Protein 5LWX (pdb70)

GO terms:
  GO:0052716 hydroquinone:oxygen oxidoreductase activity (F, IMP)

Nearest PDB structures (foldseek):
  5lwx-assembly1_A  TM=1.002E+00  e=0.000E+00  Aspergillus niger
  5lm8-assembly1_A  TM=1.002E+00  e=0.000E+00  Aspergillus niger
  3sqr-assembly1_A  TM=9.484E-01  e=8.676E-69  Botrytis aclada
  3v9e-assembly1_A  TM=9.362E-01  e=1.974E-68  Botrytis aclada
  3pps-assembly1_A  TM=8.867E-01  e=1.409E-59  Canariomyces arenarius

B-factor: mean 33.78, std 10.02, range [20.0, 104.04]

Sequence (554 aa):
SSQSPNTPWQGYDINTNYYETIPQTNVVREYWFDIVNTTAALDGVERPVLLVNGQFPGPTIEANWGDTVKVHVTNRRMENNGTAIHFHGIRQLYNNQMDGVAALTQCPVPPNSSYTYVWRAEEYGSSWYHSHFSLQAWEGVFGGILIHGPSTAEYDHDLGMVFLNDWSHQTVDEMYQSVLESQNPPHFQTGLINGSNIWVTADNQTVGRRFQTEFVPGQRYRLRLVNAAMDTHFRFSIDNHDLTVIASDFVPIVPFTTNNVPIGMGQRYDIIVTANQAPDNYWIRAIPQSFCSDNANSDNIKGVLHYEGAADNSDPTSTKWDYGDDIQCLDFSLDELVPWLALDADIGGAQMAESDVDFTPFGDVPLYLWTMGGNALNISWKDPTLQQTFEDPDKMDWKASQGVIEAAIPNKWTVLVVQTDLPVPHPIHLHGHDFYLLAQGFGQFNNPQNVTLKTHNPPRRDTALMTAATPENGGGGYMVIGFPADNPGVVWLIHCHIGFHATTEGFAQQIVERQSEFNTFFSEDLLENTCDAWDEYAKVNPYGHQYRALAGPYEESGI

Secondary structure (DSSP, 8-state):
--SSTTSTTTT--TTS-TTT-------EEEEEEEEEEEEE-TTS--EEEEEETTBSSEEEEEEETT-EEEEEEEE--SS--B-EEEET---TT-GGGS--BTTTBPPBPTT-EEEEEEE--S-EEEEEEE-STTGGGGT-EEEEEEE---SS--SEEEEEEEEEEE-SS-HHHHHHHHHT-SSPP-BSEEEETTB-EEE-TTS-EEE---EEEE-TT-EEEEEEEE--SS--EEEEETT--EEEEEETTEEEEEEEES-EEE-TT-EEEEEEE--SPSSEEEEEEEE-TTT--BTTTT--EEEEEEBTBPSS------------S-S--PPPTTT--BSS------TT-EEEEEEEEEEEETTTTEEEEEETTB-----TTS-HHHHHHH-TT-----GGG-EEEE-STT-EEEEEEEESSS--EEEEETT-PEEEEEEEES---TTTPPP--SS--EESEEEE----GGGT--EEEEEEEE--S-EEEEEEES-HHHHHTT-EEEEEE-GGGGGGT--HHHHHHHHHHHHHHHHH-GGGS---SSSS------

Foldseek 3Di:
DPEPPPDLQPVDAQQDPLVVDFRANVAEAEEEWEFDWDWDCLQQAIAIFTATVPDFQHDEAEEATFYKYKYKYAYQYAQFFWWKAWAQAQCFLHQLLRTAQQANFFTFHHGGIAMRIGTNSFAAKFKMATNGFCRRQSNGMHIYHYDGYWQDDFDEEPEEKEKEFAARYGVVVCQVVCQLDPDHDATAGIAISSFFWDQDPVRDIGTAHAEDEDEAFGKYKYKYAYAYQWFWWKKAKFPWKKWWQAKARFGFNIDIDGIATGDHRIITIIMIHNHDDQEKIKIAIAGAALGHHYNCRPRHIHIYGYPVYDPPDHDPGDRDPPDHSHFRAHPDFVNGFGPNWDFQPQVQAAEEEWEWDWDWDDDSTTTAIAINHEQAAGDSLCHNLNVCVVPLPDDPDDVNQQEDEAADAFHKYKYKYKYQAQHKFKKFKHSAFWFWFDAWEDDDDPVPDGGGGGRTHTHGIGMNGWDHVVVRIMGITMIMDTLHHAGKMKIFGSNSSRSQRRGIHIYHGNSNVSVSHDDPCSHVVSSVSLVVSVVPHVSSDADCDGPDSHGSRD

CATH classification: 2.60.40.420 (+2 more: 2.60.40.420, 2.60.40.420)

Radius of gyration: 22.33 Å; Cα contacts (8 Å, |Δi|>4): 1613; chains: 1; bounding box: 59×57×59 Å

Structure (mmCIF, N/CA/C/O backbone):
data_5LWX
#
_entry.id   5LWX
#
_cell.length_a   200.273
_cell.length_b   60.498
_cell.length_c   53.744
_cell.angle_alpha   90.00
_cell.angle_beta   94.96
_cell.angle_gamma   90.00
#
_symmetry.space_group_name_H-M   'C 1 2 1'
#
loop_
_entity.id
_entity.type
_entity.pdbx_description
1 polymer 'Multicopper oxidase'
2 branched 2-acetamido-2-deoxy-beta-D-glucopyranose-(1-4)-2-acetamido-2-deoxy-beta-D-glucopyranose
3 non-polymer 'COPPER (II) ION'
4 non-polymer 2-acetamido-2-deoxy-beta-D-glucopyranose
5 non-polymer beta-D-mannopyranose
6 non-polymer alpha-D-mannopyranose
7 non-polymer 'PEROXIDE ION'
8 water water
#
loop_
_atom_site.group_PDB
_atom_site.id
_atom_site.type_symbol
_atom_site.label_atom_id
_atom_site.label_alt_id
_atom_site.label_comp_id
_atom_site.label_asym_id
_atom_site.label_entity_id
_atom_site.label_seq_id
_atom_site.pdbx_PDB_ins_code
_atom_site.Cartn_x
_atom_site.Cartn_y
_atom_site.Cartn_z
_atom_site.occupancy
_atom_site.B_iso_or_equiv
_atom_site.auth_seq_id
_atom_site.auth_comp_id
_atom_site.auth_asym_id
_atom_site.auth_atom_id
_atom_site.pdbx_PDB_model_num
ATOM 1 N N . SER A 1 24 ? -31.259 -16.306 -55.791 1.00 66.07 24 SER A N 1
ATOM 2 C CA . SER A 1 24 ? -32.606 -15.936 -55.264 1.00 69.94 24 SER A CA 1
ATOM 3 C C . SER A 1 24 ? -33.319 -17.120 -54.595 1.00 69.22 24 SER A C 1
ATOM 4 O O . SER A 1 24 ? -34.477 -17.007 -54.180 1.00 69.05 24 SER A O 1
ATOM 6 N N . SER A 1 25 ? -32.614 -18.246 -54.490 1.00 67.29 25 SER A N 1
ATOM 7 C CA . SER A 1 25 ? -33.128 -19.443 -53.820 1.00 67.32 25 SER A CA 1
ATOM 8 C C . SER A 1 25 ? -32.980 -19.348 -52.303 1.00 66.08 25 SER A C 1
ATOM 9 O O . SER A 1 25 ? -33.646 -20.067 -51.559 1.00 69.49 25 SER A O 1
ATOM 11 N N . GLN A 1 26 ? -32.098 -18.458 -51.857 1.00 61.36 26 GLN A N 1
ATOM 12 C CA . GLN A 1 26 ? -31.820 -18.279 -50.434 1.00 55.21 26 GLN A CA 1
ATOM 13 C C . GLN A 1 26 ? -32.744 -17.238 -49.828 1.00 49.36 26 GLN A C 1
ATOM 14 O O . GLN A 1 26 ? -32.981 -16.188 -50.426 1.00 47.82 26 GLN A O 1
ATOM 20 N N . SER A 1 27 ? -33.266 -17.551 -48.643 1.00 48.33 27 SER A N 1
ATOM 21 C CA . SER A 1 27 ? -34.226 -16.705 -47.924 1.00 46.89 27 SER A CA 1
ATOM 22 C C . SER A 1 27 ? -35.349 -16.175 -48.826 1.00 47.60 27 SER A C 1
ATOM 23 O O . SER A 1 27 ? -35.596 -14.964 -48.859 1.00 44.79 27 SER A O 1
ATOM 26 N N . PRO A 1 28 ? -36.039 -17.078 -49.562 1.00 50.67 28 PRO A N 1
ATOM 27 C CA . PRO A 1 28 ? -37.101 -16.614 -50.459 1.00 51.10 28 PRO A CA 1
ATOM 28 C C . PRO A 1 28 ? -38.216 -15.897 -49.700 1.00 50.06 28 PRO A C 1
ATOM 29 O O . PRO A 1 28 ? -38.500 -16.242 -48.550 1.00 49.01 28 PRO A O 1
ATOM 33 N N . ASN A 1 29 ? -38.814 -14.900 -50.350 1.00 52.02 29 ASN A N 1
ATOM 34 C CA . ASN A 1 29 ? -39.908 -14.103 -49.788 1.00 52.68 29 ASN A CA 1
ATOM 35 C C . ASN A 1 29 ? -39.507 -13.293 -48.546 1.00 52.91 29 ASN A C 1
ATOM 36 O O . ASN A 1 29 ? -40.340 -13.008 -47.677 1.00 52.60 29 ASN A O 1
ATOM 41 N N . THR A 1 30 ? -38.223 -12.940 -48.475 1.00 48.59 30 THR A N 1
ATOM 42 C CA . THR A 1 30 ? -37.721 -12.008 -47.473 1.00 44.54 30 THR A CA 1
ATOM 43 C C . THR A 1 30 ? -37.071 -10.838 -48.199 1.00 43.44 30 THR A C 1
ATOM 44 O O . THR A 1 30 ? -36.733 -10.948 -49.385 1.00 43.06 30 THR A O 1
ATOM 48 N N . PRO A 1 31 ? -36.865 -9.715 -47.489 1.00 40.28 31 PRO A N 1
ATOM 49 C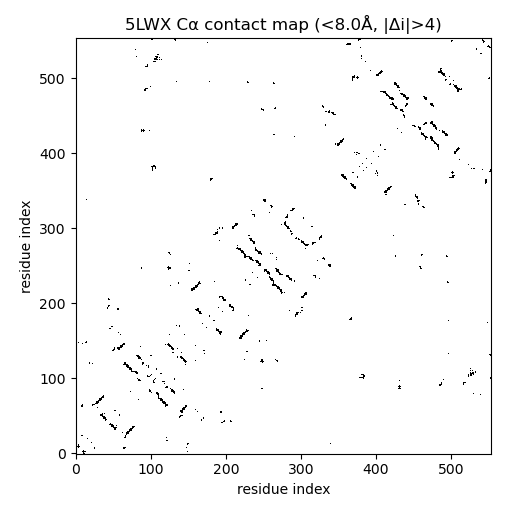 CA . PRO A 1 31 ? -36.113 -8.585 -48.031 1.00 39.10 31 PRO A CA 1
ATOM 50 C C . PRO A 1 31 ? -34.636 -8.884 -48.373 1.00 39.13 31 PRO A C 1
ATOM 51 O O . PRO A 1 31 ? -34.015 -8.122 -49.120 1.00 41.67 31 PRO A O 1
ATOM 55 N N . TRP A 1 32 ? -34.081 -9.977 -47.844 1.00 36.18 32 TRP A N 1
ATOM 56 C CA . TRP A 1 32 ? -32.686 -10.337 -48.128 1.00 34.68 32 TRP A CA 1
ATOM 57 C C . TRP A 1 32 ? -32.605 -11.590 -49.012 1.00 35.77 32 TRP A C 1
ATOM 58 O O . TRP A 1 32 ? -31.641 -12.363 -48.960 1.00 34.12 32 TRP A O 1
ATOM 69 N N . GLN A 1 33 ? -33.651 -11.801 -49.814 1.00 37.29 33 GLN A N 1
ATOM 70 C CA . GLN A 1 33 ? -33.660 -12.928 -50.743 1.00 39.70 33 GLN A CA 1
ATOM 71 C C . GLN A 1 33 ? -32.360 -12.892 -51.542 1.00 37.86 33 GLN A C 1
ATOM 72 O O . GLN A 1 33 ? -31.946 -11.832 -52.017 1.00 40.06 33 GLN A O 1
ATOM 78 N N . GLY A 1 34 ? -31.709 -14.045 -51.636 1.00 39.81 34 GLY A N 1
ATOM 79 C CA . GLY A 1 34 ? -30.405 -14.168 -52.284 1.00 39.96 34 GLY A CA 1
ATOM 80 C C . GLY A 1 34 ? -29.252 -14.250 -51.297 1.00 40.29 34 GLY A C 1
ATOM 81 O O . GLY A 1 34 ? -28.108 -14.450 -51.695 1.00 39.65 34 GLY A O 1
ATOM 82 N N . TYR A 1 35 ? -29.559 -14.057 -50.010 1.00 35.25 35 TYR A N 1
ATOM 83 C CA . TYR A 1 35 ? -28.568 -14.096 -48.938 1.00 33.62 35 TYR A CA 1
ATOM 84 C C . TYR A 1 35 ? -29.153 -14.864 -47.764 1.00 33.21 35 TYR A C 1
ATOM 85 O O . TYR A 1 35 ? -30.366 -15.030 -47.663 1.00 34.12 35 TYR A O 1
ATOM 94 N N . ASP A 1 36 ? -28.294 -15.333 -46.875 1.00 32.36 36 ASP A N 1
ATOM 95 C CA . ASP A 1 36 ? -28.770 -16.133 -45.758 1.00 33.83 36 ASP A CA 1
ATOM 96 C C . ASP A 1 36 ? -27.823 -16.050 -44.584 1.00 31.52 36 ASP A C 1
ATOM 97 O O . ASP A 1 36 ? -26.914 -15.212 -44.576 1.00 30.45 36 ASP A O 1
ATOM 102 N N . ILE A 1 37 ? -28.046 -16.920 -43.606 1.00 31.51 37 ILE A N 1
ATOM 103 C CA . ILE A 1 37 ? -27.250 -16.999 -42.372 1.00 30.45 37 ILE A CA 1
ATOM 104 C C . ILE A 1 37 ? -25.748 -17.273 -42.611 1.00 31.40 37 ILE A C 1
ATOM 105 O O . ILE A 1 37 ? -24.907 -16.928 -41.778 1.00 31.25 37 ILE A O 1
ATOM 110 N N . ASN A 1 38 ? -25.417 -17.874 -43.758 1.00 30.55 38 ASN A N 1
ATOM 111 C CA . ASN A 1 38 ? -24.015 -18.164 -44.103 1.00 31.86 38 ASN A CA 1
ATOM 112 C C . ASN A 1 38 ? -23.313 -17.055 -44.892 1.00 30.63 38 ASN A C 1
ATOM 113 O O . ASN A 1 38 ? -22.089 -17.098 -45.087 1.00 31.56 38 ASN A O 1
ATOM 118 N N . THR A 1 39 ? -24.072 -16.062 -45.339 1.00 31.77 39 THR A N 1
ATOM 119 C CA . THR A 1 39 ? -23.495 -14.922 -46.069 1.00 30.07 39 THR A CA 1
ATOM 120 C C . THR A 1 39 ? -22.479 -14.210 -45.183 1.00 30.80 39 THR A C 1
ATOM 121 O O . THR A 1 39 ? -22.731 -14.019 -43.999 1.00 29.66 39 THR A O 1
ATOM 125 N N . ASN A 1 40 ? -21.309 -13.885 -45.736 1.00 29.88 40 ASN A N 1
ATOM 126 C CA . ASN A 1 40 ? -20.349 -13.060 -45.008 1.00 29.07 40 ASN A CA 1
ATOM 127 C C . ASN A 1 40 ? -20.797 -11.596 -45.012 1.00 29.06 40 ASN A C 1
ATOM 128 O O . ASN A 1 40 ? -20.571 -10.858 -45.970 1.00 28.21 40 ASN A O 1
ATOM 133 N N . TYR A 1 41 ? -21.425 -11.169 -43.911 1.00 28.25 41 TYR A N 1
ATOM 134 C CA . TYR A 1 41 ? -21.961 -9.802 -43.812 1.00 27.78 41 TYR A CA 1
ATOM 135 C C . TYR A 1 41 ? -20.899 -8.717 -43.657 1.00 28.14 41 TYR A C 1
ATOM 136 O O . TYR A 1 41 ? -21.221 -7.528 -43.679 1.00 29.84 41 TYR A O 1
ATOM 145 N N . TYR A 1 42 ? -19.630 -9.104 -43.532 1.00 27.36 42 TYR A N 1
ATOM 146 C CA . TYR A 1 42 ? -18.553 -8.116 -43.550 1.00 28.41 42 TYR A CA 1
ATOM 147 C C . TYR A 1 42 ? -18.125 -7.762 -44.973 1.00 29.93 42 TYR A C 1
ATOM 148 O O . TYR A 1 42 ? -17.436 -6.755 -45.186 1.00 28.95 42 TYR A O 1
ATOM 157 N N . GLU A 1 43 ? -18.544 -8.591 -45.928 1.00 29.77 43 GLU A N 1
ATOM 158 C CA . GLU A 1 43 ? -18.119 -8.440 -47.325 1.00 33.31 43 GLU A CA 1
ATOM 159 C C . GLU A 1 43 ? -19.273 -8.228 -48.305 1.00 33.88 43 GLU A C 1
ATOM 160 O O . GLU A 1 43 ? -19.077 -7.733 -49.413 1.00 33.76 43 GLU A O 1
ATOM 166 N N . THR A 1 44 ? -20.480 -8.593 -47.887 1.00 31.59 44 THR A N 1
ATOM 167 C CA . THR A 1 44 ? -21.609 -8.653 -48.787 1.00 33.02 44 THR A CA 1
ATOM 168 C C . THR A 1 44 ? -22.805 -8.063 -48.064 1.00 34.97 44 THR A C 1
ATOM 169 O O . THR A 1 44 ? -23.023 -8.363 -46.897 1.00 34.63 44 THR A O 1
ATOM 173 N N . ILE A 1 45 ? -23.552 -7.203 -48.752 1.00 32.91 45 ILE A N 1
ATOM 174 C CA . ILE A 1 45 ? -24.739 -6.537 -48.179 1.00 34.45 45 ILE A CA 1
ATOM 175 C C . ILE A 1 45 ? -25.890 -6.648 -49.186 1.00 33.59 45 ILE A C 1
ATOM 176 O O . ILE A 1 45 ? -25.676 -6.430 -50.384 1.00 33.19 45 ILE A O 1
ATOM 181 N N . PRO A 1 46 ? -27.114 -6.988 -48.732 1.00 32.03 46 PRO A N 1
ATOM 182 C CA . PRO A 1 46 ? -28.233 -6.901 -49.684 1.00 30.15 46 PRO A CA 1
ATOM 183 C C . PRO A 1 46 ? -28.465 -5.458 -50.153 1.00 31.49 46 PRO A C 1
ATOM 184 O O . PRO A 1 46 ? -28.260 -4.517 -49.385 1.00 31.20 46 PRO A O 1
ATOM 188 N N . GLN A 1 47 ? -28.872 -5.289 -51.412 1.00 30.87 47 GLN A N 1
ATOM 189 C CA . GLN A 1 47 ? -29.285 -3.977 -51.911 1.00 33.36 47 GLN A CA 1
ATOM 190 C C . GLN A 1 47 ? -30.791 -3.910 -51.868 1.00 32.57 47 GLN A C 1
ATOM 191 O O . GLN A 1 47 ? -31.479 -4.607 -52.613 1.00 35.72 47 GLN A O 1
ATOM 197 N N . THR A 1 48 ? -31.329 -3.078 -50.999 1.00 30.61 48 THR A N 1
ATOM 198 C CA . THR A 1 48 ? -32.782 -3.009 -50.894 1.00 29.95 48 THR A CA 1
ATOM 199 C C . THR A 1 48 ? -33.334 -1.754 -51.571 1.00 28.54 48 THR A C 1
ATOM 200 O O . THR A 1 48 ? -34.523 -1.700 -51.857 1.00 29.98 48 THR A O 1
ATOM 204 N N . ASN A 1 49 ? -32.477 -0.750 -51.779 1.00 28.38 49 ASN A N 1
ATOM 205 C CA . ASN A 1 49 ? -32.860 0.593 -52.253 1.00 29.47 49 ASN A CA 1
ATOM 206 C C . ASN A 1 49 ? -33.678 1.419 -51.255 1.00 28.83 49 ASN A C 1
ATOM 207 O O . ASN A 1 49 ? -34.035 2.562 -51.538 1.00 29.06 49 ASN A O 1
ATOM 212 N N . VAL A 1 50 ? -33.948 0.852 -50.081 1.00 28.37 50 VAL A N 1
ATOM 213 C CA . VAL A 1 50 ? -34.863 1.473 -49.126 1.00 29.76 50 VAL A CA 1
ATOM 214 C C . VAL A 1 50 ? -34.090 2.347 -48.153 1.00 29.71 50 VAL A C 1
ATOM 215 O O . VAL A 1 50 ? -32.979 1.987 -47.732 1.00 28.18 50 VAL A O 1
ATOM 219 N N . VAL A 1 51 ? -34.657 3.519 -47.858 1.00 27.91 51 VAL A N 1
ATOM 220 C CA . VAL A 1 51 ? -34.128 4.412 -46.815 1.00 30.74 51 VAL A CA 1
ATOM 221 C C . VAL A 1 51 ? -35.163 4.489 -45.699 1.00 30.28 51 VAL A C 1
ATOM 222 O O . VAL A 1 51 ? -36.314 4.835 -45.943 1.00 32.25 51 VAL A O 1
ATOM 226 N N . ARG A 1 52 ? -34.764 4.147 -44.476 1.00 27.78 52 ARG A N 1
ATOM 227 C CA . ARG A 1 52 ? -35.658 4.310 -43.324 1.00 27.57 52 ARG A CA 1
ATOM 228 C C . ARG A 1 52 ? -35.317 5.649 -42.677 1.00 30.41 52 ARG A C 1
ATOM 229 O O . ARG A 1 52 ? -34.184 5.841 -42.197 1.00 29.84 52 ARG A O 1
ATOM 237 N N . GLU A 1 53 ? -36.275 6.576 -42.665 1.00 25.91 53 GLU A N 1
ATOM 238 C CA . GLU A 1 53 ? -36.001 7.925 -42.227 1.00 26.72 53 GLU A CA 1
ATOM 239 C C . GLU A 1 53 ? -36.629 8.173 -40.865 1.00 27.35 53 GLU A C 1
ATOM 240 O O . GLU A 1 53 ? -37.818 7.942 -40.670 1.00 28.65 53 GLU A O 1
ATOM 246 N N . TYR A 1 54 ? -35.802 8.596 -39.926 1.00 25.45 54 TYR A N 1
ATOM 247 C CA . TYR A 1 54 ? -36.270 8.918 -38.579 1.00 25.74 54 TYR A CA 1
ATOM 248 C C . TYR A 1 54 ? -36.023 10.372 -38.238 1.00 24.53 54 TYR A C 1
ATOM 249 O O . TYR A 1 54 ? -35.053 10.973 -38.699 1.00 24.84 54 TYR A O 1
ATOM 258 N N . TRP A 1 55 ? -36.883 10.905 -37.368 1.00 23.92 55 TRP A N 1
ATOM 259 C CA . TRP A 1 55 ? -36.748 12.257 -36.870 1.00 25.87 55 TRP A CA 1
ATOM 260 C C . TRP A 1 55 ? -36.729 12.201 -35.344 1.00 25.61 55 TRP A C 1
ATOM 261 O O . TRP A 1 55 ? -37.737 11.866 -34.731 1.00 25.45 55 TRP A O 1
ATOM 272 N N . PHE A 1 56 ? -35.587 12.551 -34.765 1.00 25.10 56 PHE A N 1
ATOM 273 C CA . PHE A 1 56 ? -35.370 12.487 -33.321 1.00 24.81 56 PHE A CA 1
ATOM 274 C C . PHE A 1 56 ? -35.220 13.905 -32.742 1.00 26.54 56 PHE A C 1
ATOM 275 O O . PHE A 1 56 ? -34.230 14.577 -33.009 1.00 29.68 56 PHE A O 1
ATOM 283 N N . ASP A 1 57 ? -36.177 14.328 -31.916 1.00 27.19 57 ASP A N 1
ATOM 284 C CA . ASP A 1 57 ? -36.014 15.517 -31.076 1.00 28.28 57 ASP A CA 1
ATOM 285 C C . ASP A 1 57 ? -35.437 15.050 -29.740 1.00 28.74 57 ASP A C 1
ATOM 286 O O . ASP A 1 57 ? -36.002 14.166 -29.099 1.00 29.70 57 ASP A O 1
ATOM 291 N N . ILE A 1 58 ? -34.320 15.638 -29.330 1.00 26.38 58 ILE A N 1
ATOM 292 C CA . ILE A 1 58 ? -33.782 15.367 -27.992 1.00 26.65 58 ILE A CA 1
ATOM 293 C C . ILE A 1 58 ? -34.333 16.418 -27.029 1.00 27.75 58 ILE A C 1
ATOM 294 O O . ILE A 1 58 ? -34.043 17.615 -27.163 1.00 28.31 58 ILE A O 1
ATOM 299 N N . VAL A 1 59 ? -35.127 15.959 -26.059 1.00 25.93 59 VAL A N 1
ATOM 300 C CA . VAL A 1 59 ? -35.941 16.856 -25.255 1.00 27.54 59 VAL A CA 1
ATOM 301 C C . VAL A 1 59 ? -35.635 16.764 -23.778 1.00 29.35 59 VAL A C 1
ATOM 302 O O . VAL A 1 59 ? -35.161 15.745 -23.276 1.00 29.68 59 VAL A O 1
ATOM 306 N N . ASN A 1 60 ? -35.923 17.858 -23.088 1.00 28.92 60 ASN A N 1
ATOM 307 C CA . ASN A 1 60 ? -35.721 17.931 -21.672 1.00 29.84 60 ASN A CA 1
ATOM 308 C C . ASN A 1 60 ? -37.093 17.902 -20.997 1.00 30.90 60 ASN A C 1
ATOM 309 O O . ASN A 1 60 ? -37.935 18.775 -21.237 1.00 30.63 60 ASN A O 1
ATOM 314 N N . THR A 1 61 ? -37.338 16.869 -20.192 1.00 28.53 61 THR A N 1
ATOM 315 C CA . THR A 1 61 ? -38.695 16.628 -19.692 1.00 29.29 61 THR A CA 1
ATOM 316 C C . THR A 1 61 ? -38.631 15.930 -18.335 1.00 27.60 61 THR A C 1
ATOM 317 O O . THR A 1 61 ? -37.588 15.945 -17.673 1.00 28.42 61 THR A O 1
ATOM 321 N N . THR A 1 62 ? -39.760 15.404 -17.887 1.00 30.17 62 THR A N 1
ATOM 322 C CA . THR A 1 62 ? -39.790 14.625 -16.660 1.00 30.19 62 THR A CA 1
ATOM 323 C C . THR A 1 62 ? -40.543 13.337 -16.950 1.00 31.21 62 THR A C 1
ATOM 324 O O . THR A 1 62 ? -41.314 13.254 -17.934 1.00 33.97 62 THR A O 1
ATOM 328 N N . ALA A 1 63 ? -40.312 12.324 -16.121 1.00 29.30 63 ALA A N 1
ATOM 329 C CA . ALA A 1 63 ? -41.030 11.066 -16.237 1.00 30.92 63 ALA A CA 1
ATOM 330 C C . ALA A 1 63 ? -41.089 10.394 -14.873 1.00 29.78 63 ALA A C 1
ATOM 331 O O . ALA A 1 63 ? -40.296 10.703 -13.986 1.00 29.03 63 ALA A O 1
ATOM 333 N N . ALA A 1 64 ? -42.038 9.485 -14.726 1.00 28.14 64 ALA A N 1
ATOM 334 C CA . ALA A 1 64 ? -42.203 8.717 -13.494 1.00 28.00 64 ALA A CA 1
ATOM 335 C C . ALA A 1 64 ? -42.212 7.236 -13.879 1.00 26.76 64 ALA A C 1
ATOM 336 O O . ALA A 1 64 ? -43.224 6.550 -13.785 1.00 27.79 64 ALA A O 1
ATOM 338 N N . LEU A 1 65 ? -41.058 6.763 -14.335 1.00 26.67 65 LEU A N 1
ATOM 339 C CA . LEU A 1 65 ? -40.955 5.424 -14.920 1.00 27.37 65 LEU A CA 1
ATOM 340 C C . LEU A 1 65 ? -41.229 4.302 -13.925 1.00 26.10 65 LEU A C 1
ATOM 341 O O . LEU A 1 65 ? -41.657 3.215 -14.304 1.00 26.31 65 LEU A O 1
ATOM 346 N N . ASP A 1 66 ? -40.959 4.574 -12.647 1.00 26.22 66 ASP A N 1
ATOM 347 C CA . ASP A 1 66 ? -41.320 3.641 -11.578 1.00 27.01 66 ASP A CA 1
ATOM 348 C C . ASP A 1 66 ? -42.295 4.294 -10.609 1.00 27.12 66 ASP A C 1
ATOM 349 O O . ASP A 1 66 ? -42.408 3.862 -9.444 1.00 27.66 66 ASP A O 1
ATOM 354 N N . GLY A 1 67 ? -42.979 5.334 -11.084 1.00 27.47 67 GLY A N 1
ATOM 355 C CA . GLY A 1 67 ? -43.956 6.056 -10.245 1.00 27.61 67 GLY A CA 1
ATOM 356 C C . GLY A 1 67 ? -43.414 7.257 -9.494 1.00 29.44 67 GLY A C 1
ATOM 357 O O . GLY A 1 67 ? -44.171 7.988 -8.841 1.00 30.91 67 GLY A O 1
ATOM 358 N N . VAL A 1 68 ? -42.108 7.470 -9.567 1.00 28.66 68 VAL A N 1
ATOM 359 C CA . VAL A 1 68 ? -41.483 8.612 -8.898 1.00 29.49 68 VAL A CA 1
ATOM 360 C C . VAL A 1 68 ? -41.029 9.608 -9.953 1.00 29.77 68 VAL A C 1
ATOM 361 O O . VAL A 1 68 ? -40.164 9.292 -10.776 1.00 28.85 68 VAL A O 1
ATOM 365 N N . GLU A 1 69 ? -41.601 10.808 -9.940 1.00 30.12 69 GLU A N 1
ATOM 366 C CA . GLU A 1 69 ? -41.254 11.808 -10.966 1.00 32.23 69 GLU A CA 1
ATOM 367 C C . GLU A 1 69 ? -39.825 12.328 -10.806 1.00 31.51 69 GLU A C 1
ATOM 368 O O . GLU A 1 69 ? -39.376 12.609 -9.696 1.00 31.02 69 GLU A O 1
ATOM 374 N N . ARG A 1 70 ? -39.113 12.441 -11.924 1.00 29.96 70 ARG A N 1
ATOM 375 C CA . ARG A 1 70 ? -37.779 13.046 -11.943 1.00 29.70 70 ARG A CA 1
ATOM 376 C C . ARG A 1 70 ? -37.440 13.560 -13.341 1.00 29.22 70 ARG A C 1
ATOM 377 O O . ARG A 1 70 ? -38.069 13.153 -14.322 1.00 28.23 70 ARG A O 1
ATOM 385 N N . PRO A 1 71 ? -36.429 14.432 -13.438 1.00 31.15 71 PRO A N 1
ATOM 386 C CA . PRO A 1 71 ? -35.974 14.897 -14.746 1.00 30.13 71 PRO A CA 1
ATOM 387 C C . PRO A 1 71 ? -35.357 13.783 -15.575 1.00 28.92 71 PRO A C 1
ATOM 388 O O . PRO A 1 71 ? -34.626 12.931 -15.052 1.00 28.84 71 PRO A O 1
ATOM 392 N N . VAL A 1 72 ? -35.639 13.836 -16.872 1.00 27.78 72 VAL A N 1
ATOM 393 C CA . VAL A 1 72 ? -35.044 12.924 -17.851 1.00 28.26 72 VAL A CA 1
ATOM 394 C C . VAL A 1 72 ? -34.755 13.704 -19.136 1.00 27.15 72 VAL A C 1
ATOM 395 O O . VAL A 1 72 ? -35.359 14.749 -19.382 1.00 27.61 72 VAL A O 1
ATOM 399 N N . LEU A 1 73 ? -33.823 13.199 -19.943 1.00 25.12 73 LEU A N 1
ATOM 400 C CA . LEU A 1 73 ? -33.601 13.713 -21.296 1.00 24.90 73 LEU A CA 1
ATOM 401 C C . LEU A 1 73 ? -33.963 12.563 -22.228 1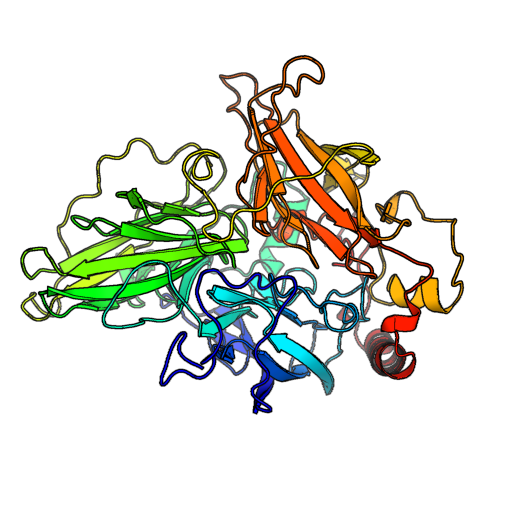.00 25.30 73 LEU A C 1
ATOM 402 O O . LEU A 1 73 ? -33.469 11.450 -22.033 1.00 25.19 73 LEU A O 1
ATOM 407 N N . LEU A 1 74 ? -34.872 12.796 -23.180 1.00 24.67 74 LEU A N 1
ATOM 408 C CA . LEU A 1 74 ? -35.448 11.691 -23.968 1.00 24.08 74 LEU A CA 1
ATOM 409 C C . LEU A 1 74 ? -35.424 11.963 -25.453 1.00 25.11 74 LEU A C 1
ATOM 410 O O . LEU A 1 74 ? -35.357 13.110 -25.889 1.00 27.71 74 LEU A O 1
ATOM 415 N N . VAL A 1 75 ? -35.473 10.891 -26.226 1.00 24.56 75 VAL A N 1
ATOM 416 C CA . VAL A 1 75 ? -35.778 11.011 -27.649 1.00 23.45 75 VAL A CA 1
ATOM 417 C C . VAL A 1 75 ? -37.300 11.003 -27.817 1.00 24.24 75 VAL A C 1
ATOM 418 O O . VAL A 1 75 ? -37.976 10.035 -27.480 1.00 23.19 75 VAL A O 1
ATOM 422 N N . ASN A 1 76 ? -37.837 12.098 -28.351 1.00 24.40 76 ASN A N 1
ATOM 423 C CA . ASN A 1 76 ? -39.268 12.160 -28.679 1.00 26.29 76 ASN A CA 1
ATOM 424 C C . ASN A 1 76 ? -40.176 11.799 -27.526 1.00 26.90 76 ASN A C 1
ATOM 425 O O . ASN A 1 76 ? -41.248 11.194 -27.725 1.00 26.84 76 ASN A O 1
ATOM 430 N N . GLY A 1 77 ? -39.747 12.166 -26.325 1.00 26.47 77 GLY A N 1
ATOM 431 C CA . GLY A 1 77 ? -40.589 12.027 -25.140 1.00 27.23 77 GLY A CA 1
ATOM 432 C C . GLY A 1 77 ? -40.835 10.603 -24.679 1.00 27.23 77 GLY A C 1
ATOM 433 O O . GLY A 1 77 ? -41.776 10.364 -23.930 1.00 27.74 77 GLY A O 1
ATOM 434 N N . GLN A 1 78 ? -39.986 9.662 -25.111 1.00 26.03 78 GLN A N 1
ATOM 435 C CA . GLN A 1 78 ? -40.219 8.240 -24.862 1.00 26.34 78 GLN A CA 1
ATOM 436 C C . GLN A 1 78 ? -39.042 7.605 -24.144 1.00 26.05 78 GLN A C 1
ATOM 437 O O . GLN A 1 78 ? -37.908 7.929 -24.435 1.00 26.56 78 GLN A O 1
ATOM 443 N N . PHE A 1 79 ? -39.319 6.694 -23.215 1.00 26.67 79 PHE A N 1
ATOM 444 C CA . PHE A 1 79 ? -38.255 5.883 -22.591 1.00 25.83 79 PHE A CA 1
ATOM 445 C C . PHE A 1 79 ? -38.708 4.417 -22.560 1.00 24.87 79 PHE A C 1
ATOM 446 O O . PHE A 1 79 ? -39.754 4.130 -21.991 1.00 26.56 79 PHE A O 1
ATOM 454 N N . PRO A 1 80 ? -37.973 3.487 -23.179 1.00 24.80 80 PRO A N 1
ATOM 455 C CA . PRO A 1 80 ? -36.846 3.763 -24.082 1.00 24.51 80 PRO A CA 1
ATOM 456 C C . PRO A 1 80 ? -37.280 4.646 -25.269 1.00 23.95 80 PRO A C 1
ATOM 457 O O . PRO A 1 80 ? -38.489 4.771 -25.580 1.00 23.35 80 PRO A O 1
ATOM 461 N N . GLY A 1 81 ? -36.309 5.243 -25.928 1.00 24.77 81 GLY A N 1
ATOM 462 C CA . GLY A 1 81 ? -36.587 5.964 -27.191 1.00 25.17 81 GLY A CA 1
ATOM 463 C C . GLY A 1 81 ? -37.156 5.034 -28.238 1.00 24.86 81 GLY A C 1
ATOM 464 O O . GLY A 1 81 ? -37.097 3.818 -28.112 1.00 25.06 81 GLY A O 1
ATOM 465 N N . PRO A 1 82 ? -37.737 5.611 -29.297 1.00 25.41 82 PRO A N 1
ATOM 466 C CA . PRO A 1 82 ? -38.329 4.810 -30.361 1.00 25.99 82 PRO A CA 1
ATOM 467 C C . PRO A 1 82 ? -37.288 3.899 -31.014 1.00 23.33 82 PRO A C 1
ATOM 468 O O . PRO A 1 82 ? -36.141 4.285 -31.166 1.00 24.42 82 PRO A O 1
ATOM 472 N N . THR A 1 83 ? -37.709 2.698 -31.396 1.00 23.71 83 THR A N 1
ATOM 473 C CA . THR A 1 83 ? -36.822 1.740 -32.067 1.00 23.65 83 THR A CA 1
ATOM 474 C C . THR A 1 83 ? -36.558 2.145 -33.513 1.00 23.73 83 THR A C 1
ATOM 475 O O . THR A 1 83 ? -37.485 2.452 -34.254 1.00 25.54 83 THR A O 1
ATOM 479 N N . ILE A 1 84 ? -35.285 2.142 -33.884 1.00 23.53 84 ILE A N 1
ATOM 480 C CA . ILE A 1 84 ? -34.924 2.254 -35.297 1.00 23.22 84 ILE A CA 1
ATOM 481 C C . ILE A 1 84 ? -35.055 0.835 -35.857 1.00 24.71 84 ILE A C 1
ATOM 482 O O . ILE A 1 84 ? -34.322 -0.066 -35.465 1.00 26.17 84 ILE A O 1
ATOM 487 N N . GLU A 1 85 ? -35.987 0.656 -36.788 1.00 24.79 85 GLU A N 1
ATOM 488 C CA . GLU A 1 85 ? -36.250 -0.661 -37.353 1.00 26.67 85 GLU A CA 1
ATOM 489 C C . GLU A 1 85 ? -35.967 -0.625 -38.845 1.00 28.11 85 GLU A C 1
ATOM 490 O O . GLU A 1 85 ? -36.380 0.308 -39.538 1.00 29.29 85 GLU A O 1
ATOM 496 N N . ALA A 1 86 ? -35.192 -1.602 -39.302 1.00 25.75 86 ALA A N 1
ATOM 497 C CA . ALA A 1 86 ? -34.800 -1.658 -40.706 1.00 26.06 86 ALA A CA 1
ATOM 498 C C . ALA A 1 86 ? -34.597 -3.107 -41.125 1.00 25.81 86 ALA A C 1
ATOM 499 O O . ALA A 1 86 ? -34.625 -4.006 -40.312 1.00 25.98 86 ALA A O 1
ATOM 501 N N . ASN A 1 87 ? -34.470 -3.325 -42.429 1.00 25.62 87 ASN A N 1
ATOM 502 C CA . ASN A 1 87 ? -34.042 -4.615 -42.943 1.00 24.67 87 ASN A CA 1
ATOM 503 C C . ASN A 1 87 ? -32.546 -4.578 -43.273 1.00 23.09 87 ASN A C 1
ATOM 504 O O . ASN A 1 87 ? -32.022 -3.550 -43.618 1.00 24.67 87 ASN A O 1
ATOM 509 N N . TRP A 1 88 ? -31.903 -5.729 -43.197 1.00 25.23 88 TRP A N 1
ATOM 510 C CA . TRP A 1 88 ? -30.511 -5.883 -43.598 1.00 24.19 88 TRP A CA 1
ATOM 511 C C . TRP A 1 88 ? -30.286 -5.293 -44.985 1.00 26.94 88 TRP A C 1
ATOM 512 O O . TRP A 1 88 ? -30.988 -5.671 -45.943 1.00 25.30 88 TRP A O 1
ATOM 523 N N . GLY A 1 89 ? -29.324 -4.368 -45.078 1.00 25.36 89 GLY A N 1
ATOM 524 C CA . GLY A 1 89 ? -29.009 -3.694 -46.354 1.00 27.58 89 GLY A CA 1
ATOM 525 C C . GLY A 1 89 ? -29.683 -2.347 -46.604 1.00 27.80 89 GLY A C 1
ATOM 526 O O . GLY A 1 89 ? -29.326 -1.628 -47.556 1.00 28.08 89 GLY A O 1
ATOM 527 N N . ASP A 1 90 ? -30.709 -2.016 -45.813 1.00 26.08 90 ASP A N 1
ATOM 528 C CA . ASP A 1 90 ? -31.331 -0.691 -45.909 1.00 26.94 90 ASP A CA 1
ATOM 529 C C . ASP A 1 90 ? -30.323 0.397 -45.578 1.00 26.22 90 ASP A C 1
ATOM 530 O O . ASP A 1 90 ? -29.287 0.139 -44.938 1.00 29.53 90 ASP A O 1
ATOM 535 N N . THR A 1 91 ? -30.641 1.618 -45.991 1.00 25.82 91 THR A N 1
ATOM 536 C CA . THR A 1 91 ? -29.982 2.814 -45.493 1.00 26.66 91 THR A CA 1
ATOM 537 C C . THR A 1 91 ? -30.878 3.411 -44.404 1.00 26.49 91 THR A C 1
ATOM 538 O O . THR A 1 91 ? -32.110 3.416 -44.527 1.00 28.03 91 THR A O 1
ATOM 542 N N . VAL A 1 92 ? -30.252 3.914 -43.350 1.00 25.01 92 VAL A N 1
ATOM 543 C CA . VAL A 1 92 ? -30.997 4.577 -42.278 1.00 24.94 92 VAL A CA 1
ATOM 544 C C . VAL A 1 92 ? -30.553 6.033 -42.217 1.00 24.45 92 VAL A C 1
ATOM 545 O O . VAL A 1 92 ? -29.357 6.318 -42.255 1.00 25.38 92 VAL A O 1
ATOM 549 N N . LYS A 1 93 ? -31.514 6.944 -42.152 1.00 25.13 93 LYS A N 1
ATOM 550 C CA . LYS A 1 93 ? -31.243 8.375 -42.056 1.00 25.88 93 LYS A CA 1
ATOM 551 C C . LYS A 1 93 ? -31.952 8.885 -40.813 1.00 26.81 93 LYS A C 1
ATOM 552 O O . LYS A 1 93 ? -33.166 8.719 -40.667 1.00 27.97 93 LYS A O 1
ATOM 558 N N . VAL A 1 94 ? -31.189 9.471 -39.903 1.00 25.39 94 VAL A N 1
ATOM 559 C CA . VAL A 1 94 ? -31.741 9.947 -38.640 1.00 24.94 94 VAL A CA 1
ATOM 560 C C . VAL A 1 94 ? -31.451 11.440 -38.493 1.00 25.11 94 VAL A C 1
ATOM 561 O O . VAL A 1 94 ? -30.300 11.845 -38.318 1.00 25.99 94 VAL A O 1
ATOM 565 N N . HIS A 1 95 ? -32.518 12.241 -38.529 1.00 25.50 95 HIS A N 1
ATOM 566 C CA . HIS A 1 95 ? -32.420 13.686 -38.324 1.00 26.67 95 HIS A CA 1
ATOM 567 C C . HIS A 1 95 ? -32.499 13.939 -36.825 1.00 27.37 95 HIS A C 1
ATOM 568 O O . HIS A 1 95 ? -33.540 13.727 -36.221 1.00 30.84 95 HIS A O 1
ATOM 575 N N . VAL A 1 96 ? -31.414 14.384 -36.232 1.00 25.96 96 VAL A N 1
ATOM 576 C CA . VAL A 1 96 ? -31.386 14.648 -34.792 1.00 25.80 96 VAL A CA 1
ATOM 577 C C . VAL A 1 96 ? -31.455 16.150 -34.555 1.00 27.25 96 VAL A C 1
ATOM 578 O O . VAL A 1 96 ? -30.598 16.887 -35.034 1.00 29.08 96 VAL A O 1
ATOM 582 N N . THR A 1 97 ? -32.459 16.592 -33.804 1.00 26.05 97 THR A N 1
ATOM 583 C CA . THR A 1 97 ? -32.578 18.003 -33.463 1.00 27.71 97 THR A CA 1
ATOM 584 C C . THR A 1 97 ? -32.507 18.168 -31.936 1.00 27.97 97 THR A C 1
ATOM 585 O O . THR A 1 97 ? -33.230 17.498 -31.202 1.00 27.64 97 THR A O 1
ATOM 589 N N . ASN A 1 98 ? -31.640 19.071 -31.479 1.00 27.94 98 ASN A N 1
ATOM 590 C CA . ASN A 1 98 ? -31.437 19.302 -30.054 1.00 27.84 98 ASN A CA 1
ATOM 591 C C . ASN A 1 98 ? -32.454 20.316 -29.535 1.00 28.94 98 ASN A C 1
ATOM 592 O O . ASN A 1 98 ? -32.385 21.499 -29.876 1.00 29.26 98 ASN A O 1
ATOM 597 N N . ARG A 1 99 ? -33.402 19.845 -28.726 1.00 29.07 99 ARG A N 1
ATOM 598 C CA A ARG A 1 99 ? -34.475 20.700 -28.198 0.50 30.09 99 ARG A CA 1
ATOM 599 C CA B ARG A 1 99 ? -34.436 20.743 -28.207 0.50 30.12 99 ARG A CA 1
ATOM 600 C C . ARG A 1 99 ? -34.256 21.022 -26.723 1.00 31.16 99 ARG A C 1
ATOM 601 O O . ARG A 1 99 ? -35.159 21.519 -26.062 1.00 32.95 99 ARG A O 1
ATOM 616 N N . MET A 1 100 ? -33.054 20.735 -26.221 1.00 27.73 100 MET A N 1
ATOM 617 C CA . MET A 1 100 ? -32.720 20.999 -24.820 1.00 30.36 100 MET A CA 1
ATOM 618 C C . MET A 1 100 ? -32.219 22.453 -24.697 1.00 30.94 100 MET A C 1
ATOM 619 O O . MET A 1 100 ? -32.081 23.132 -25.692 1.00 34.30 100 MET A O 1
ATOM 624 N N . GLU A 1 101 ? -31.914 22.905 -23.492 1.00 31.99 101 GLU A N 1
ATOM 625 C CA . GLU A 1 101 ? -31.327 24.242 -23.303 1.00 35.42 101 GLU A CA 1
ATOM 626 C C . GLU A 1 101 ? -29.848 24.185 -22.928 1.00 32.51 101 GLU A C 1
ATOM 627 O O . GLU A 1 101 ? -29.055 25.020 -23.378 1.00 33.51 101 GLU A O 1
ATOM 633 N N . ASN A 1 102 ? -29.489 23.198 -22.110 1.00 30.33 102 ASN A N 1
ATOM 634 C CA . ASN A 1 102 ? -28.229 23.198 -21.377 1.00 32.49 102 ASN A CA 1
ATOM 635 C C . ASN A 1 102 ? -27.316 21.988 -21.602 1.00 32.41 102 ASN A C 1
ATOM 636 O O . ASN A 1 102 ? -26.410 21.726 -20.806 1.00 30.91 102 ASN A O 1
ATOM 641 N N . ASN A 1 103 ? -27.563 21.269 -22.697 1.00 29.45 103 ASN A N 1
ATOM 642 C CA . ASN A 1 103 ? -26.642 20.227 -23.164 1.00 30.18 103 ASN A CA 1
ATOM 643 C C . ASN A 1 103 ? -26.492 20.298 -24.661 1.00 27.81 103 ASN A C 1
ATOM 644 O O . ASN A 1 103 ? -27.470 20.547 -25.361 1.00 29.33 103 ASN A O 1
ATOM 649 N N . GLY A 1 104 ? -25.297 20.002 -25.156 1.00 27.83 104 GLY A N 1
ATOM 650 C CA . GLY A 1 104 ? -25.157 19.589 -26.549 1.00 28.63 104 GLY A CA 1
ATOM 651 C C . GLY A 1 104 ? -25.621 18.141 -26.699 1.00 27.44 104 GLY A C 1
ATOM 652 O O . GLY A 1 104 ? -26.094 17.529 -25.734 1.00 27.74 104 GLY A O 1
ATOM 653 N N . THR A 1 105 ? -25.513 17.603 -27.908 1.00 27.42 105 THR A N 1
ATOM 654 C CA . THR A 1 105 ? -25.856 16.197 -28.110 1.00 27.18 105 THR A CA 1
ATOM 655 C C . THR A 1 105 ? -25.058 15.615 -29.266 1.00 29.42 105 THR A C 1
ATOM 656 O O . THR A 1 105 ? -24.531 16.350 -30.108 1.00 27.78 105 THR A O 1
ATOM 660 N N . ALA A 1 106 ? -24.950 14.288 -29.280 1.00 27.53 106 ALA A N 1
ATOM 661 C CA . ALA A 1 106 ? -24.402 13.553 -30.418 1.00 26.76 106 ALA A CA 1
ATOM 662 C C . ALA A 1 106 ? -24.933 12.145 -30.257 1.00 27.53 106 ALA A C 1
ATOM 663 O O . ALA A 1 106 ? -25.003 11.639 -29.139 1.00 27.39 106 ALA A O 1
ATOM 665 N N . ILE A 1 107 ? -25.367 11.544 -31.352 1.00 25.20 107 ILE A N 1
ATOM 666 C CA . ILE A 1 107 ? -26.001 10.247 -31.266 1.00 25.11 107 ILE A CA 1
ATOM 667 C C . ILE A 1 107 ? -25.137 9.205 -31.944 1.00 25.92 107 ILE A C 1
ATOM 668 O O . ILE A 1 107 ? -24.799 9.342 -33.121 1.00 25.90 107 ILE A O 1
ATOM 673 N N . HIS A 1 108 ? -24.803 8.176 -31.171 1.00 24.48 108 HIS A N 1
ATOM 674 C CA . HIS A 1 108 ? -24.016 7.038 -31.642 1.00 24.05 108 HIS A CA 1
ATOM 675 C C . HIS A 1 108 ? -24.880 5.800 -31.851 1.00 23.77 108 HIS A C 1
ATOM 676 O O . HIS A 1 108 ? -25.819 5.548 -31.094 1.00 24.61 108 HIS A O 1
ATOM 683 N N . PHE A 1 109 ? -24.561 5.027 -32.890 1.00 22.76 109 PHE A N 1
ATOM 684 C CA . PHE A 1 109 ? -25.335 3.831 -33.239 1.00 24.76 109 PHE A CA 1
ATOM 685 C C . PHE A 1 109 ? -24.445 2.647 -32.909 1.00 25.07 109 PHE A C 1
ATOM 686 O O . PHE A 1 109 ? -23.467 2.330 -33.592 1.00 24.18 109 PHE A O 1
ATOM 694 N N . HIS A 1 110 ? -24.744 2.064 -31.764 1.00 24.57 110 HIS A N 1
ATOM 695 C CA . HIS A 1 110 ? -23.797 1.165 -31.130 1.00 23.77 110 HIS A CA 1
ATOM 696 C C . HIS A 1 110 ? -23.664 -0.115 -31.928 1.00 22.91 110 HIS A C 1
ATOM 697 O O . HIS A 1 110 ? -24.664 -0.760 -32.256 1.00 25.42 110 HIS A O 1
ATOM 704 N N . GLY A 1 111 ? -22.426 -0.447 -32.323 1.00 23.80 111 GLY A N 1
ATOM 705 C CA . GLY A 1 111 ? -22.199 -1.704 -33.041 1.00 24.51 111 GLY A CA 1
ATOM 706 C C . GLY A 1 111 ? -22.364 -1.578 -34.559 1.00 25.15 111 GLY A C 1
ATOM 707 O O . GLY A 1 111 ? -22.075 -2.526 -35.288 1.00 25.64 111 GLY A O 1
ATOM 708 N N . ILE A 1 112 ? -22.844 -0.422 -35.025 1.00 22.76 112 ILE A N 1
ATOM 709 C CA . ILE A 1 112 ? -22.988 -0.190 -36.467 1.00 22.51 112 ILE A CA 1
ATOM 710 C C . ILE A 1 112 ? -21.567 0.023 -36.992 1.00 23.53 112 ILE A C 1
ATOM 711 O O . ILE A 1 112 ? -20.830 0.840 -36.470 1.00 24.01 112 ILE A O 1
ATOM 716 N N . ARG A 1 113 ? -21.195 -0.720 -38.034 1.00 23.82 113 ARG A N 1
ATOM 717 C CA . ARG A 1 113 ? -19.788 -0.740 -38.487 1.00 24.92 113 ARG A CA 1
ATOM 718 C C . ARG A 1 113 ? -19.307 0.615 -39.024 1.00 24.73 113 ARG A C 1
ATOM 719 O O . ARG A 1 113 ? -18.144 0.980 -38.836 1.00 25.59 113 ARG A O 1
ATOM 727 N N . GLN A 1 114 ? -20.207 1.338 -39.702 1.00 24.82 114 GLN A N 1
ATOM 728 C CA . GLN A 1 114 ? -19.874 2.650 -40.260 1.00 24.41 114 GLN A CA 1
ATOM 729 C C . GLN A 1 114 ? -18.675 2.526 -41.207 1.00 24.59 114 GLN A C 1
ATOM 730 O O . GLN A 1 114 ? -17.750 3.339 -41.163 1.00 24.42 114 GLN A O 1
ATOM 736 N N . LEU A 1 115 ? -18.708 1.499 -42.064 1.00 24.58 115 LEU A N 1
ATOM 737 C CA . LEU A 1 115 ? -17.591 1.250 -42.990 1.00 26.80 115 LEU A CA 1
ATOM 738 C C . LEU A 1 115 ? -17.457 2.419 -43.960 1.00 28.22 115 LEU A C 1
ATOM 739 O O . LEU A 1 115 ? -18.413 2.754 -44.661 1.00 27.47 115 LEU A O 1
ATOM 744 N N . TYR A 1 116 ? -16.266 3.022 -43.996 1.00 27.78 116 TYR A N 1
ATOM 745 C CA . TYR A 1 116 ? -16.009 4.255 -44.764 1.00 28.26 116 TYR A CA 1
ATOM 746 C C . TYR A 1 116 ? -17.065 5.314 -44.482 1.00 28.74 116 TYR A C 1
ATOM 747 O O . TYR A 1 116 ? -17.484 6.045 -45.387 1.00 27.70 116 TYR A O 1
ATOM 756 N N . ASN A 1 117 ? -17.498 5.384 -43.224 1.00 26.33 117 ASN A N 1
ATOM 757 C CA . ASN A 1 117 ? -18.553 6.316 -42.832 1.00 26.40 117 ASN A CA 1
ATOM 758 C C . ASN A 1 117 ? -18.298 6.854 -41.413 1.00 26.13 117 ASN A C 1
ATOM 759 O O . ASN A 1 117 ? -19.229 7.124 -40.662 1.00 25.77 117 ASN A O 1
ATOM 764 N N . ASN A 1 118 ? -17.019 6.999 -41.045 1.00 24.21 118 ASN A N 1
ATOM 765 C CA . ASN A 1 118 ? -16.637 7.334 -39.669 1.00 26.01 118 ASN A CA 1
ATOM 766 C C . ASN A 1 118 ? -17.288 8.618 -39.170 1.00 25.30 118 ASN A C 1
ATOM 767 O O . ASN A 1 118 ? -17.534 8.791 -37.977 1.00 26.72 118 ASN A O 1
ATOM 772 N N . GLN A 1 119 ? -17.545 9.558 -40.076 1.00 25.72 119 GLN A N 1
ATOM 773 C CA . GLN A 1 119 ? -18.052 10.847 -39.620 1.00 26.87 119 GLN A CA 1
ATOM 774 C C . GLN A 1 119 ? -19.516 10.782 -39.180 1.00 26.05 119 GLN A C 1
ATOM 775 O O . GLN A 1 119 ? -20.066 11.765 -38.675 1.00 29.94 119 GLN A O 1
ATOM 781 N N . MET A 1 120 ? -20.136 9.618 -39.350 1.00 25.12 120 MET A N 1
ATOM 782 C CA . MET A 1 120 ? -21.516 9.407 -38.898 1.00 26.63 120 MET A CA 1
ATOM 783 C C . MET A 1 120 ? -21.570 8.619 -37.585 1.00 25.88 120 MET A C 1
ATOM 784 O O . MET A 1 120 ? -22.642 8.231 -37.120 1.00 26.24 120 MET A O 1
ATOM 789 N N . ASP A 1 121 ? -20.404 8.398 -36.973 1.00 26.51 121 ASP A N 1
ATOM 790 C CA . ASP A 1 121 ? -20.341 7.529 -35.781 1.00 27.43 121 ASP A CA 1
ATOM 791 C C . ASP A 1 121 ? -20.906 8.208 -34.536 1.00 26.78 121 ASP A C 1
ATOM 792 O O . ASP A 1 121 ? -21.217 7.533 -33.561 1.00 26.78 121 ASP A O 1
ATOM 797 N N . GLY A 1 122 ? -21.018 9.537 -34.553 1.00 24.92 122 GLY A N 1
ATOM 798 C CA . GLY A 1 122 ? -21.683 10.240 -33.443 1.00 25.36 122 GLY A CA 1
ATOM 799 C C . GLY A 1 122 ? -20.910 10.425 -32.151 1.00 26.89 122 GLY A C 1
ATOM 800 O O . GLY A 1 122 ? -21.508 10.462 -31.088 1.00 28.21 122 GLY A O 1
ATOM 801 N N . VAL A 1 123 ? -19.590 10.552 -32.238 1.00 25.83 123 VAL A N 1
ATOM 802 C CA . VAL A 1 123 ? -18.786 10.720 -31.036 1.00 27.22 123 VAL A CA 1
ATOM 803 C C . VAL A 1 123 ? -18.264 12.157 -30.921 1.00 27.79 123 VAL A C 1
ATOM 804 O O . VAL A 1 123 ? -17.327 12.559 -31.633 1.00 27.68 123 VAL A O 1
ATOM 808 N N . ALA A 1 124 ? -18.824 12.886 -29.961 1.00 27.22 124 ALA A N 1
ATOM 809 C CA . ALA A 1 124 ? -18.351 14.228 -29.641 1.00 29.97 124 ALA A CA 1
ATOM 810 C C . ALA A 1 124 ? -16.861 14.138 -29.350 1.00 29.83 124 ALA A C 1
ATOM 811 O O . ALA A 1 124 ? -16.414 13.203 -28.674 1.00 30.31 124 ALA A O 1
ATOM 813 N N . ALA A 1 125 ? -16.106 15.103 -29.880 1.00 28.34 125 ALA A N 1
ATOM 814 C CA . ALA A 1 125 ? -14.633 15.203 -29.690 1.00 27.87 125 ALA A CA 1
ATOM 815 C C . ALA A 1 125 ? -13.790 14.286 -30.587 1.00 28.97 125 ALA A C 1
ATOM 816 O O . ALA A 1 125 ? -12.556 14.452 -30.661 1.00 29.19 125 ALA A O 1
ATOM 818 N N . LEU A 1 126 ? -14.431 13.327 -31.264 1.00 29.12 126 LEU A N 1
ATOM 819 C CA . LEU A 1 126 ? -13.735 12.485 -32.245 1.00 27.57 126 LEU A CA 1
ATOM 820 C C . LEU A 1 126 ? -14.202 12.797 -33.663 1.00 29.48 126 LEU A C 1
ATOM 821 O O . LEU A 1 126 ? -13.416 13.258 -34.504 1.00 30.20 126 LEU A O 1
ATOM 826 N N . THR A 1 127 ? -15.484 12.558 -33.915 1.00 27.47 127 THR A N 1
ATOM 827 C CA . THR A 1 127 ? -16.010 12.565 -35.278 1.00 28.33 127 THR A CA 1
ATOM 828 C C . THR A 1 127 ? -16.839 13.816 -35.579 1.00 27.76 127 THR A C 1
ATOM 829 O O . THR A 1 127 ? -17.150 14.099 -36.740 1.00 27.93 127 THR A O 1
ATOM 833 N N . GLN A 1 128 ? -17.160 14.567 -34.525 1.00 27.25 128 GLN A N 1
ATOM 834 C CA . GLN A 1 128 ? -17.947 15.790 -34.643 1.00 27.68 128 GLN A CA 1
ATOM 835 C C . GLN A 1 128 ? -17.799 16.661 -33.402 1.00 28.59 128 GLN A C 1
ATOM 836 O O . GLN A 1 128 ? -17.362 16.194 -32.348 1.00 29.31 128 GLN A O 1
ATOM 842 N N . CYS A 1 129 ? -18.181 17.933 -33.529 1.00 30.13 129 CYS A N 1
ATOM 843 C CA . CYS A 1 129 ? -18.504 18.749 -32.355 1.00 30.67 129 CYS A CA 1
ATOM 844 C C . CYS A 1 129 ? -19.912 18.374 -31.860 1.00 29.17 129 CYS A C 1
ATOM 845 O O . CYS A 1 129 ? -20.711 17.839 -32.623 1.00 28.39 129 CYS A O 1
ATOM 848 N N . PRO A 1 130 ? -20.232 18.673 -30.592 1.00 28.06 130 PRO A N 1
ATOM 849 C CA . PRO A 1 130 ? -21.607 18.443 -30.141 1.00 28.10 130 PRO A CA 1
ATOM 850 C C . PRO A 1 130 ? -22.581 19.330 -30.888 1.00 29.54 130 PRO A C 1
ATOM 851 O O . PRO A 1 130 ? -22.218 20.445 -31.299 1.00 29.87 130 PRO A O 1
ATOM 855 N N . VAL A 1 131 ? -23.803 18.838 -31.053 1.00 27.53 131 VAL A N 1
ATOM 856 C CA . VAL A 1 131 ? -24.872 19.605 -31.688 1.00 29.23 131 VAL A CA 1
ATOM 857 C C . VAL A 1 131 ? -25.526 20.477 -30.618 1.00 30.44 131 VAL A C 1
ATOM 858 O O . VAL A 1 131 ? -26.064 19.961 -29.630 1.00 28.56 131 VAL A O 1
ATOM 862 N N . PRO A 1 132 ? -25.486 21.810 -30.801 1.00 30.73 132 PRO A N 1
ATOM 863 C CA . PRO A 1 132 ? -26.055 22.672 -29.778 1.00 29.74 132 PRO A CA 1
ATOM 864 C C . PRO A 1 132 ? -27.577 22.770 -29.878 1.00 28.90 132 PRO A C 1
ATOM 865 O O . PRO A 1 132 ? -28.151 22.462 -30.928 1.00 30.36 132 PRO A O 1
ATOM 869 N N . PRO A 1 133 ? -28.234 23.194 -28.780 1.00 31.22 133 PRO A N 1
ATOM 870 C CA . PRO A 1 133 ? -29.656 23.497 -28.805 1.00 32.60 133 PRO A CA 1
ATOM 871 C C . PRO A 1 133 ? -30.051 24.307 -30.038 1.00 32.96 133 PRO A C 1
ATOM 872 O O . PRO A 1 133 ? -29.308 25.204 -30.450 1.00 32.55 133 PRO A O 1
ATOM 876 N N . ASN A 1 134 ? -31.197 23.953 -30.621 1.00 31.31 134 ASN A N 1
ATOM 877 C CA . ASN A 1 134 ? -31.753 24.561 -31.847 1.00 35.15 134 ASN A CA 1
ATOM 878 C C . ASN A 1 134 ? -31.002 24.257 -33.147 1.00 35.20 134 ASN A C 1
ATOM 879 O O . ASN A 1 134 ? -31.275 24.871 -34.191 1.00 36.67 134 ASN A O 1
ATOM 884 N N . SER A 1 135 ? -30.042 23.336 -33.079 1.00 32.36 135 SER A N 1
ATOM 885 C CA . SER A 1 135 ? -29.346 22.868 -34.270 1.00 31.12 135 SER A CA 1
ATOM 886 C C . SER A 1 135 ? -29.634 21.383 -34.477 1.00 32.27 135 SER A C 1
ATOM 887 O O . SER A 1 135 ? -30.114 20.707 -33.563 1.00 28.49 135 SER A O 1
ATOM 890 N N . SER A 1 136 ? -29.336 20.901 -35.680 1.00 31.22 136 SER A N 1
ATOM 891 C CA . SER A 1 136 ? -29.579 19.515 -36.058 1.00 31.43 136 SER A CA 1
ATOM 892 C C . SER A 1 136 ? -28.343 18.881 -36.718 1.00 31.24 136 SER A C 1
ATOM 893 O O . SER A 1 136 ? -27.423 19.581 -37.174 1.00 32.31 136 SER A O 1
ATOM 896 N N . TYR A 1 137 ? -28.336 17.547 -36.765 1.00 28.39 137 TYR A N 1
ATOM 897 C CA . TYR A 1 137 ? -27.330 16.774 -37.492 1.00 28.89 137 TYR A CA 1
ATOM 898 C C . TYR A 1 137 ? -28.057 15.594 -38.120 1.00 28.91 137 TYR A C 1
ATOM 899 O O . TYR A 1 137 ? -28.919 14.962 -37.482 1.00 29.59 137 TYR A O 1
ATOM 908 N N . THR A 1 138 ? -27.752 15.308 -39.380 1.00 27.58 138 THR A N 1
ATOM 909 C CA . THR A 1 138 ? -28.385 14.200 -40.052 1.00 29.09 138 THR A CA 1
ATOM 910 C C . THR A 1 138 ? -27.395 13.046 -40.201 1.00 28.87 138 THR A C 1
ATOM 911 O O . THR A 1 138 ? -26.413 13.144 -40.946 1.00 29.86 138 THR A O 1
ATOM 915 N N . TYR A 1 139 ? -27.656 11.975 -39.457 1.00 26.76 139 TYR A N 1
ATOM 916 C CA . TYR A 1 139 ? -26.849 10.764 -39.539 1.00 25.64 139 TYR A CA 1
ATOM 917 C C . TYR A 1 139 ? -27.361 9.889 -40.666 1.00 26.59 139 TYR A C 1
ATOM 918 O O . TYR A 1 139 ? -28.568 9.647 -40.766 1.00 28.28 139 TYR A O 1
ATOM 927 N N . VAL A 1 140 ? -26.459 9.421 -41.522 1.00 25.21 140 VAL A N 1
ATOM 928 C CA . VAL A 1 140 ? -26.844 8.497 -42.587 1.00 26.84 140 VAL A CA 1
ATOM 929 C C . VAL A 1 140 ? -25.910 7.306 -42.541 1.00 28.18 140 VAL A C 1
ATOM 930 O O . VAL A 1 140 ? -24.687 7.486 -42.594 1.00 28.77 140 VAL A O 1
ATOM 934 N N . TRP A 1 141 ? -26.476 6.103 -42.455 1.00 25.89 141 TRP A N 1
ATOM 935 C CA . TRP A 1 141 ? -25.660 4.896 -42.368 1.00 26.08 141 TRP A CA 1
ATOM 936 C C . TRP A 1 141 ? -26.317 3.667 -42.974 1.00 26.33 141 TRP A C 1
ATOM 937 O O . TRP A 1 141 ? -27.540 3.612 -43.175 1.00 26.59 141 TRP A O 1
ATOM 948 N N . ARG A 1 142 ? -25.483 2.698 -43.312 1.00 26.10 142 ARG A N 1
ATOM 949 C CA . ARG A 1 142 ? -25.946 1.471 -43.944 1.00 25.84 142 ARG A CA 1
ATOM 950 C C . ARG A 1 142 ? -26.134 0.377 -42.911 1.00 25.94 142 ARG A C 1
ATOM 951 O O . ARG A 1 142 ? -25.254 0.161 -42.070 1.00 26.59 142 ARG A O 1
ATOM 959 N N . ALA A 1 143 ? -27.255 -0.345 -43.005 1.00 25.45 143 ALA A N 1
ATOM 960 C CA . ALA A 1 143 ? -27.487 -1.522 -42.162 1.00 25.93 143 ALA A CA 1
ATOM 961 C C . ALA A 1 143 ? -26.696 -2.710 -42.732 1.00 27.82 143 ALA A C 1
ATOM 962 O O . ALA A 1 143 ? -27.240 -3.562 -43.441 1.00 28.86 143 ALA A O 1
ATOM 964 N N . GLU A 1 144 ? -25.398 -2.742 -42.445 1.00 27.19 144 GLU A N 1
ATOM 965 C CA . GLU A 1 144 ? -24.497 -3.765 -42.987 1.00 27.58 144 GLU A CA 1
ATOM 966 C C . GLU A 1 144 ? -24.217 -4.883 -41.985 1.00 29.88 144 GLU A C 1
ATOM 967 O O . GLU A 1 144 ? -23.147 -5.482 -41.967 1.00 32.50 144 GLU A O 1
ATOM 973 N N . GLU A 1 145 ? -25.187 -5.107 -41.115 1.00 28.33 145 GLU A N 1
ATOM 974 C CA . GLU A 1 145 ? -25.167 -6.150 -40.106 1.00 27.45 145 GLU A CA 1
ATOM 975 C C . GLU A 1 145 ? -26.653 -6.345 -39.886 1.00 27.60 145 GLU A C 1
ATOM 976 O O . GLU A 1 145 ? -27.450 -5.507 -40.320 1.00 29.75 145 GLU A O 1
ATOM 982 N N . TYR A 1 146 ? -27.041 -7.458 -39.280 1.00 24.82 146 TYR A N 1
ATOM 983 C CA . TYR A 1 146 ? -28.431 -7.630 -38.885 1.00 25.85 146 TYR A CA 1
ATOM 984 C C . TYR A 1 146 ? -28.493 -8.178 -37.461 1.00 26.47 146 TYR A C 1
ATOM 985 O O . TYR A 1 146 ? -27.571 -8.861 -37.005 1.00 25.31 146 TYR A O 1
ATOM 994 N N . GLY A 1 147 ? -29.605 -7.916 -36.788 1.00 25.37 147 GLY A N 1
ATOM 995 C CA . GLY A 1 147 ? -29.739 -8.295 -35.380 1.00 26.13 147 GLY A CA 1
ATOM 996 C C . GLY A 1 147 ? -30.111 -7.110 -34.511 1.00 26.38 147 GLY A C 1
ATOM 997 O O . GLY A 1 147 ? -30.851 -6.235 -34.935 1.00 26.53 147 GLY A O 1
ATOM 998 N N . SER A 1 148 ? -29.599 -7.108 -33.288 1.00 24.46 148 SER A N 1
ATOM 999 C CA . SER A 1 148 ? -30.088 -6.222 -32.227 1.00 25.66 148 SER A CA 1
ATOM 1000 C C . SER A 1 148 ? -29.017 -5.331 -31.650 1.00 24.53 148 SER A C 1
ATOM 1001 O O . SER A 1 148 ? -27.922 -5.785 -31.281 1.00 24.53 148 SER A O 1
ATOM 1004 N N . SER A 1 149 ? -29.328 -4.049 -31.550 1.00 23.11 149 SER A N 1
ATOM 1005 C CA . SER A 1 149 ? -28.459 -3.176 -30.775 1.00 22.45 149 SER A CA 1
ATOM 1006 C C . SER A 1 149 ? -29.253 -1.983 -30.315 1.00 22.82 149 SER A C 1
ATOM 1007 O O . SER A 1 149 ? -30.460 -2.092 -30.060 1.00 22.35 149 SER A O 1
ATOM 1010 N N . TRP A 1 150 ? -28.590 -0.839 -30.236 1.00 22.98 150 TRP A N 1
ATOM 1011 C CA . TRP A 1 150 ? -29.202 0.370 -29.710 1.00 21.64 150 TRP A CA 1
ATOM 1012 C C . TRP A 1 150 ? -28.418 1.611 -30.121 1.00 22.66 150 TRP A C 1
ATOM 1013 O O . TRP A 1 150 ? -27.235 1.522 -30.461 1.00 23.31 150 TRP A O 1
ATOM 1024 N N . TYR A 1 151 ? -29.100 2.749 -30.133 1.00 22.31 151 TYR A N 1
ATOM 1025 C CA . TYR A 1 151 ? -28.431 4.039 -30.290 1.00 23.52 151 TYR A CA 1
ATOM 1026 C C . TYR A 1 151 ? -28.481 4.725 -28.945 1.00 23.60 151 TYR A C 1
ATOM 1027 O O . TYR A 1 151 ? -29.330 4.414 -28.088 1.00 22.46 151 TYR A O 1
ATOM 1036 N N . HIS A 1 152 ? -27.541 5.633 -28.724 1.00 23.25 152 HIS A N 1
ATOM 1037 C CA . HIS A 1 152 ? -27.585 6.411 -27.499 1.00 24.31 152 HIS A CA 1
ATOM 1038 C C . HIS A 1 152 ? -26.733 7.626 -27.669 1.00 23.86 152 HIS A C 1
ATOM 1039 O O . HIS A 1 152 ? -25.847 7.656 -28.522 1.00 24.19 152 HIS A O 1
ATOM 1046 N N . SER A 1 153 ? -27.002 8.634 -26.851 1.00 24.70 153 SER A N 1
ATOM 1047 C CA . SER A 1 153 ? -26.152 9.799 -26.873 1.00 26.35 153 SER A CA 1
ATOM 1048 C C . SER A 1 153 ? -24.717 9.398 -26.551 1.00 26.33 153 SER A C 1
ATOM 1049 O O . SER A 1 153 ? -24.476 8.487 -25.731 1.00 27.90 153 SER A O 1
ATOM 1052 N N . HIS A 1 154 ? -23.772 10.051 -27.219 1.00 27.05 154 HIS A N 1
ATOM 1053 C CA . HIS A 1 154 ? -22.362 9.902 -26.889 1.00 28.96 154 HIS A CA 1
ATOM 1054 C C . HIS A 1 154 ? -21.842 11.308 -26.556 1.00 30.83 154 HIS A C 1
ATOM 1055 O O . HIS A 1 154 ? -20.919 11.842 -27.194 1.00 34.69 154 HIS A O 1
ATOM 1062 N N . PHE A 1 155 ? -22.534 11.940 -25.614 1.00 30.54 155 PHE A N 1
ATOM 1063 C CA . PHE A 1 155 ? -22.171 13.257 -25.112 1.00 29.17 155 PHE A CA 1
ATOM 1064 C C . PHE A 1 155 ? -22.246 13.184 -23.601 1.00 28.92 155 PHE A C 1
ATOM 1065 O O . PHE A 1 155 ? -23.336 13.118 -23.035 1.00 27.62 155 PHE A O 1
ATOM 1073 N N . SER A 1 156 ? -21.086 13.180 -22.954 1.00 28.14 156 SER A N 1
ATOM 1074 C CA . SER A 1 156 ? -21.028 13.134 -21.490 1.00 29.98 156 SER A CA 1
ATOM 1075 C C . SER A 1 156 ? -21.948 12.037 -20.908 1.00 27.99 156 SER A C 1
ATOM 1076 O O . SER A 1 156 ? -21.905 10.902 -21.384 1.00 28.35 156 SER A O 1
ATOM 1079 N N . LEU A 1 157 ? -22.780 12.351 -19.911 1.00 26.91 157 LEU A N 1
ATOM 1080 C CA . LEU A 1 157 ? -23.597 11.329 -19.223 1.00 25.32 157 LEU A CA 1
ATOM 1081 C C . LEU A 1 157 ? -25.029 11.210 -19.771 1.00 26.65 157 LEU A C 1
ATOM 1082 O O . LEU A 1 157 ? -25.906 10.583 -19.166 1.00 26.90 157 LEU A O 1
ATOM 1087 N N . GLN A 1 158 ? -25.249 11.817 -20.928 1.00 25.98 158 GLN A N 1
ATOM 1088 C CA . GLN A 1 158 ? -26.592 12.029 -21.434 1.00 26.44 158 GLN A CA 1
ATOM 1089 C C . GLN A 1 158 ? -27.337 10.738 -21.796 1.00 25.86 158 GLN A C 1
ATOM 1090 O O . GLN A 1 158 ? -28.551 10.672 -21.620 1.00 24.58 158 GLN A O 1
ATOM 1096 N N . ALA A 1 159 ? -26.625 9.724 -22.283 1.00 26.04 159 ALA A N 1
ATOM 1097 C CA . ALA A 1 159 ? -27.273 8.425 -22.541 1.00 26.60 159 ALA A CA 1
ATOM 1098 C C . ALA A 1 159 ? -28.032 7.905 -21.311 1.00 26.34 159 ALA A C 1
ATOM 1099 O O . ALA A 1 159 ? -29.125 7.330 -21.414 1.00 27.08 159 ALA A O 1
ATOM 1101 N N . TRP A 1 160 ? -27.458 8.148 -20.134 1.00 25.72 160 TRP A N 1
ATOM 1102 C CA . TRP A 1 160 ? -27.999 7.586 -18.911 1.00 26.04 160 TRP A CA 1
ATOM 1103 C C . TRP A 1 160 ? -29.022 8.523 -18.260 1.00 27.76 160 TRP A C 1
ATOM 1104 O O . TRP A 1 160 ? -29.571 8.214 -17.218 1.00 27.94 160 TRP A O 1
ATOM 1115 N N . GLU A 1 161 ? -29.272 9.670 -18.905 1.00 26.10 161 GLU A N 1
ATOM 1116 C CA . GLU A 1 161 ? -30.428 10.491 -18.546 1.00 27.15 161 GLU A CA 1
ATOM 1117 C C . GLU A 1 161 ? -31.675 10.045 -19.319 1.00 27.58 161 GLU A C 1
ATOM 1118 O O . GLU A 1 161 ? -32.778 10.515 -19.038 1.00 26.64 161 GLU A O 1
ATOM 1124 N N . GLY A 1 162 ? -31.492 9.123 -20.277 1.00 26.15 162 GLY A N 1
ATOM 1125 C CA . GLY A 1 162 ? -32.613 8.549 -21.022 1.00 25.29 162 GLY A CA 1
ATOM 1126 C C . GLY A 1 162 ? -32.502 8.671 -22.536 1.00 25.96 162 GLY A C 1
ATOM 1127 O O . GLY A 1 162 ? -33.419 8.266 -23.228 1.00 26.11 162 GLY A O 1
ATOM 1128 N N . VAL A 1 163 ? -31.399 9.221 -23.049 1.00 24.45 163 VAL A N 1
ATOM 1129 C CA . VAL A 1 163 ? -31.280 9.410 -24.522 1.00 24.65 163 VAL A CA 1
ATOM 1130 C C . VAL A 1 163 ? -30.705 8.143 -25.161 1.00 24.34 163 VAL A C 1
ATOM 1131 O O . VAL A 1 163 ? -29.498 8.038 -25.429 1.00 23.84 163 VAL A O 1
ATOM 1135 N N . PHE A 1 164 ? -31.589 7.183 -25.395 1.00 23.58 164 PHE A N 1
ATOM 1136 C CA . PHE A 1 164 ? -31.196 5.920 -25.996 1.00 24.32 164 PHE A CA 1
ATOM 1137 C C . PHE A 1 164 ? -32.437 5.208 -26.488 1.00 23.36 164 PHE A C 1
ATOM 1138 O O . PHE A 1 164 ? -33.561 5.475 -26.010 1.00 24.28 164 PHE A O 1
ATOM 1146 N N . GLY A 1 165 ? -32.246 4.255 -27.399 1.00 23.56 165 GLY A N 1
ATOM 1147 C CA . GLY A 1 165 ? -33.387 3.419 -27.834 1.00 23.54 165 GLY A CA 1
ATOM 1148 C C . GLY A 1 165 ? -32.849 2.297 -28.714 1.00 22.67 165 GLY A C 1
ATOM 1149 O O . GLY A 1 165 ? -31.654 2.217 -28.938 1.00 21.51 165 GLY A O 1
ATOM 1150 N N . GLY A 1 166 ? -33.731 1.437 -29.203 1.00 22.25 166 GLY A N 1
ATOM 1151 C CA . GLY A 1 166 ? -33.297 0.238 -29.887 1.00 22.00 166 GLY A CA 1
ATOM 1152 C C . GLY A 1 166 ? -32.904 0.415 -31.338 1.00 23.63 166 GLY A C 1
ATOM 1153 O O . GLY A 1 166 ? -33.300 1.388 -32.004 1.00 23.63 166 GLY A O 1
ATOM 1154 N N . ILE A 1 167 ? -32.093 -0.525 -31.802 1.00 21.96 167 ILE A N 1
ATOM 1155 C CA . ILE A 1 167 ? -31.840 -0.716 -33.237 1.00 21.49 167 ILE A CA 1
ATOM 1156 C C . ILE A 1 167 ? -32.184 -2.181 -33.528 1.00 22.52 167 ILE A C 1
ATOM 1157 O O . ILE A 1 167 ? -31.619 -3.106 -32.924 1.00 24.30 167 ILE A O 1
ATOM 1162 N N . LEU A 1 168 ? -33.136 -2.377 -34.431 1.00 22.38 168 LEU A N 1
ATOM 1163 C CA . LEU A 1 168 ? -33.600 -3.725 -34.736 1.00 23.50 168 LEU A CA 1
ATOM 1164 C C . LEU A 1 168 ? -33.508 -3.849 -36.252 1.00 23.31 168 LEU A C 1
ATOM 1165 O O . LEU A 1 168 ? -34.291 -3.222 -36.959 1.00 23.74 168 LEU A O 1
ATOM 1170 N N . ILE A 1 169 ? -32.546 -4.650 -36.708 1.00 23.48 169 ILE A N 1
ATOM 1171 C CA . ILE A 1 169 ? -32.321 -4.856 -38.152 1.00 23.13 169 ILE A CA 1
ATOM 1172 C C . ILE A 1 169 ? -32.700 -6.291 -38.485 1.00 24.31 169 ILE A C 1
ATOM 1173 O O . ILE A 1 169 ? -32.033 -7.253 -38.072 1.00 24.43 169 ILE A O 1
ATOM 1178 N N . HIS A 1 170 ? -33.825 -6.447 -39.186 1.00 24.85 170 HIS A N 1
ATOM 1179 C CA . HIS A 1 170 ? -34.279 -7.792 -39.549 1.00 25.89 170 HIS A CA 1
ATOM 1180 C C . HIS A 1 170 ? -33.274 -8.481 -40.465 1.00 25.83 170 HIS A C 1
ATOM 1181 O O . HIS A 1 170 ? -32.631 -7.848 -41.295 1.00 25.94 170 HIS A O 1
ATOM 1188 N N . GLY A 1 171 ? -33.169 -9.789 -40.306 1.00 26.67 171 GLY A N 1
ATOM 1189 C CA . GLY A 1 171 ? -32.273 -10.578 -41.124 1.00 26.95 171 GLY A CA 1
ATOM 1190 C C . GLY A 1 171 ? -32.418 -12.028 -40.731 1.00 27.01 171 GLY A C 1
ATOM 1191 O O . GLY A 1 171 ? -33.327 -12.385 -39.983 1.00 26.63 171 GLY A O 1
ATOM 1192 N N . PRO A 1 172 ? -31.517 -12.878 -41.237 1.00 27.47 172 PRO A N 1
ATOM 1193 C CA . PRO A 1 172 ? -31.458 -14.286 -40.893 1.00 27.46 172 PRO A CA 1
ATOM 1194 C C . PRO A 1 172 ? -31.306 -14.521 -39.390 1.00 29.77 172 PRO A C 1
ATOM 1195 O O . PRO A 1 172 ? -30.820 -13.644 -38.646 1.00 27.27 172 PRO A O 1
ATOM 1199 N N . SER A 1 173 ? -31.694 -15.711 -38.955 1.00 27.43 173 SER A N 1
ATOM 1200 C CA . SER A 1 173 ? -31.470 -16.102 -37.572 1.00 28.47 173 SER A CA 1
ATOM 1201 C C . SER A 1 173 ? -31.073 -17.577 -37.518 1.00 30.33 173 SER A C 1
ATOM 1202 O O . SER A 1 173 ? -31.337 -18.341 -38.454 1.00 30.37 173 SER A O 1
ATOM 1205 N N . THR A 1 174 ? -30.425 -17.950 -36.429 1.00 28.17 174 THR A N 1
ATOM 1206 C CA . THR A 1 174 ? -29.901 -19.307 -36.244 1.00 29.37 174 THR A CA 1
ATOM 1207 C C . THR A 1 174 ? -30.892 -20.263 -35.594 1.00 30.28 174 THR A C 1
ATOM 1208 O O . THR A 1 174 ? -30.597 -21.443 -35.437 1.00 32.93 174 THR A O 1
ATOM 1212 N N . ALA A 1 175 ? -32.078 -19.770 -35.245 1.00 32.01 175 ALA A N 1
ATOM 1213 C CA . ALA A 1 175 ? -33.157 -20.645 -34.788 1.00 33.04 175 ALA A CA 1
ATOM 1214 C C . ALA A 1 175 ? -34.496 -20.003 -35.092 1.00 34.50 175 ALA A C 1
ATOM 1215 O O . ALA A 1 175 ? -34.587 -18.773 -35.249 1.00 32.78 175 ALA A O 1
ATOM 1217 N N . GLU A 1 176 ? -35.528 -20.842 -35.191 1.00 33.42 176 GLU A N 1
ATOM 1218 C CA . GLU A 1 176 ? -36.852 -20.393 -35.570 1.00 35.92 176 GLU A CA 1
ATOM 1219 C C . GLU A 1 176 ? -37.679 -19.988 -34.364 1.00 31.00 176 GLU A C 1
ATOM 1220 O O . GLU A 1 176 ? -37.461 -20.464 -33.242 1.00 33.18 176 GLU A O 1
ATOM 1226 N N . TYR A 1 177 ? -38.634 -19.109 -34.609 1.00 30.12 177 TYR A N 1
ATOM 1227 C CA . TYR A 1 177 ? -39.553 -18.653 -33.554 1.00 29.82 177 TYR A CA 1
ATOM 1228 C C . TYR A 1 177 ? -40.809 -18.098 -34.216 1.00 29.57 177 TYR A C 1
ATOM 1229 O O . TYR A 1 177 ? -40.907 -18.028 -35.447 1.00 30.68 177 TYR A O 1
ATOM 1238 N N . ASP A 1 178 ? -41.783 -17.702 -33.411 1.00 29.39 178 ASP A N 1
ATOM 1239 C CA . ASP A 1 178 ? -43.076 -17.309 -33.935 1.00 30.02 178 ASP A CA 1
ATOM 1240 C C . ASP A 1 178 ? -43.363 -15.824 -33.820 1.00 30.84 178 ASP A C 1
ATOM 1241 O O . ASP A 1 178 ? -44.074 -15.263 -34.639 1.00 31.99 178 ASP A O 1
ATOM 1246 N N . HIS A 1 179 ? -42.824 -15.191 -32.781 1.00 28.54 179 HIS A N 1
ATOM 1247 C CA . HIS A 1 179 ? -43.146 -13.810 -32.520 1.00 28.91 179 HIS A CA 1
ATOM 1248 C C . HIS A 1 179 ? -41.888 -13.096 -32.066 1.00 29.57 179 HIS A C 1
ATOM 1249 O O . HIS A 1 179 ? -41.137 -13.626 -31.248 1.00 30.09 179 HIS A O 1
ATOM 1256 N N . ASP A 1 180 ? -41.702 -11.895 -32.586 1.00 28.45 180 ASP A N 1
ATOM 1257 C CA . ASP A 1 180 ? -40.558 -11.044 -32.241 1.00 29.32 180 ASP A CA 1
ATOM 1258 C C . ASP A 1 180 ? -41.078 -9.984 -31.278 1.00 30.09 180 ASP A C 1
ATOM 1259 O O . ASP A 1 180 ? -41.847 -9.108 -31.667 1.00 31.90 180 ASP A O 1
ATOM 1264 N N . LEU A 1 181 ? -40.669 -10.063 -30.015 1.00 29.11 181 LEU A N 1
ATOM 1265 C CA . LEU A 1 181 ? -41.120 -9.083 -29.026 1.00 30.03 181 LEU A CA 1
ATOM 1266 C C . LEU A 1 181 ? -40.313 -7.784 -29.056 1.00 28.95 181 LEU A C 1
ATOM 1267 O O . LEU A 1 181 ? -40.656 -6.798 -28.408 1.00 28.04 181 LEU A O 1
ATOM 1272 N N . GLY A 1 182 ? -39.244 -7.752 -29.843 1.00 28.98 182 GLY A N 1
ATOM 1273 C CA . GLY A 1 182 ? -38.490 -6.518 -29.961 1.00 26.19 182 GLY A CA 1
ATOM 1274 C C . GLY A 1 182 ? -37.526 -6.397 -28.790 1.00 27.16 182 GLY A C 1
ATOM 1275 O O . GLY A 1 182 ? -37.184 -7.394 -28.133 1.00 25.73 182 GLY A O 1
ATOM 1276 N N . MET A 1 183 ? -37.141 -5.156 -28.531 1.00 24.98 183 MET A N 1
ATOM 1277 C CA . MET A 1 183 ? -36.126 -4.800 -27.523 1.00 24.66 183 MET A CA 1
ATOM 1278 C C . MET A 1 183 ? -36.620 -5.099 -26.125 1.00 23.37 183 MET A C 1
ATOM 1279 O O . MET A 1 183 ? -37.787 -4.867 -25.820 1.00 25.95 183 MET A O 1
ATOM 1284 N N . VAL A 1 184 ? -35.722 -5.577 -25.267 1.00 22.87 184 VAL A N 1
ATOM 1285 C CA . VAL A 1 184 ? -35.965 -5.604 -23.809 1.00 22.74 184 VAL A CA 1
ATOM 1286 C C . VAL A 1 184 ? -34.766 -4.931 -23.152 1.00 22.65 184 VAL A C 1
ATOM 1287 O O . VAL A 1 184 ? -33.694 -5.525 -23.032 1.00 23.59 184 VAL A O 1
ATOM 1291 N N . PHE A 1 185 ? -34.932 -3.672 -22.780 1.00 23.26 185 PHE A N 1
ATOM 1292 C CA . PHE A 1 185 ? -33.844 -2.929 -22.144 1.00 22.41 185 PHE A CA 1
ATOM 1293 C C . PHE A 1 185 ? -33.747 -3.245 -20.665 1.00 22.47 185 PHE A C 1
ATOM 1294 O O . PHE A 1 185 ? -34.761 -3.373 -19.975 1.00 23.11 185 PHE A O 1
ATOM 1302 N N . LEU A 1 186 ? -32.512 -3.348 -20.204 1.00 22.71 186 LEU A N 1
ATOM 1303 C CA . LEU A 1 186 ? -32.245 -3.491 -18.778 1.00 23.65 186 LEU A CA 1
ATOM 1304 C C . LEU A 1 186 ? -31.511 -2.239 -18.314 1.00 24.57 186 LEU A C 1
ATOM 1305 O O . LEU A 1 186 ? -30.484 -1.871 -18.881 1.00 24.32 186 LEU A O 1
ATOM 1310 N N . ASN A 1 187 ? -32.029 -1.596 -17.268 1.00 24.28 187 ASN A N 1
ATOM 1311 C CA . ASN A 1 187 ? -31.414 -0.373 -16.778 1.00 24.82 187 ASN A CA 1
ATOM 1312 C C . ASN A 1 187 ? -31.326 -0.408 -15.255 1.00 24.19 187 ASN A C 1
ATOM 1313 O O . ASN A 1 187 ? -32.210 -0.948 -14.594 1.00 23.89 187 ASN A O 1
ATOM 1318 N N . ASP A 1 188 ? -30.259 0.185 -14.713 1.00 23.91 188 ASP A N 1
ATOM 1319 C CA . ASP A 1 188 ? -30.318 0.607 -13.313 1.00 24.48 188 ASP A CA 1
ATOM 1320 C C . ASP A 1 188 ? -30.998 1.991 -13.251 1.00 24.84 188 ASP A C 1
ATOM 1321 O O . ASP A 1 188 ? -31.257 2.620 -14.286 1.00 25.06 188 ASP A O 1
ATOM 1326 N N . TRP A 1 189 ? -31.326 2.464 -12.051 1.00 23.95 189 TRP A N 1
ATOM 1327 C CA . TRP A 1 189 ? -32.065 3.721 -11.959 1.00 24.94 189 TRP A CA 1
ATOM 1328 C C . TRP A 1 189 ? -31.995 4.255 -10.529 1.00 24.91 189 TRP A C 1
ATOM 1329 O O . TRP A 1 189 ? -31.867 3.499 -9.575 1.00 25.13 189 TRP A O 1
ATOM 1340 N N . SER A 1 190 ? -32.072 5.565 -10.414 1.00 27.20 190 SER A N 1
ATOM 1341 C CA . SER A 1 190 ? -32.208 6.235 -9.122 1.00 29.20 190 SER A CA 1
ATOM 1342 C C . SER A 1 190 ? -33.113 7.438 -9.331 1.00 28.40 190 SER A C 1
ATOM 1343 O O . SER A 1 190 ? -33.430 7.821 -10.473 1.00 27.72 190 SER A O 1
ATOM 1346 N N . HIS A 1 191 ? -33.544 8.035 -8.230 1.00 28.24 191 HIS A N 1
ATOM 1347 C CA . HIS A 1 191 ? -34.440 9.160 -8.342 1.00 29.50 191 HIS A CA 1
ATOM 1348 C C . HIS A 1 191 ? -33.735 10.490 -8.385 1.00 29.92 191 HIS A C 1
ATOM 1349 O O . HIS A 1 191 ? -34.361 11.491 -8.689 1.00 33.95 191 HIS A O 1
ATOM 1356 N N . GLN A 1 192 ? -32.438 10.498 -8.087 1.00 30.17 192 GLN A N 1
ATOM 1357 C CA . GLN A 1 192 ? -31.589 11.612 -8.496 1.00 31.10 192 GLN A CA 1
ATOM 1358 C C . GLN A 1 192 ? -30.945 11.217 -9.822 1.00 29.37 192 GLN A C 1
ATOM 1359 O O . GLN A 1 192 ? -30.761 10.026 -10.092 1.00 30.63 192 GLN A O 1
ATOM 1362 N N . THR A 1 193 ? -30.628 12.206 -10.636 1.00 27.76 193 THR A N 1
ATOM 1363 C CA . THR A 1 193 ? -30.086 11.943 -11.982 1.00 27.36 193 THR A CA 1
ATOM 1364 C C . THR A 1 193 ? -28.613 11.564 -11.918 1.00 28.61 193 THR A C 1
ATOM 1365 O O . THR A 1 193 ? -27.916 11.867 -10.944 1.00 27.28 193 THR A O 1
ATOM 1369 N N . VAL A 1 194 ? -28.104 10.948 -12.981 1.00 27.79 194 VAL A N 1
ATOM 1370 C CA . VAL A 1 194 ? -26.673 10.632 -13.012 1.00 27.55 194 VAL A CA 1
ATOM 1371 C C . VAL A 1 194 ? -25.814 11.894 -13.009 1.00 29.12 194 VAL A C 1
ATOM 1372 O O . VAL A 1 194 ? -24.704 11.870 -12.483 1.00 29.38 194 VAL A O 1
ATOM 1376 N N . ASP A 1 195 ? -26.328 12.980 -13.586 1.00 28.58 195 ASP A N 1
ATOM 1377 C CA . ASP A 1 195 ? -25.607 14.257 -13.573 1.00 28.90 195 ASP A CA 1
ATOM 1378 C C . ASP A 1 195 ? -25.558 14.850 -12.176 1.00 29.86 195 ASP A C 1
ATOM 1379 O O . ASP A 1 195 ? -24.562 15.452 -11.805 1.00 31.30 195 ASP A O 1
ATOM 1384 N N . GLU A 1 196 ? -26.622 14.662 -11.407 1.00 30.62 196 GLU A N 1
ATOM 1385 C CA . GLU A 1 196 ? -26.626 15.088 -9.994 1.00 32.88 196 GLU A CA 1
ATOM 1386 C C . GLU A 1 196 ? -25.617 14.289 -9.156 1.00 33.07 196 GLU A C 1
ATOM 1387 O O . GLU A 1 196 ? -24.989 14.830 -8.235 1.00 34.41 196 GLU A O 1
ATOM 1393 N N . MET A 1 197 ? -25.478 13.004 -9.471 1.00 32.58 197 MET A N 1
ATOM 1394 C CA . MET A 1 197 ? -24.582 12.092 -8.761 1.00 32.18 197 MET A CA 1
ATOM 1395 C C . MET A 1 197 ? -23.103 12.317 -9.083 1.00 30.59 197 MET A C 1
ATOM 1396 O O . MET A 1 197 ? -22.245 11.905 -8.315 1.00 30.42 197 MET A O 1
ATOM 1401 N N . TYR A 1 198 ? -22.818 12.897 -10.249 1.00 28.82 198 TYR A N 1
ATOM 1402 C CA . TYR A 1 198 ? -21.473 12.838 -10.810 1.00 29.36 198 TYR A CA 1
ATOM 1403 C C . TYR A 1 198 ? -20.381 13.403 -9.902 1.00 29.16 198 TYR A C 1
ATOM 1404 O O . TYR A 1 198 ? -19.359 12.769 -9.718 1.00 29.12 198 TYR A O 1
ATOM 1413 N N . GLN A 1 199 ? -20.608 14.586 -9.340 1.00 32.38 199 GLN A N 1
ATOM 1414 C CA . GLN A 1 199 ? -19.578 15.160 -8.468 1.00 33.11 199 GLN A CA 1
ATOM 1415 C C . GLN A 1 199 ? -19.223 14.231 -7.318 1.00 34.51 199 GLN A C 1
ATOM 1416 O O . GLN A 1 199 ? -18.045 14.062 -6.995 1.00 33.80 199 GLN A O 1
ATOM 1422 N N . SER A 1 200 ? -20.234 13.622 -6.699 1.00 33.36 200 SER A N 1
ATOM 1423 C CA . SER A 1 200 ? -19.977 12.690 -5.600 1.00 33.51 200 SER A CA 1
ATOM 1424 C C . SER A 1 200 ? -19.214 11.451 -6.074 1.00 34.41 200 SER A C 1
ATOM 1425 O O . SER A 1 200 ? -18.369 10.908 -5.352 1.00 31.73 200 SER A O 1
ATOM 1428 N N . VAL A 1 201 ? -19.505 11.000 -7.297 1.00 29.95 201 VAL A N 1
ATOM 1429 C CA . VAL A 1 201 ? -18.785 9.870 -7.873 1.00 29.34 201 VAL A CA 1
ATOM 1430 C C . VAL A 1 201 ? -17.304 10.213 -8.089 1.00 29.69 201 VAL A C 1
ATOM 1431 O O . VAL A 1 201 ? -16.412 9.451 -7.719 1.00 30.83 201 VAL A O 1
ATOM 1435 N N . LEU A 1 202 ? -17.051 11.382 -8.665 1.00 30.07 202 LEU A N 1
ATOM 1436 C CA . LEU A 1 202 ? -15.695 11.838 -8.935 1.00 30.95 202 LEU A CA 1
ATOM 1437 C C . LEU A 1 202 ? -14.850 11.880 -7.661 1.00 32.62 202 LEU A C 1
ATOM 1438 O O . LEU A 1 202 ? -13.668 11.557 -7.687 1.00 34.65 202 LEU A O 1
ATOM 1443 N N . GLU A 1 203 ? -15.488 12.245 -6.554 1.00 31.32 203 GLU A N 1
ATOM 1444 C CA . GLU A 1 203 ? -14.748 12.539 -5.311 1.00 34.39 203 GLU A CA 1
ATOM 1445 C C . GLU A 1 203 ? -14.670 11.343 -4.371 1.00 35.54 203 GLU A C 1
ATOM 1446 O O . GLU A 1 203 ? -14.148 11.446 -3.255 1.00 37.19 203 GLU A O 1
ATOM 1452 N N . SER A 1 204 ? -15.161 10.196 -4.841 1.00 34.40 204 SER A N 1
ATOM 1453 C CA . SER A 1 204 ? -15.213 8.981 -4.041 1.00 35.61 204 SER A CA 1
ATOM 1454 C C . SER A 1 204 ? -14.441 7.840 -4.669 1.00 36.20 204 SER A C 1
ATOM 1455 O O . SER A 1 204 ? -14.381 7.719 -5.901 1.00 34.14 204 SER A O 1
ATOM 1458 N N . GLN A 1 205 ? -13.869 6.993 -3.812 1.00 34.74 205 GLN A N 1
ATOM 1459 C CA . GLN A 1 205 ? -13.264 5.729 -4.239 1.00 37.44 205 GLN A CA 1
ATOM 1460 C C . GLN A 1 205 ? -14.283 4.587 -4.307 1.00 36.25 205 GLN A C 1
ATOM 1461 O O . GLN A 1 205 ? -13.973 3.489 -4.784 1.00 37.14 205 GLN A O 1
ATOM 1467 N N . ASN A 1 206 ? -15.482 4.837 -3.799 1.00 35.98 206 ASN A N 1
ATOM 1468 C CA . ASN A 1 206 ? -16.556 3.848 -3.835 1.00 38.56 206 ASN A CA 1
ATOM 1469 C C . ASN A 1 206 ? -17.299 3.894 -5.165 1.00 37.38 206 ASN A C 1
ATOM 1470 O O . ASN A 1 206 ? -17.485 4.960 -5.727 1.00 36.46 206 ASN A O 1
ATOM 1475 N N . PRO A 1 207 ? -17.721 2.733 -5.671 1.00 37.44 207 PRO A N 1
ATOM 1476 C CA . PRO A 1 207 ? -18.523 2.722 -6.909 1.00 36.31 207 PRO A CA 1
ATOM 1477 C C . PRO A 1 207 ? -19.875 3.436 -6.727 1.00 35.36 207 PRO A C 1
ATOM 1478 O O . PRO A 1 207 ? -20.350 3.557 -5.607 1.00 35.14 207 PRO A O 1
ATOM 1482 N N . PRO A 1 208 ? -20.483 3.934 -7.820 1.00 34.82 208 PRO A N 1
ATOM 1483 C CA . PRO A 1 208 ? -21.799 4.541 -7.663 1.00 35.51 208 PRO A CA 1
ATOM 1484 C C . PRO A 1 208 ? -22.865 3.547 -7.195 1.00 34.31 208 PRO A C 1
ATOM 1485 O O . PRO A 1 208 ? -22.821 2.360 -7.543 1.00 34.67 208 PRO A O 1
ATOM 1489 N N . HIS A 1 209 ? -23.788 4.053 -6.387 1.00 33.59 209 HIS A N 1
ATOM 1490 C CA . HIS A 1 209 ? -24.840 3.264 -5.785 1.00 32.18 209 HIS A CA 1
ATOM 1491 C C . HIS A 1 209 ? -26.128 3.655 -6.481 1.00 31.67 209 HIS A C 1
ATOM 1492 O O . HIS A 1 209 ? -26.397 4.841 -6.639 1.00 32.61 209 HIS A O 1
ATOM 1499 N N . PHE A 1 210 ? -26.902 2.662 -6.903 1.00 27.98 210 PHE A N 1
ATOM 1500 C CA . PHE A 1 210 ? -28.217 2.934 -7.456 1.00 27.45 210 PHE A CA 1
ATOM 1501 C C . PHE A 1 210 ? -29.322 2.364 -6.604 1.00 27.01 210 PHE A C 1
ATOM 1502 O O . PHE A 1 210 ? -29.144 1.350 -5.960 1.00 29.00 210 PHE A O 1
ATOM 1510 N N . GLN A 1 211 ? -30.485 3.002 -6.651 1.00 26.07 211 GLN A N 1
ATOM 1511 C CA . GLN A 1 211 ? -31.600 2.615 -5.785 1.00 26.97 211 GLN A CA 1
ATOM 1512 C C . GLN A 1 211 ? -32.410 1.481 -6.346 1.00 27.12 211 GLN A C 1
ATOM 1513 O O . GLN A 1 211 ? -32.969 0.701 -5.589 1.00 25.46 211 GLN A O 1
ATOM 1519 N N . THR A 1 212 ? -32.490 1.397 -7.678 1.00 24.49 212 THR A N 1
ATOM 1520 C CA . THR A 1 212 ? -33.403 0.435 -8.286 1.00 25.25 212 THR A CA 1
ATOM 1521 C C . THR A 1 212 ? -33.023 0.167 -9.747 1.00 23.22 212 THR A C 1
ATOM 1522 O O . THR A 1 212 ? -31.877 0.344 -10.136 1.00 24.44 212 THR A O 1
ATOM 1526 N N . GLY A 1 213 ? -33.993 -0.298 -10.525 1.00 24.53 213 GLY A N 1
ATOM 1527 C CA . GLY A 1 213 ? -33.745 -0.606 -11.930 1.00 24.39 213 GLY A CA 1
ATOM 1528 C C . GLY A 1 213 ? -35.064 -0.652 -12.653 1.00 24.37 213 GLY A C 1
ATOM 1529 O O . GLY A 1 213 ? -36.119 -0.585 -12.038 1.00 24.06 213 GLY A O 1
ATOM 1530 N N . LEU A 1 214 ? -34.985 -0.760 -13.974 1.00 23.65 214 LEU A N 1
ATOM 1531 C CA . LEU A 1 214 ? -36.169 -0.769 -14.836 1.00 23.38 214 LEU A CA 1
ATOM 1532 C C . LEU A 1 214 ? -35.984 -1.838 -15.900 1.00 24.06 214 LEU A C 1
ATOM 1533 O O . LEU A 1 214 ? -34.866 -2.050 -16.399 1.00 23.15 214 LEU A O 1
ATOM 1538 N N . ILE A 1 215 ? -37.084 -2.489 -16.262 1.00 23.15 215 ILE A N 1
ATOM 1539 C CA . ILE A 1 215 ? -37.083 -3.399 -17.395 1.00 22.25 215 ILE A CA 1
ATOM 1540 C C . ILE A 1 215 ? -37.956 -2.754 -18.454 1.00 22.35 215 ILE A C 1
ATOM 1541 O O . ILE A 1 215 ? -39.139 -2.496 -18.245 1.00 22.30 215 ILE A O 1
ATOM 1546 N N . ASN A 1 216 ? -37.312 -2.488 -19.581 1.00 23.84 216 ASN A N 1
ATOM 1547 C CA . ASN A 1 216 ? -37.905 -1.768 -20.693 1.00 25.01 216 ASN A CA 1
ATOM 1548 C C . ASN A 1 216 ? -38.632 -0.500 -20.228 1.00 23.80 216 ASN A C 1
ATOM 1549 O O . ASN A 1 216 ? -39.761 -0.205 -20.639 1.00 26.47 216 ASN A O 1
ATOM 1554 N N . GLY A 1 217 ? -37.977 0.208 -19.303 1.00 25.05 217 GLY A N 1
ATOM 1555 C CA . GLY A 1 217 ? -38.466 1.486 -18.787 1.00 26.37 217 GLY A CA 1
ATOM 1556 C C . GLY A 1 217 ? -39.541 1.430 -17.706 1.00 24.77 217 GLY A C 1
ATOM 1557 O O . GLY A 1 217 ? -40.152 2.448 -17.416 1.00 26.80 217 GLY A O 1
ATOM 1558 N N . SER A 1 218 ? -39.761 0.262 -17.108 1.00 23.54 218 SER A N 1
ATOM 1559 C CA . SER A 1 218 ? -40.791 0.105 -16.091 1.00 24.45 218 SER A CA 1
ATOM 1560 C C . SER A 1 218 ? -40.294 -0.617 -14.850 1.00 23.73 218 SER A C 1
ATOM 1561 O O . SER A 1 218 ? -39.506 -1.574 -14.924 1.00 24.50 218 SER A O 1
ATOM 1564 N N . ASN A 1 219 ? -40.822 -0.191 -13.710 1.00 23.32 219 ASN A N 1
ATOM 1565 C CA . ASN A 1 219 ? -40.795 -0.988 -12.489 1.00 22.10 219 ASN A CA 1
ATOM 1566 C C . ASN A 1 219 ? -41.843 -0.400 -11.551 1.00 23.78 219 ASN A C 1
ATOM 1567 O O . ASN A 1 219 ? -42.341 0.721 -11.782 1.00 24.08 219 ASN A O 1
ATOM 1572 N N . ILE A 1 220 ? -42.142 -1.135 -10.490 1.00 24.84 220 ILE A N 1
ATOM 1573 C CA . ILE A 1 220 ? -42.779 -0.537 -9.333 1.00 24.92 220 ILE A CA 1
ATOM 1574 C C . ILE A 1 220 ? -41.696 0.098 -8.461 1.00 25.99 220 ILE A C 1
ATOM 1575 O O . ILE A 1 220 ? -40.499 -0.106 -8.694 1.00 25.91 220 ILE A O 1
ATOM 1580 N N . TRP A 1 221 ? -42.141 0.854 -7.460 1.00 25.48 221 TRP A N 1
ATOM 1581 C CA . TRP A 1 221 ? -41.269 1.348 -6.405 1.00 25.74 221 TRP A CA 1
ATOM 1582 C C . TRP A 1 221 ? -42.052 1.293 -5.108 1.00 26.49 221 TRP A C 1
ATOM 1583 O O . TRP A 1 221 ? -43.222 1.658 -5.069 1.00 25.95 221 TRP A O 1
ATOM 1594 N N . VAL A 1 222 ? -41.406 0.810 -4.049 1.00 25.54 222 VAL A N 1
ATOM 1595 C CA . VAL A 1 222 ? -42.026 0.797 -2.715 1.00 26.93 222 VAL A CA 1
ATOM 1596 C C . VAL A 1 222 ? -41.594 2.086 -2.009 1.00 26.97 222 VAL A C 1
ATOM 1597 O O . VAL A 1 222 ? -40.393 2.354 -1.880 1.00 27.27 222 VAL A O 1
ATOM 1601 N N . THR A 1 223 ? -42.569 2.891 -1.572 1.00 28.34 223 THR A N 1
ATOM 1602 C CA . THR A 1 223 ? -42.254 4.193 -1.001 1.00 29.31 223 THR A CA 1
ATOM 1603 C C . THR A 1 223 ? -41.914 4.014 0.477 1.00 28.18 223 THR A C 1
ATOM 1604 O O . THR A 1 223 ? -42.101 2.946 1.029 1.00 30.11 223 THR A O 1
ATOM 1608 N N . ALA A 1 224 ? -41.416 5.083 1.075 1.00 31.15 224 ALA A N 1
ATOM 1609 C CA . ALA A 1 224 ? -41.010 5.070 2.496 1.00 33.01 224 ALA A CA 1
ATOM 1610 C C . ALA A 1 224 ? -42.146 4.644 3.446 1.00 36.63 224 ALA A C 1
ATOM 1611 O O . ALA A 1 224 ? -41.889 4.130 4.548 1.00 33.92 224 ALA A O 1
ATOM 1613 N N . ASP A 1 225 ? -43.398 4.836 3.011 1.00 39.26 225 ASP A N 1
ATOM 1614 C CA . ASP A 1 225 ? -44.578 4.403 3.768 1.00 41.62 225 ASP A CA 1
ATOM 1615 C C . ASP A 1 225 ? -45.160 3.061 3.315 1.00 42.02 225 ASP A C 1
ATOM 1616 O O . ASP A 1 225 ? -46.313 2.738 3.637 1.00 40.93 225 ASP A O 1
ATOM 1621 N N . ASN A 1 226 ? -44.364 2.286 2.575 1.00 37.92 226 ASN A N 1
ATOM 1622 C CA . ASN A 1 226 ? -44.728 0.954 2.105 1.00 38.28 226 ASN A CA 1
ATOM 1623 C C . ASN A 1 226 ? -45.945 0.950 1.173 1.00 35.32 226 ASN A C 1
ATOM 1624 O O . ASN A 1 226 ? -46.734 0.000 1.184 1.00 38.81 226 ASN A O 1
ATOM 1629 N N . GLN A 1 227 ? -46.092 2.012 0.389 1.00 35.46 227 GLN A N 1
ATOM 1630 C CA . GLN A 1 227 ? -47.064 1.989 -0.692 1.00 32.95 227 GLN A CA 1
ATOM 1631 C C . GLN A 1 227 ? -46.324 1.527 -1.934 1.00 32.34 227 GLN A C 1
ATOM 1632 O O . GLN A 1 227 ? -45.113 1.720 -2.050 1.00 32.01 227 GLN A O 1
ATOM 1634 N N . THR A 1 228 ? -47.038 0.889 -2.848 1.00 31.80 228 THR A N 1
ATOM 1635 C CA . THR A 1 228 ? -46.431 0.514 -4.121 1.00 32.96 228 THR A CA 1
ATOM 1636 C C . THR A 1 228 ? -46.911 1.521 -5.164 1.00 31.44 228 THR A C 1
ATOM 1637 O O . THR A 1 228 ? -48.129 1.690 -5.351 1.00 32.23 228 THR A O 1
ATOM 1641 N N . VAL A 1 229 ? -45.966 2.216 -5.805 1.00 29.14 229 VAL A N 1
ATOM 1642 C CA . VAL A 1 229 ? -46.267 3.067 -6.964 1.00 27.66 229 VAL A CA 1
ATOM 1643 C C . VAL A 1 229 ? -45.626 2.492 -8.227 1.00 28.45 229 VAL A C 1
ATOM 1644 O O . VAL A 1 229 ? -44.867 1.519 -8.163 1.00 26.46 229 VAL A O 1
ATOM 1648 N N . GLY A 1 230 ? -45.962 3.071 -9.381 1.00 26.96 230 GLY A N 1
ATOM 1649 C CA . GLY A 1 230 ? -45.388 2.560 -10.641 1.00 27.92 230 GLY A CA 1
ATOM 1650 C C . GLY A 1 230 ? -46.063 1.278 -11.112 1.00 28.48 230 GLY A C 1
ATOM 1651 O O . GLY A 1 230 ? -47.140 0.927 -10.637 1.00 28.52 230 GLY A O 1
ATOM 1652 N N . ARG A 1 231 ? -45.434 0.574 -12.050 1.00 27.60 231 ARG A N 1
ATOM 1653 C CA . ARG A 1 231 ? -46.030 -0.643 -12.636 1.00 29.33 231 ARG A CA 1
ATOM 1654 C C . ARG A 1 231 ? -44.918 -1.469 -13.246 1.00 25.96 231 ARG A C 1
ATOM 1655 O O . ARG A 1 231 ? -44.034 -0.925 -13.888 1.00 26.99 231 ARG A O 1
ATOM 1663 N N . ARG A 1 232 ? -44.953 -2.773 -13.036 1.00 24.23 232 ARG A N 1
ATOM 1664 C CA . ARG A 1 232 ? -43.902 -3.620 -13.577 1.00 24.32 232 ARG A CA 1
ATOM 1665 C C . ARG A 1 232 ? -44.074 -3.852 -15.068 1.00 25.05 232 ARG A C 1
ATOM 1666 O O . ARG A 1 232 ? -45.202 -3.875 -15.584 1.00 26.30 232 ARG A O 1
ATOM 1674 N N . PHE A 1 233 ? -42.939 -4.053 -15.720 1.00 24.05 233 PHE A N 1
ATOM 1675 C CA . PHE A 1 233 ? -42.916 -4.569 -17.091 1.00 24.11 233 PHE A CA 1
ATOM 1676 C C . PHE A 1 233 ? -43.707 -5.881 -17.155 1.00 25.39 233 PHE A C 1
ATOM 1677 O O . PHE A 1 233 ? -43.619 -6.719 -16.250 1.00 26.18 233 PHE A O 1
ATOM 1685 N N . GLN A 1 234 ? -44.494 -6.057 -18.221 1.00 24.82 234 GLN A N 1
ATOM 1686 C CA . GLN A 1 234 ? -45.247 -7.289 -18.378 1.00 26.50 234 GLN A CA 1
ATOM 1687 C C . GLN A 1 234 ? -45.262 -7.668 -19.840 1.00 26.81 234 GLN A C 1
ATOM 1688 O O . GLN A 1 234 ? -45.319 -6.800 -20.708 1.00 28.38 234 GLN A O 1
ATOM 1694 N N . THR A 1 235 ? -45.156 -8.962 -20.103 1.00 26.20 235 THR A N 1
ATOM 1695 C CA . THR A 1 235 ? -45.342 -9.453 -21.475 1.00 28.64 235 THR A CA 1
ATOM 1696 C C . THR A 1 235 ? -46.245 -10.685 -21.414 1.00 29.79 235 THR A C 1
ATOM 1697 O O . THR A 1 235 ? -46.361 -11.318 -20.368 1.00 26.81 235 THR A O 1
ATOM 1701 N N . GLU A 1 236 ? -46.917 -10.976 -22.521 1.00 28.19 236 GLU A N 1
ATOM 1702 C CA . GLU A 1 236 ? -47.907 -12.057 -22.529 1.00 30.70 236 GLU A CA 1
ATOM 1703 C C . GLU A 1 236 ? -47.525 -13.162 -23.505 1.00 29.61 236 GLU A C 1
ATOM 1704 O O . GLU A 1 236 ? -47.150 -12.870 -24.653 1.00 29.94 236 GLU A O 1
ATOM 1710 N N . PHE A 1 237 ? -47.613 -14.418 -23.054 1.00 27.70 237 PHE A N 1
ATOM 1711 C CA . PHE A 1 237 ? -47.296 -15.591 -23.888 1.00 28.26 237 PHE A CA 1
ATOM 1712 C C . PHE A 1 237 ? -48.553 -16.416 -24.148 1.00 29.00 237 PHE A C 1
ATOM 1713 O O . PHE A 1 237 ? -49.401 -16.558 -23.264 1.00 28.16 237 PHE A O 1
ATOM 1721 N N . VAL A 1 238 ? -48.681 -16.901 -25.379 1.00 28.22 238 VAL A N 1
ATOM 1722 C CA . VAL A 1 238 ? -49.642 -17.967 -25.709 1.00 29.48 238 VAL A CA 1
ATOM 1723 C C . VAL A 1 238 ? -48.933 -19.312 -25.577 1.00 29.42 238 VAL A C 1
ATOM 1724 O O . VAL A 1 238 ? -47.879 -19.527 -26.187 1.00 28.07 238 VAL A O 1
ATOM 1728 N N . PRO A 1 239 ? -49.500 -20.228 -24.779 1.00 29.18 239 PRO A N 1
ATOM 1729 C CA . PRO A 1 239 ? -48.912 -21.549 -24.619 1.00 31.62 239 PRO A CA 1
ATOM 1730 C C . PRO A 1 239 ? -48.506 -22.149 -25.952 1.00 31.19 239 PRO A C 1
ATOM 1731 O O . PRO A 1 239 ? -49.285 -22.130 -26.916 1.00 31.22 239 PRO A O 1
ATOM 1735 N N . GLY A 1 240 ? -47.273 -22.645 -26.001 1.00 30.87 240 GLY A N 1
ATOM 1736 C CA . GLY A 1 240 ? -46.749 -23.329 -27.180 1.00 31.74 240 GLY A CA 1
ATOM 1737 C C . GLY A 1 240 ? -45.985 -22.446 -28.164 1.00 32.17 240 GLY A C 1
ATOM 1738 O O . GLY A 1 240 ? -45.241 -22.956 -28.994 1.00 35.40 240 GLY A O 1
ATOM 1739 N N . GLN A 1 241 ? -46.180 -21.134 -28.079 1.00 28.32 241 GLN A N 1
ATOM 1740 C CA . GLN A 1 241 ? -45.543 -20.209 -29.022 1.00 28.53 241 GLN A CA 1
ATOM 1741 C C . GLN A 1 241 ? -44.105 -19.895 -28.585 1.00 28.23 241 GLN A C 1
ATOM 1742 O O . GLN A 1 241 ? -43.765 -20.034 -27.410 1.00 27.40 241 GLN A O 1
ATOM 1748 N N . ARG A 1 242 ? -43.283 -19.487 -29.553 1.00 27.23 242 ARG A N 1
ATOM 1749 C CA . ARG A 1 242 ? -41.858 -19.207 -29.347 1.00 27.54 242 ARG A CA 1
ATOM 1750 C C . ARG A 1 242 ? -41.597 -17.713 -29.598 1.00 27.24 242 ARG A C 1
ATOM 1751 O O . ARG A 1 242 ? -42.008 -17.162 -30.629 1.00 27.52 242 ARG A O 1
ATOM 1759 N N . TYR A 1 243 ? -40.903 -17.066 -28.663 1.00 26.70 243 TYR A N 1
ATOM 1760 C CA . TYR A 1 243 ? -40.785 -15.606 -28.672 1.00 25.00 243 TYR A CA 1
ATOM 1761 C C . TYR A 1 243 ? -39.323 -15.188 -28.692 1.00 25.95 243 TYR A C 1
ATOM 1762 O O . TYR A 1 243 ? -38.522 -15.695 -27.909 1.00 26.98 243 TYR A O 1
ATOM 1771 N N . ARG A 1 244 ? -39.000 -14.234 -29.567 1.00 23.93 244 ARG A N 1
ATOM 1772 C CA . ARG A 1 244 ? -37.667 -13.640 -29.566 1.00 25.19 244 ARG A CA 1
ATOM 1773 C C . ARG A 1 244 ? -37.666 -12.381 -28.699 1.00 24.60 244 ARG A C 1
ATOM 1774 O O . ARG A 1 244 ? -38.524 -11.508 -28.853 1.00 26.13 244 ARG A O 1
ATOM 1782 N N . LEU A 1 245 ? -36.705 -12.305 -27.773 1.00 24.64 245 LEU A N 1
ATOM 1783 C CA . LEU A 1 245 ? -36.489 -11.107 -26.956 1.00 25.54 245 LEU A CA 1
ATOM 1784 C C . LEU A 1 245 ? -35.084 -10.631 -27.237 1.00 24.56 245 LEU A C 1
ATOM 1785 O O . LEU A 1 245 ? -34.148 -11.448 -27.267 1.00 25.36 245 LEU A O 1
ATOM 1790 N N . ARG A 1 246 ? -34.935 -9.324 -27.421 1.00 23.26 246 ARG A N 1
ATOM 1791 C CA . ARG A 1 246 ? -33.646 -8.763 -27.844 1.00 22.96 246 ARG A CA 1
ATOM 1792 C C . ARG A 1 246 ? -33.125 -7.960 -26.650 1.00 24.06 246 ARG A C 1
ATOM 1793 O O . ARG A 1 246 ? -33.469 -6.785 -26.473 1.00 23.49 246 ARG A O 1
ATOM 1801 N N . LEU A 1 247 ? -32.318 -8.621 -25.818 1.00 23.36 247 LEU A N 1
ATOM 1802 C CA . LEU A 1 247 ? -31.886 -8.051 -24.544 1.00 24.88 247 LEU A CA 1
ATOM 1803 C C . LEU A 1 247 ? -30.766 -7.042 -24.752 1.00 23.43 247 LEU A C 1
ATOM 1804 O O . LEU A 1 247 ? -29.838 -7.298 -25.526 1.00 23.66 247 LEU A O 1
ATOM 1809 N N . VAL A 1 248 ? -30.856 -5.899 -24.073 1.00 22.93 248 VAL A N 1
ATOM 1810 C CA . VAL A 1 248 ? -29.827 -4.865 -24.172 1.00 22.92 248 VAL A CA 1
ATOM 1811 C C . VAL A 1 248 ? -29.560 -4.368 -22.771 1.00 22.87 248 VAL A C 1
ATOM 1812 O O . VAL A 1 248 ? -30.506 -4.019 -22.074 1.00 22.72 248 VAL A O 1
ATOM 1816 N N . ASN A 1 249 ? -28.295 -4.322 -22.366 1.00 23.33 249 ASN A N 1
ATOM 1817 C CA . ASN A 1 249 ? -27.968 -3.737 -21.073 1.00 24.37 249 ASN A CA 1
ATOM 1818 C C . ASN A 1 249 ? -27.554 -2.277 -21.237 1.00 23.02 249 ASN A C 1
ATOM 1819 O O . ASN A 1 249 ? -26.449 -1.985 -21.688 1.00 24.20 249 ASN A O 1
ATOM 1824 N N . ALA A 1 250 ? -28.472 -1.378 -20.912 1.00 23.22 250 ALA A N 1
ATOM 1825 C CA . ALA A 1 250 ? -28.268 0.073 -21.036 1.00 22.61 250 ALA A CA 1
ATOM 1826 C C . ALA A 1 250 ? -27.976 0.775 -19.703 1.00 23.31 250 ALA A C 1
ATOM 1827 O O . ALA A 1 250 ? -28.021 2.019 -19.605 1.00 23.51 250 ALA A O 1
ATOM 1829 N N . ALA A 1 251 ? -27.650 -0.012 -18.685 1.00 23.04 251 ALA A N 1
ATOM 1830 C CA . ALA A 1 251 ? -27.416 0.530 -17.357 1.00 22.67 251 ALA A CA 1
ATOM 1831 C C . ALA A 1 251 ? -26.171 1.441 -17.338 1.00 24.68 251 ALA A C 1
ATOM 1832 O O . ALA A 1 251 ? -25.259 1.298 -18.166 1.00 25.64 251 ALA A O 1
ATOM 1834 N N . MET A 1 252 ? -26.150 2.341 -16.361 1.00 25.57 252 MET A N 1
ATOM 1835 C CA . MET A 1 252 ? -24.977 3.170 -16.090 1.00 25.63 252 MET A CA 1
ATOM 1836 C C . MET A 1 252 ? -23.838 2.380 -15.436 1.00 26.39 252 MET A C 1
ATOM 1837 O O . MET A 1 252 ? -22.682 2.570 -15.793 1.00 25.50 252 MET A O 1
ATOM 1842 N N . ASP A 1 253 ? -24.148 1.549 -14.438 1.00 25.99 253 ASP A N 1
ATOM 1843 C CA . ASP A 1 253 ? -23.089 0.814 -13.722 1.00 27.82 253 ASP A CA 1
ATOM 1844 C C . ASP A 1 253 ? -23.603 -0.466 -13.073 1.00 27.20 253 ASP A C 1
ATOM 1845 O O . ASP A 1 253 ? -23.456 -0.690 -11.863 1.00 27.25 253 ASP A O 1
ATOM 1850 N N . THR A 1 254 ? -24.168 -1.337 -13.896 1.00 25.76 254 THR A N 1
ATOM 1851 C CA . THR A 1 254 ? -24.699 -2.591 -13.412 1.00 25.06 254 THR A CA 1
ATOM 1852 C C . THR A 1 254 ? -24.481 -3.655 -14.461 1.00 26.83 254 THR A C 1
ATOM 1853 O O . THR A 1 254 ? -24.770 -3.449 -15.646 1.00 24.91 254 THR A O 1
ATOM 1857 N N . HIS A 1 255 ? -23.947 -4.789 -14.010 1.00 25.23 255 HIS A N 1
ATOM 1858 C CA . HIS A 1 255 ? -23.842 -5.989 -14.798 1.00 25.06 255 HIS A CA 1
ATOM 1859 C C . HIS A 1 255 ? -25.006 -6.867 -14.342 1.00 24.91 255 HIS A C 1
ATOM 1860 O O . HIS A 1 255 ? -25.172 -7.111 -13.146 1.00 25.89 255 HIS A O 1
ATOM 1867 N N . PHE A 1 256 ? -25.800 -7.345 -15.281 1.00 24.49 256 PHE A N 1
ATOM 1868 C CA . PHE A 1 256 ? -27.002 -8.116 -14.934 1.00 24.04 256 PHE A CA 1
ATOM 1869 C C . PHE A 1 256 ? -26.910 -9.603 -15.241 1.00 26.00 256 PHE A C 1
ATOM 1870 O O . PHE A 1 256 ? -26.251 -9.997 -16.196 1.00 25.83 256 PHE A O 1
ATOM 1878 N N . ARG A 1 257 ? -27.636 -10.417 -14.464 1.00 24.50 257 ARG A N 1
ATOM 1879 C CA . ARG A 1 257 ? -28.078 -11.722 -14.973 1.00 24.40 257 ARG A CA 1
ATOM 1880 C C . ARG A 1 257 ? -29.561 -11.661 -15.179 1.00 24.23 257 ARG A C 1
ATOM 1881 O O . ARG A 1 257 ? -30.304 -11.327 -14.259 1.00 25.38 257 ARG A O 1
ATOM 1889 N N . PHE A 1 258 ? -29.958 -11.956 -16.414 1.00 23.63 258 PHE A N 1
ATOM 1890 C CA . PHE A 1 258 ? -31.367 -11.978 -16.797 1.00 22.95 258 PHE A CA 1
ATOM 1891 C C . PHE A 1 258 ? -31.875 -13.425 -16.757 1.00 23.71 258 PHE A C 1
ATOM 1892 O O . PHE A 1 258 ? -31.242 -14.317 -17.312 1.00 25.03 258 PHE A O 1
ATOM 1900 N N . SER A 1 259 ? -33.050 -13.638 -16.157 1.00 24.81 259 SER A N 1
ATOM 1901 C CA . SER A 1 259 ? -33.667 -14.962 -16.177 1.00 24.71 259 SER A CA 1
ATOM 1902 C C . SER A 1 259 ? -35.179 -14.814 -16.136 1.00 24.89 259 SER A C 1
ATOM 1903 O O . SER A 1 259 ? -35.702 -13.762 -15.783 1.00 26.02 259 SER A O 1
ATOM 1906 N N . ILE A 1 260 ? -35.856 -15.887 -16.515 1.00 24.75 260 ILE A N 1
ATOM 1907 C CA . ILE A 1 260 ? -37.307 -15.986 -16.421 1.00 24.25 260 ILE A CA 1
ATOM 1908 C C . ILE A 1 260 ? -37.587 -17.278 -15.676 1.00 25.69 260 ILE A C 1
ATOM 1909 O O . ILE A 1 260 ? -37.241 -18.368 -16.173 1.00 26.43 260 ILE A O 1
ATOM 1914 N N . ASP A 1 261 ? -38.201 -17.178 -14.485 1.00 25.84 261 ASP A N 1
ATOM 1915 C CA . ASP A 1 261 ? -38.444 -18.377 -13.684 1.00 27.78 261 ASP A CA 1
ATOM 1916 C C . ASP A 1 261 ? -39.119 -19.489 -14.494 1.00 26.90 261 ASP A C 1
ATOM 1917 O O . ASP A 1 261 ? -40.074 -19.241 -15.240 1.00 27.24 261 ASP A O 1
ATOM 1922 N N . ASN A 1 262 ? -38.627 -20.715 -14.301 1.00 29.32 262 ASN A N 1
ATOM 1923 C CA . ASN A 1 262 ? -39.146 -21.940 -14.937 1.00 28.31 262 ASN A CA 1
ATOM 1924 C C . ASN A 1 262 ? -38.949 -22.056 -16.446 1.00 28.76 262 ASN A C 1
ATOM 1925 O O . ASN A 1 262 ? -39.335 -23.052 -17.030 1.00 29.63 262 ASN A O 1
ATOM 1930 N N . HIS A 1 263 ? -38.354 -21.036 -17.078 1.00 27.18 263 HIS A N 1
ATOM 1931 C CA . HIS A 1 263 ? -38.167 -21.064 -18.535 1.00 26.60 263 HIS A CA 1
ATOM 1932 C C . HIS A 1 263 ? -36.701 -21.137 -18.915 1.00 27.59 263 HIS A C 1
ATOM 1933 O O . HIS A 1 263 ? -35.866 -20.508 -18.262 1.00 29.33 263 HIS A O 1
ATOM 1940 N N . ASP A 1 264 ? -36.425 -21.913 -19.966 1.00 28.60 264 ASP A N 1
ATOM 1941 C CA . ASP A 1 264 ? -35.106 -21.992 -20.607 1.00 32.56 264 ASP A CA 1
ATOM 1942 C C . ASP A 1 264 ? -34.994 -20.860 -21.612 1.00 29.85 264 ASP A C 1
ATOM 1943 O O . ASP A 1 264 ? -36.001 -20.416 -22.165 1.00 29.75 264 ASP A O 1
ATOM 1948 N N . LEU A 1 265 ? -33.763 -20.420 -21.861 1.00 27.84 265 LEU A N 1
ATOM 1949 C CA . LEU A 1 265 ? -33.506 -19.364 -22.832 1.00 28.97 265 LEU A CA 1
ATOM 1950 C C . LEU A 1 265 ? -32.526 -19.886 -23.861 1.00 28.85 265 LEU A C 1
ATOM 1951 O O . LEU A 1 265 ? -31.467 -20.398 -23.495 1.00 31.70 265 LEU A O 1
ATOM 1956 N N . THR A 1 266 ? -32.871 -19.757 -25.132 1.00 28.52 266 THR A N 1
ATOM 1957 C CA . THR A 1 266 ? -31.980 -20.206 -26.209 1.00 28.76 266 THR A CA 1
ATOM 1958 C C . THR A 1 266 ? -31.335 -18.962 -26.790 1.00 27.19 266 THR A C 1
ATOM 1959 O O . THR A 1 266 ? -32.009 -18.109 -27.361 1.00 26.83 266 THR A O 1
ATOM 1963 N N . VAL A 1 267 ? -30.018 -18.880 -26.634 1.00 26.13 267 VAL A N 1
ATOM 1964 C CA . VAL A 1 267 ? -29.262 -17.704 -27.083 1.00 25.97 267 VAL A CA 1
ATOM 1965 C C . VAL A 1 267 ? -28.874 -17.914 -28.552 1.00 27.02 267 VAL A C 1
ATOM 1966 O O . VAL A 1 267 ? -28.283 -18.941 -28.892 1.00 28.43 267 VAL A O 1
ATOM 1970 N N . ILE A 1 268 ? -29.221 -16.962 -29.416 1.00 26.30 268 ILE A N 1
ATOM 1971 C CA . ILE A 1 268 ? -29.008 -17.113 -30.856 1.00 25.48 268 ILE A CA 1
ATOM 1972 C C . ILE A 1 268 ? -28.105 -16.036 -31.477 1.00 25.50 268 ILE A C 1
ATOM 1973 O O . ILE A 1 268 ? -27.729 -16.129 -32.662 1.00 24.77 268 ILE A O 1
ATOM 1978 N N . ALA A 1 269 ? -27.765 -15.021 -30.693 1.00 25.53 269 ALA A N 1
ATOM 1979 C CA . ALA A 1 269 ? -26.816 -14.015 -31.166 1.00 25.31 269 ALA A CA 1
ATOM 1980 C C . ALA A 1 269 ? -26.214 -13.280 -30.006 1.00 26.04 269 ALA A C 1
ATOM 1981 O O . ALA A 1 269 ? -26.823 -13.188 -28.944 1.00 25.68 269 ALA A O 1
ATOM 1983 N N . SER A 1 270 ? -25.006 -12.777 -30.231 1.00 26.46 270 SER A N 1
ATOM 1984 C CA . SER A 1 270 ? -24.264 -11.986 -29.238 1.00 26.97 270 SER A CA 1
ATOM 1985 C C . SER A 1 270 ? -23.905 -10.695 -29.946 1.00 25.81 270 SER A C 1
ATOM 1986 O O . SER A 1 270 ? -23.269 -10.738 -31.003 1.00 25.34 270 SER A O 1
ATOM 1989 N N . ASP A 1 271 ? -24.324 -9.556 -29.398 1.00 23.65 271 ASP A N 1
ATOM 1990 C CA . ASP A 1 271 ? -24.178 -8.276 -30.099 1.00 25.41 271 ASP A CA 1
ATOM 1991 C C . ASP A 1 271 ? -24.760 -8.427 -31.527 1.00 24.29 271 ASP A C 1
ATOM 1992 O O . ASP A 1 271 ? -25.886 -8.926 -31.631 1.00 26.03 271 ASP A O 1
ATOM 1997 N N . PHE A 1 272 ? -24.061 -8.009 -32.587 1.00 25.28 272 PHE A N 1
ATOM 1998 C CA . PHE A 1 272 ? -24.574 -8.179 -33.967 1.00 25.74 272 PHE A CA 1
ATOM 1999 C C . PHE A 1 272 ? -24.160 -9.493 -34.668 1.00 27.94 272 PHE A C 1
ATOM 2000 O O . PHE A 1 272 ? -24.269 -9.608 -35.886 1.00 29.56 272 PHE A O 1
ATOM 2008 N N . VAL A 1 273 ? -23.665 -10.461 -33.914 1.00 25.48 273 VAL A N 1
ATOM 2009 C CA . VAL A 1 273 ? -23.141 -11.698 -34.504 1.00 25.52 273 VAL A CA 1
ATOM 2010 C C . VAL A 1 273 ? -24.003 -12.919 -34.127 1.00 25.36 273 VAL A C 1
ATOM 2011 O O . VAL A 1 273 ? -24.015 -13.328 -32.974 1.00 25.01 273 VAL A O 1
ATOM 2015 N N . PRO A 1 274 ? -24.734 -13.498 -35.103 1.00 26.00 274 PRO A N 1
ATOM 2016 C CA . PRO A 1 274 ? -25.484 -14.728 -34.876 1.00 26.14 274 PRO A CA 1
ATOM 2017 C C . PRO A 1 274 ? -24.536 -15.837 -34.460 1.00 25.12 274 PRO A C 1
ATOM 2018 O O . PRO A 1 274 ? -23.427 -15.954 -35.012 1.00 26.69 274 PRO A O 1
ATOM 2022 N N . ILE A 1 275 ? -24.939 -16.614 -33.464 1.00 24.30 275 ILE A N 1
ATOM 2023 C CA . ILE A 1 275 ? -24.068 -17.677 -32.958 1.00 26.12 275 ILE A CA 1
ATOM 2024 C C . ILE A 1 275 ? -24.770 -19.016 -33.081 1.00 27.06 275 ILE A C 1
ATOM 2025 O O . ILE A 1 275 ? -25.984 -19.064 -33.282 1.00 28.31 275 ILE A O 1
ATOM 2030 N N . VAL A 1 276 ? -24.003 -20.102 -32.968 1.00 28.75 276 VAL A N 1
ATOM 2031 C CA . VAL A 1 276 ? -24.613 -21.434 -32.879 1.00 29.30 276 VAL A CA 1
ATOM 2032 C C . VAL A 1 276 ? -25.492 -21.441 -31.620 1.00 28.81 276 VAL A C 1
ATOM 2033 O O . VAL A 1 276 ? -25.009 -21.129 -30.537 1.00 30.63 276 VAL A O 1
ATOM 2037 N N . PRO A 1 277 ? -26.794 -21.758 -31.753 1.00 28.53 277 PRO A N 1
ATOM 2038 C 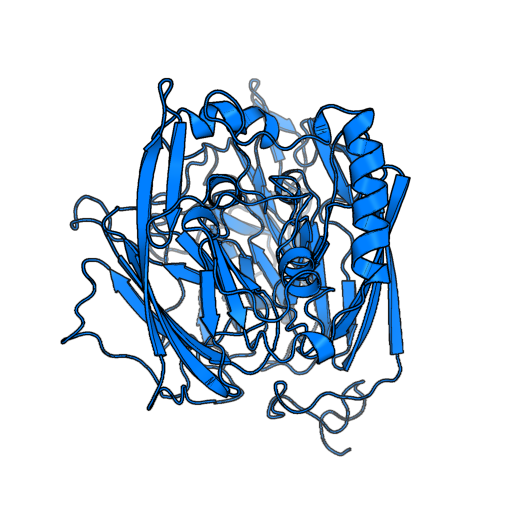CA . PRO A 1 277 ? -27.666 -21.607 -30.572 1.00 30.09 277 PRO A CA 1
ATOM 2039 C C . PRO A 1 277 ? -27.293 -22.518 -29.412 1.00 31.19 277 PRO A C 1
ATOM 2040 O O . PRO A 1 277 ? -26.861 -23.648 -29.642 1.00 30.54 277 PRO A O 1
ATOM 2044 N N . PHE A 1 278 ? -27.457 -22.040 -28.178 1.00 28.30 278 PHE A N 1
ATOM 2045 C CA . PHE A 1 278 ? -27.325 -22.918 -27.017 1.00 28.55 278 PHE A CA 1
ATOM 2046 C C . PHE A 1 278 ? -28.357 -22.505 -25.987 1.00 30.94 278 PHE A C 1
ATOM 2047 O O . PHE A 1 278 ? -28.850 -21.373 -26.026 1.00 28.81 278 PHE A O 1
ATOM 2055 N N . THR A 1 279 ? -28.696 -23.420 -25.082 1.00 28.54 279 THR A N 1
ATOM 2056 C CA . THR A 1 279 ? -29.769 -23.158 -24.136 1.00 31.48 279 THR A CA 1
ATOM 2057 C C . THR A 1 279 ? -29.212 -22.977 -22.719 1.00 31.82 279 THR A C 1
ATOM 2058 O O . THR A 1 279 ? -28.279 -23.680 -22.308 1.00 33.72 279 THR A O 1
ATOM 2062 N N . THR A 1 280 ? -29.761 -22.009 -21.986 1.00 29.33 280 THR A N 1
ATOM 2063 C CA . THR A 1 280 ? -29.269 -21.678 -20.649 1.00 30.29 280 THR A CA 1
ATOM 2064 C C . THR A 1 280 ? -30.447 -21.226 -19.772 1.00 29.36 280 THR A C 1
ATOM 2065 O O . THR A 1 280 ? -31.528 -20.951 -20.285 1.00 30.99 280 THR A O 1
ATOM 2069 N N . ASN A 1 281 ? -30.245 -21.166 -18.464 1.00 28.59 281 ASN A N 1
ATOM 2070 C CA . ASN A 1 281 ? -31.302 -20.679 -17.574 1.00 30.07 281 ASN A CA 1
ATOM 2071 C C . ASN A 1 281 ? -31.119 -19.212 -17.154 1.00 29.63 281 ASN A C 1
ATOM 2072 O O . ASN A 1 281 ? -31.960 -18.643 -16.479 1.00 29.29 281 ASN A O 1
ATOM 2077 N N . ASN A 1 282 ? -30.021 -18.593 -17.573 1.00 27.35 282 ASN A N 1
ATOM 2078 C CA . ASN A 1 282 ? -29.836 -17.162 -17.323 1.00 25.70 282 ASN A CA 1
ATOM 2079 C C . ASN A 1 282 ? -28.812 -16.579 -18.286 1.00 28.16 282 ASN A C 1
ATOM 2080 O O . ASN A 1 282 ? -27.921 -17.284 -18.737 1.00 27.70 282 ASN A O 1
ATOM 2085 N N . VAL A 1 283 ? -28.918 -15.282 -18.544 1.00 26.03 283 VAL A N 1
ATOM 2086 C CA . VAL A 1 283 ? -27.976 -14.617 -19.423 1.00 26.59 283 VAL A CA 1
ATOM 2087 C C . VAL A 1 283 ? -27.222 -13.533 -18.657 1.00 25.98 283 VAL A C 1
ATOM 2088 O O . VAL A 1 283 ? -27.817 -12.556 -18.237 1.00 25.27 283 VAL A O 1
ATOM 2092 N N . PRO A 1 284 ? -25.896 -13.694 -18.488 1.00 27.46 284 PRO A N 1
ATOM 2093 C CA . PRO A 1 284 ? -25.100 -12.635 -17.879 1.00 26.69 284 PRO A CA 1
ATOM 2094 C C . PRO A 1 284 ? -24.828 -11.612 -18.984 1.00 26.91 284 PRO A C 1
ATOM 2095 O O . PRO A 1 284 ? -24.357 -11.985 -20.046 1.00 26.92 284 PRO A O 1
ATOM 2099 N N . ILE A 1 285 ? -25.140 -10.346 -18.741 1.00 25.69 285 ILE A N 1
ATOM 2100 C CA . ILE A 1 285 ? -25.091 -9.353 -19.821 1.00 24.93 285 ILE A CA 1
ATOM 2101 C C . ILE A 1 285 ? -24.486 -8.043 -19.304 1.00 24.51 285 ILE A C 1
ATOM 2102 O O . ILE A 1 285 ? -24.957 -7.459 -18.322 1.00 23.95 285 ILE A O 1
ATOM 2107 N N . GLY A 1 286 ? -23.392 -7.630 -19.954 1.00 23.46 286 GLY A N 1
ATOM 2108 C CA . GLY A 1 286 ? -22.666 -6.434 -19.533 1.00 23.98 286 GLY A CA 1
ATOM 2109 C C . GLY A 1 286 ? -23.152 -5.209 -20.266 1.00 24.27 286 GLY A C 1
ATOM 2110 O O . GLY A 1 286 ? -23.851 -5.317 -21.284 1.00 24.67 286 GLY A O 1
ATOM 2111 N N . MET A 1 287 ? -22.759 -4.047 -19.757 1.00 23.89 287 MET A N 1
ATOM 2112 C CA . MET A 1 287 ? -23.177 -2.783 -20.332 1.00 23.88 287 MET A CA 1
ATOM 2113 C C . MET A 1 287 ? -22.704 -2.604 -21.750 1.00 24.09 287 MET A C 1
ATOM 2114 O O . MET A 1 287 ? -21.508 -2.741 -22.043 1.00 24.70 287 MET A O 1
ATOM 2119 N N . GLY A 1 288 ? -23.667 -2.332 -22.622 1.00 23.87 288 GLY A N 1
ATOM 2120 C CA . GLY A 1 288 ? -23.396 -2.247 -24.050 1.00 24.21 288 GLY A CA 1
ATOM 2121 C C . GLY A 1 288 ? -23.671 -3.503 -24.861 1.00 25.07 288 GLY A C 1
ATOM 2122 O O . GLY A 1 288 ? -23.854 -3.426 -26.079 1.00 25.90 288 GLY A O 1
ATOM 2123 N N . GLN A 1 289 ? -23.690 -4.658 -24.199 1.00 25.19 289 GLN A N 1
ATOM 2124 C CA . GLN A 1 289 ? -23.889 -5.953 -24.852 1.00 23.88 289 GLN A CA 1
ATOM 2125 C C . GLN A 1 289 ? -25.356 -6.167 -25.155 1.00 23.14 289 GLN A C 1
ATOM 2126 O O . GLN A 1 289 ? -26.244 -5.563 -24.521 1.00 24.20 289 GLN A O 1
ATOM 2132 N N . ARG A 1 290 ? -25.593 -7.019 -26.146 1.00 22.90 290 ARG A N 1
ATOM 2133 C CA . ARG A 1 290 ? -26.929 -7.488 -26.457 1.00 21.70 290 ARG A CA 1
ATOM 2134 C C . ARG A 1 290 ? -26.836 -9.002 -26.563 1.00 23.55 290 ARG A C 1
ATOM 2135 O O . ARG A 1 290 ? -25.801 -9.551 -26.936 1.00 23.43 290 ARG A O 1
ATOM 2143 N N . TYR A 1 291 ? -27.945 -9.659 -26.265 1.00 22.88 291 TYR A N 1
ATOM 2144 C CA . TYR A 1 291 ? -28.105 -11.080 -26.597 1.00 23.85 291 TYR A CA 1
ATOM 2145 C C . TYR A 1 291 ? -29.502 -11.236 -27.092 1.00 24.59 291 TYR A C 1
ATOM 2146 O O . TYR A 1 291 ? -30.432 -10.712 -26.488 1.00 25.80 291 TYR A O 1
ATOM 2155 N N . ASP A 1 292 ? -29.638 -11.981 -28.186 1.00 23.35 292 ASP A N 1
ATOM 2156 C CA . ASP A 1 292 ? -30.947 -12.374 -28.681 1.00 24.89 292 ASP A CA 1
ATOM 2157 C C . ASP A 1 292 ? -31.301 -13.732 -28.121 1.00 25.24 292 ASP A C 1
ATOM 2158 O O . ASP A 1 292 ? -30.506 -14.650 -28.215 1.00 25.34 292 ASP A O 1
ATOM 2163 N N . ILE A 1 293 ? -32.495 -13.839 -27.528 1.00 24.01 293 ILE A N 1
ATOM 2164 C CA . ILE A 1 293 ? -32.933 -15.114 -26.950 1.00 24.97 293 ILE A CA 1
ATOM 2165 C C . ILE A 1 293 ? -34.283 -15.529 -27.494 1.00 25.01 293 ILE A C 1
ATOM 2166 O O . ILE A 1 293 ? -35.107 -14.681 -27.832 1.00 27.51 293 ILE A O 1
ATOM 2171 N N . ILE A 1 294 ? -34.467 -16.842 -27.606 1.00 25.09 294 ILE A N 1
ATOM 2172 C CA . ILE A 1 294 ? -35.773 -17.399 -27.900 1.00 25.68 294 ILE A CA 1
ATOM 2173 C C . ILE A 1 294 ? -36.283 -18.126 -26.652 1.00 25.89 294 ILE A C 1
ATOM 2174 O O . ILE A 1 294 ? -35.565 -18.937 -26.061 1.00 26.32 294 ILE A O 1
ATOM 2179 N N . VAL A 1 295 ? -37.509 -17.802 -26.270 1.00 26.63 295 VAL A N 1
ATOM 2180 C CA . VAL A 1 295 ? -38.178 -18.415 -25.123 1.00 28.37 295 VAL A CA 1
ATOM 2181 C C . VAL A 1 295 ? -39.449 -19.091 -25.644 1.00 27.51 295 VAL A C 1
ATOM 2182 O O . VAL A 1 295 ? -40.268 -18.459 -26.318 1.00 27.89 295 VAL A O 1
ATOM 2186 N N . THR A 1 296 ? -39.594 -20.379 -25.327 1.00 28.18 296 THR A N 1
ATOM 2187 C CA . THR A 1 296 ? -40.788 -21.150 -25.688 1.00 29.20 296 THR A CA 1
ATOM 2188 C C . THR A 1 296 ? -41.727 -21.183 -24.498 1.00 28.69 296 THR A C 1
ATOM 2189 O O . THR A 1 296 ? -41.292 -21.416 -23.358 1.00 29.07 296 THR A O 1
ATOM 2193 N N . ALA A 1 297 ? -43.004 -20.921 -24.775 1.00 27.78 297 ALA A N 1
ATOM 2194 C CA . ALA A 1 297 ? -44.038 -20.858 -23.757 1.00 29.07 297 ALA A CA 1
ATOM 2195 C C . ALA A 1 297 ? -44.493 -22.289 -23.425 1.00 29.72 297 ALA A C 1
ATOM 2196 O O . ALA A 1 297 ? -45.612 -22.687 -23.707 1.00 31.56 297 ALA A O 1
ATOM 2198 N N . ASN A 1 298 ? -43.600 -23.040 -22.804 1.00 28.01 298 ASN A N 1
ATOM 2199 C CA . ASN A 1 298 ? -43.847 -24.466 -22.588 1.00 32.37 298 ASN A CA 1
ATOM 2200 C C . ASN A 1 298 ? -44.101 -24.833 -21.132 1.00 31.68 298 ASN A C 1
ATOM 2201 O O . ASN A 1 298 ? -44.028 -26.003 -20.767 1.00 33.67 298 ASN A O 1
ATOM 2206 N N . GLN A 1 299 ? -44.385 -23.833 -20.305 1.00 29.95 299 GLN A N 1
ATOM 2207 C CA . GLN A 1 299 ? -44.695 -24.069 -18.901 1.00 29.58 299 GLN A CA 1
ATOM 2208 C C . GLN A 1 299 ? -46.199 -24.030 -18.638 1.00 27.32 299 GLN A C 1
ATOM 2209 O O . GLN A 1 299 ? -46.981 -23.578 -19.469 1.00 28.86 299 GLN A O 1
ATOM 2215 N N . ALA A 1 300 ? -46.600 -24.506 -17.472 1.00 28.74 300 ALA A N 1
ATOM 2216 C CA . ALA A 1 300 ? -48.012 -24.421 -17.083 1.00 28.58 300 ALA A CA 1
ATOM 2217 C C . ALA A 1 300 ? -48.451 -22.963 -17.134 1.00 30.65 300 ALA A C 1
ATOM 2218 O O . ALA A 1 300 ? -47.699 -22.081 -16.696 1.00 30.09 300 ALA A O 1
ATOM 2220 N N . PRO A 1 301 ? -49.640 -22.690 -17.704 1.00 31.43 301 PRO A N 1
ATOM 2221 C CA . PRO A 1 301 ? -50.080 -21.292 -17.784 1.00 30.22 301 PRO A CA 1
ATOM 2222 C C . PRO A 1 301 ? -50.129 -20.667 -16.396 1.00 30.23 301 PRO A C 1
ATOM 2223 O O . PRO A 1 301 ? -50.850 -21.136 -15.501 1.00 30.28 301 PRO A O 1
ATOM 2227 N N . ASP A 1 302 ? -49.329 -19.620 -16.210 1.00 28.70 302 ASP A N 1
ATOM 2228 C CA . ASP A 1 302 ? -49.186 -19.023 -14.888 1.00 27.42 302 ASP A CA 1
ATOM 2229 C C . ASP A 1 302 ? -48.453 -17.694 -15.050 1.00 27.67 302 ASP A C 1
ATOM 2230 O O . ASP A 1 302 ? -48.111 -17.290 -16.179 1.00 27.91 302 ASP A O 1
ATOM 2235 N N . ASN A 1 303 ? -48.268 -16.996 -13.936 1.00 26.70 303 ASN A N 1
ATOM 2236 C CA . ASN A 1 303 ? -47.442 -15.799 -13.930 1.00 28.26 303 ASN A CA 1
ATOM 2237 C C . ASN A 1 303 ? -46.069 -16.141 -13.391 1.00 26.48 303 ASN A C 1
ATOM 2238 O O . ASN A 1 303 ? -45.949 -16.800 -12.358 1.00 26.60 303 ASN A O 1
ATOM 2243 N N . TYR A 1 304 ? -45.036 -15.707 -14.110 1.00 24.44 304 TYR A N 1
ATOM 2244 C CA . TYR A 1 304 ? -43.662 -16.052 -13.784 1.00 25.09 304 TYR A CA 1
ATOM 2245 C C . TYR A 1 304 ? -42.861 -14.763 -13.669 1.00 25.68 304 TYR A C 1
ATOM 2246 O O . TYR A 1 304 ? -43.020 -13.854 -14.483 1.00 25.13 304 TYR A O 1
ATOM 2255 N N . TRP A 1 305 ? -41.989 -14.683 -12.671 1.00 25.07 305 TRP A N 1
ATOM 2256 C CA . TRP A 1 305 ? -41.087 -13.534 -12.581 1.00 24.59 305 TRP A CA 1
ATOM 2257 C C . TRP A 1 305 ? -40.045 -13.535 -13.695 1.00 25.39 305 TRP A C 1
ATOM 2258 O O . TRP A 1 305 ? -39.413 -14.560 -13.992 1.00 25.21 305 TRP A O 1
ATOM 2269 N N . ILE A 1 306 ? -39.866 -12.352 -14.277 1.00 23.66 306 ILE A N 1
ATOM 2270 C CA . ILE A 1 306 ? -38.757 -12.052 -15.176 1.00 24.05 306 ILE A CA 1
ATOM 2271 C C . ILE A 1 306 ? -37.786 -11.265 -14.295 1.00 24.83 306 ILE A C 1
ATOM 2272 O O . ILE A 1 306 ? -38.184 -10.287 -13.658 1.00 26.21 306 ILE A O 1
ATOM 2277 N N . ARG A 1 307 ? -36.523 -11.687 -14.237 1.00 24.56 307 ARG A N 1
ATOM 2278 C CA . ARG A 1 307 ? -35.592 -11.108 -13.283 1.00 25.42 307 ARG A CA 1
ATOM 2279 C C . ARG A 1 307 ? -34.386 -10.486 -13.968 1.00 23.28 307 ARG A C 1
ATOM 2280 O O . ARG A 1 307 ? -33.810 -11.080 -14.877 1.00 24.61 307 ARG A O 1
ATOM 2288 N N . ALA A 1 308 ? -34.007 -9.291 -13.510 1.00 24.18 308 ALA A N 1
ATOM 2289 C CA . ALA A 1 308 ? -32.760 -8.682 -13.942 1.00 25.51 308 ALA A CA 1
ATOM 2290 C C . ALA A 1 308 ? -32.003 -8.399 -12.662 1.00 24.47 308 ALA A C 1
ATOM 2291 O O . ALA A 1 308 ? -32.337 -7.472 -11.934 1.00 24.95 308 ALA A O 1
ATOM 2293 N N . ILE A 1 309 ? -30.984 -9.206 -12.404 1.00 25.09 309 ILE A N 1
ATOM 2294 C CA . ILE A 1 309 ? -30.319 -9.200 -11.096 1.00 24.57 309 ILE A CA 1
ATOM 2295 C C . ILE A 1 309 ? -28.916 -8.615 -11.208 1.00 22.86 309 ILE A C 1
ATOM 2296 O O . ILE A 1 309 ? -28.061 -9.178 -11.883 1.00 26.19 309 ILE A O 1
ATOM 2301 N N . PRO A 1 310 ? -28.700 -7.451 -10.577 1.00 23.75 310 PRO A N 1
ATOM 2302 C CA . PRO A 1 310 ? -27.350 -6.883 -10.514 1.00 24.36 310 PRO A CA 1
ATOM 2303 C C . PRO A 1 310 ? -26.383 -7.847 -9.839 1.00 25.30 310 PRO A C 1
ATOM 2304 O O . PRO A 1 310 ? -26.731 -8.480 -8.818 1.00 26.50 310 PRO A O 1
ATOM 2308 N N . GLN A 1 311 ? -25.209 -7.985 -10.443 1.00 25.39 311 GLN A N 1
ATOM 2309 C CA . GLN A 1 311 ? -24.168 -8.885 -9.925 1.00 27.10 311 GLN A CA 1
ATOM 2310 C C . GLN A 1 311 ? -23.324 -8.108 -8.940 1.00 29.10 311 GLN A C 1
ATOM 2311 O O . GLN A 1 311 ? -22.772 -7.060 -9.287 1.00 27.33 311 GLN A O 1
ATOM 2317 N N . SER A 1 312 ? -23.249 -8.600 -7.693 1.00 27.48 312 SER A N 1
ATOM 2318 C CA . SER A 1 312 ? -22.815 -7.725 -6.604 1.00 28.40 312 SER A CA 1
ATOM 2319 C C . SER A 1 312 ? -21.315 -7.388 -6.583 1.00 28.73 312 SER A C 1
ATOM 2320 O O . SER A 1 312 ? -20.932 -6.404 -5.965 1.00 28.24 312 SER A O 1
ATOM 2323 N N . PHE A 1 313 ? -20.495 -8.185 -7.255 1.00 28.76 313 PHE A N 1
ATOM 2324 C CA . PHE A 1 313 ? -19.056 -7.899 -7.297 1.00 29.25 313 PHE A CA 1
ATOM 2325 C C . PHE A 1 313 ? -18.776 -6.523 -7.913 1.00 30.58 313 PHE A C 1
ATOM 2326 O O . PHE A 1 313 ? -17.886 -5.801 -7.456 1.00 29.85 313 PHE A O 1
ATOM 2334 N N . CYS A 1 314 ? -19.578 -6.144 -8.914 1.00 29.30 314 CYS A N 1
ATOM 2335 C CA . CYS A 1 314 ? -19.340 -4.919 -9.673 1.00 29.76 314 CYS A CA 1
ATOM 2336 C C . CYS A 1 314 ? -20.565 -4.001 -9.814 1.00 29.84 314 CYS A C 1
ATOM 2337 O O . CYS A 1 314 ? -20.560 -3.066 -10.627 1.00 31.11 314 CYS A O 1
ATOM 2340 N N . SER A 1 315 ? -21.613 -4.269 -9.040 1.00 26.97 315 SER A N 1
ATOM 2341 C CA . SER A 1 315 ? -22.835 -3.448 -9.060 1.00 27.78 315 SER A CA 1
ATOM 2342 C C . SER A 1 315 ? -23.226 -3.181 -7.618 1.00 29.78 315 SER A C 1
ATOM 2343 O O . SER A 1 315 ? -23.113 -4.074 -6.775 1.00 33.31 315 SER A O 1
ATOM 2346 N N . ASP A 1 316 ? -23.654 -1.957 -7.332 1.00 27.78 316 ASP A N 1
ATOM 2347 C CA . ASP A 1 316 ? -24.125 -1.582 -5.999 1.00 29.05 316 ASP A CA 1
ATOM 2348 C C . ASP A 1 316 ? -25.555 -1.093 -6.118 1.00 27.96 316 ASP A C 1
ATOM 2349 O O . ASP A 1 316 ? -25.787 0.065 -6.420 1.00 28.26 316 ASP A O 1
ATOM 2354 N N . ASN A 1 317 ? -26.510 -1.981 -5.849 1.00 27.10 317 ASN A N 1
ATOM 2355 C CA . ASN A 1 317 ? -27.906 -1.642 -6.004 1.00 27.33 317 ASN A CA 1
ATOM 2356 C C . ASN A 1 317 ? -28.666 -1.914 -4.715 1.00 28.62 317 ASN A C 1
ATOM 2357 O O . ASN A 1 317 ? -28.536 -2.996 -4.145 1.00 30.29 317 ASN A O 1
ATOM 2362 N N . ALA A 1 318 ? -29.475 -0.951 -4.287 1.00 28.55 318 ALA A N 1
ATOM 2363 C CA . ALA A 1 318 ? -30.287 -1.123 -3.074 1.00 29.01 318 ALA A CA 1
ATOM 2364 C C . ALA A 1 318 ? -31.362 -2.197 -3.252 1.00 31.57 318 ALA A C 1
ATOM 2365 O O . ALA A 1 318 ? -31.795 -2.819 -2.280 1.00 32.57 318 ALA A O 1
ATOM 2367 N N . ASN A 1 319 ? -31.791 -2.405 -4.492 1.00 28.71 319 ASN A N 1
ATOM 2368 C CA . ASN A 1 319 ? -32.948 -3.263 -4.766 1.00 27.32 319 ASN A CA 1
ATOM 2369 C C . ASN A 1 319 ? -32.668 -4.378 -5.763 1.00 29.04 319 ASN A C 1
ATOM 2370 O O . ASN A 1 319 ? -33.450 -4.648 -6.687 1.00 25.83 319 ASN A O 1
ATOM 2375 N N . SER A 1 320 ? -31.533 -5.045 -5.567 1.00 29.13 320 SER A N 1
ATOM 2376 C CA . SER A 1 320 ? -31.116 -6.120 -6.463 1.00 31.35 320 SER A CA 1
ATOM 2377 C C . SER A 1 320 ? -32.141 -7.233 -6.678 1.00 31.17 320 SER A C 1
ATOM 2378 O O . SER A 1 320 ? -32.161 -7.855 -7.739 1.00 30.78 320 SER A O 1
ATOM 2381 N N . ASP A 1 321 ? -32.975 -7.486 -5.670 1.00 30.52 321 ASP A N 1
ATOM 2382 C CA . ASP A 1 321 ? -33.952 -8.553 -5.783 1.00 32.43 321 ASP A CA 1
ATOM 2383 C C . ASP A 1 321 ? -35.321 -8.034 -6.201 1.00 29.79 321 ASP A C 1
ATOM 2384 O O . ASP A 1 321 ? -36.274 -8.800 -6.261 1.00 30.47 321 ASP A O 1
ATOM 2389 N N . ASN A 1 322 ? -35.413 -6.745 -6.502 1.00 27.31 322 ASN A N 1
ATOM 2390 C CA . ASN A 1 322 ? -36.720 -6.167 -6.891 1.00 28.40 322 ASN A CA 1
ATOM 2391 C C . ASN A 1 322 ? -36.653 -5.363 -8.174 1.00 26.22 322 ASN A C 1
ATOM 2392 O O . ASN A 1 322 ? -37.213 -4.262 -8.277 1.00 27.55 322 ASN A O 1
ATOM 2397 N N . ILE A 1 323 ? -35.913 -5.914 -9.125 1.00 23.99 323 ILE A N 1
ATOM 2398 C CA . ILE A 1 323 ? -35.903 -5.402 -10.503 1.00 23.18 323 ILE A CA 1
ATOM 2399 C C . ILE A 1 323 ? -36.476 -6.544 -11.313 1.00 24.15 323 ILE A C 1
ATOM 2400 O O . ILE A 1 323 ? -35.755 -7.409 -11.851 1.00 25.00 323 ILE A O 1
ATOM 2405 N N . LYS A 1 324 ? -37.807 -6.590 -11.344 1.00 24.99 324 LYS A N 1
ATOM 2406 C CA . LYS A 1 324 ? -38.489 -7.754 -11.905 1.00 25.24 324 LYS A CA 1
ATOM 2407 C C . LYS A 1 324 ? -39.627 -7.306 -12.783 1.00 23.88 324 LYS A C 1
ATOM 2408 O O . LYS A 1 324 ? -40.175 -6.230 -12.585 1.00 23.44 324 LYS 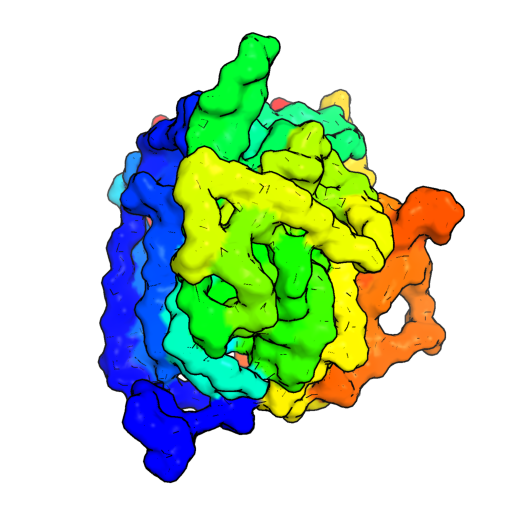A O 1
ATOM 2414 N N . GLY A 1 325 ? -39.952 -8.151 -13.755 1.00 24.67 325 GLY A N 1
ATOM 2415 C CA . GLY A 1 325 ? -41.179 -7.988 -14.533 1.00 24.17 325 GLY A CA 1
ATOM 2416 C C . GLY A 1 325 ? -42.037 -9.236 -14.422 1.00 25.57 325 GLY A C 1
ATOM 2417 O O . GLY A 1 325 ? -41.692 -10.196 -13.716 1.00 24.65 325 GLY A O 1
ATOM 2418 N N . VAL A 1 326 ? -43.155 -9.238 -15.142 1.00 24.74 326 VAL A N 1
ATOM 2419 C CA . VAL A 1 326 ? -44.076 -10.358 -15.075 1.00 24.81 326 VAL A CA 1
ATOM 2420 C C . VAL A 1 326 ? -44.282 -10.989 -16.453 1.00 24.72 326 VAL A C 1
ATOM 2421 O O . VAL A 1 326 ? -44.644 -10.300 -17.400 1.00 26.65 326 VAL A O 1
ATOM 2425 N N . LEU A 1 327 ? -44.026 -12.286 -16.548 1.00 24.08 327 LEU A N 1
ATOM 2426 C CA . LEU A 1 327 ? -44.435 -13.048 -17.721 1.00 25.99 327 LEU A CA 1
ATOM 2427 C C . LEU A 1 327 ? -45.823 -13.604 -17.414 1.00 26.02 327 LEU A C 1
ATOM 2428 O O . LEU A 1 327 ? -45.990 -14.412 -16.501 1.00 25.90 327 LEU A O 1
ATOM 2433 N N . HIS A 1 328 ? -46.805 -13.144 -18.177 1.00 25.37 328 HIS A N 1
ATOM 2434 C CA . HIS A 1 328 ? -48.221 -13.488 -17.940 1.00 25.35 328 HIS A CA 1
ATOM 2435 C C . HIS A 1 328 ? -48.681 -14.388 -19.084 1.00 25.28 328 HIS A C 1
ATOM 2436 O O . HIS A 1 328 ? -48.804 -13.933 -20.237 1.00 28.71 328 HIS A O 1
ATOM 2443 N N . TYR A 1 329 ? -48.897 -15.669 -18.804 1.00 25.03 329 TYR A N 1
ATOM 2444 C CA . TYR A 1 329 ? -49.497 -16.558 -19.829 1.00 25.52 329 TYR A CA 1
ATOM 2445 C C . TYR A 1 329 ? -50.976 -16.245 -19.992 1.00 27.15 329 TYR A C 1
ATOM 2446 O O . TYR A 1 329 ? -51.642 -15.881 -19.028 1.00 27.45 329 TYR A O 1
ATOM 2455 N N . GLU A 1 330 ? -51.499 -16.389 -21.212 1.00 25.76 330 GLU A N 1
ATOM 2456 C CA . GLU A 1 330 ? -52.957 -16.405 -21.384 1.00 26.71 330 GLU A CA 1
ATOM 2457 C C . GLU A 1 330 ? -53.374 -17.700 -20.701 1.00 28.70 330 GLU A C 1
ATOM 2458 O O . GLU A 1 330 ? -52.873 -18.772 -21.029 1.00 28.66 330 GLU A O 1
ATOM 2464 N N . GLY A 1 331 ? -54.248 -17.587 -19.704 1.00 27.65 331 GLY A N 1
ATOM 2465 C CA . GLY A 1 331 ? -54.543 -18.720 -18.839 1.00 28.47 331 GLY A CA 1
ATOM 2466 C C . GLY A 1 331 ? -54.100 -18.475 -17.411 1.00 29.47 331 GLY A C 1
ATOM 2467 O O . GLY A 1 331 ? -54.506 -19.201 -16.500 1.00 28.84 331 GLY A O 1
ATOM 2468 N N . ALA A 1 332 ? -53.235 -17.474 -17.218 1.00 26.73 332 ALA A N 1
ATOM 2469 C CA . ALA A 1 332 ? -52.772 -17.123 -15.866 1.00 27.83 332 ALA A CA 1
ATOM 2470 C C . ALA A 1 332 ? -53.770 -16.214 -15.177 1.00 26.95 332 ALA A C 1
ATOM 2471 O O . ALA A 1 332 ? -54.551 -15.517 -15.833 1.00 27.94 332 ALA A O 1
ATOM 2473 N N . ALA A 1 333 ? -53.722 -16.204 -13.842 1.00 27.46 333 ALA A N 1
ATOM 2474 C CA . ALA A 1 333 ? -54.562 -15.299 -13.079 1.00 29.58 333 ALA A CA 1
ATOM 2475 C C . ALA A 1 333 ? -54.244 -13.858 -13.420 1.00 30.86 333 ALA A C 1
ATOM 2476 O O . ALA A 1 333 ? -53.068 -13.496 -13.595 1.00 28.74 333 ALA A O 1
ATOM 2478 N N . ASP A 1 334 ? -55.286 -13.048 -13.543 1.00 31.38 334 ASP A N 1
ATOM 2479 C CA . ASP A 1 334 ? -55.159 -11.622 -13.773 1.00 34.28 334 ASP A CA 1
ATOM 2480 C C . ASP A 1 334 ? -54.955 -10.906 -12.427 1.00 36.19 334 ASP A C 1
ATOM 2481 O O . ASP A 1 334 ? -55.228 -11.480 -11.382 1.00 37.00 334 ASP A O 1
ATOM 2486 N N . ASN A 1 335 ? -54.413 -9.694 -12.466 1.00 40.79 335 ASN A N 1
ATOM 2487 C CA . ASN A 1 335 ? -54.176 -8.893 -11.246 1.00 44.90 335 ASN A CA 1
ATOM 2488 C C . ASN A 1 335 ? -53.475 -9.639 -10.107 1.00 46.07 335 ASN A C 1
ATOM 2489 O O . ASN A 1 335 ? -53.810 -9.448 -8.934 1.00 46.62 335 ASN A O 1
ATOM 2491 N N . SER A 1 336 ? -52.500 -10.481 -10.451 1.00 44.38 336 SER A N 1
ATOM 2492 C CA . SER A 1 336 ? -51.928 -11.434 -9.500 1.00 42.84 336 SER A CA 1
ATOM 2493 C C . SER A 1 336 ? -50.434 -11.608 -9.758 1.00 38.97 336 SER A C 1
ATOM 2494 O O . SER A 1 336 ? -50.019 -12.025 -10.829 1.00 39.09 336 SER A O 1
ATOM 2497 N N . ASP A 1 337 ? -49.609 -11.268 -8.780 1.00 36.95 337 ASP A N 1
ATOM 2498 C CA . ASP A 1 337 ? -48.174 -11.378 -9.006 1.00 33.33 337 ASP A CA 1
ATOM 2499 C C . ASP A 1 337 ? -47.688 -12.831 -9.049 1.00 31.23 337 ASP A C 1
ATOM 2500 O O . ASP A 1 337 ? -48.274 -13.716 -8.415 1.00 31.44 337 ASP A O 1
ATOM 2505 N N . PRO A 1 338 ? -46.573 -13.087 -9.760 1.00 27.82 338 PRO A N 1
ATOM 2506 C CA . PRO A 1 338 ? -46.004 -14.420 -9.686 1.00 27.70 338 PRO A CA 1
ATOM 2507 C C . PRO A 1 338 ? -45.595 -14.819 -8.271 1.00 29.28 338 PRO A C 1
ATOM 2508 O O . PRO A 1 338 ? -45.260 -13.958 -7.435 1.00 30.50 338 PRO A O 1
ATOM 2512 N N . THR A 1 339 ? -45.591 -16.126 -8.037 1.00 30.85 339 THR A N 1
ATOM 2513 C CA . THR A 1 339 ? -45.032 -16.715 -6.821 1.00 34.23 339 THR A CA 1
ATOM 2514 C C . THR A 1 339 ? -43.945 -17.735 -7.202 1.00 36.18 339 THR A C 1
ATOM 2515 O O . THR A 1 339 ? -43.613 -18.643 -6.441 1.00 34.54 339 THR A O 1
ATOM 2519 N N . SER A 1 340 ? -43.377 -17.569 -8.397 1.00 34.23 340 SER A N 1
ATOM 2520 C CA . SER A 1 340 ? -42.388 -18.509 -8.920 1.00 32.16 340 SER A CA 1
ATOM 2521 C C . SER A 1 340 ? -41.028 -18.359 -8.228 1.00 32.61 340 SER A C 1
ATOM 2522 O O . SER A 1 340 ? -40.750 -17.341 -7.606 1.00 31.30 340 SER A O 1
ATOM 2525 N N . THR A 1 341 ? -40.184 -19.381 -8.360 1.00 35.75 341 THR A N 1
ATOM 2526 C CA . THR A 1 341 ? -38.872 -19.414 -7.701 1.00 37.98 341 THR A CA 1
ATOM 2527 C C . THR A 1 341 ? -37.746 -19.170 -8.709 1.00 35.56 341 THR A C 1
ATOM 2528 O O . THR A 1 341 ? -37.803 -19.684 -9.817 1.00 33.94 341 THR A O 1
ATOM 2532 N N . LYS A 1 342 ? -36.727 -18.396 -8.321 1.00 35.33 342 LYS A N 1
ATOM 2533 C CA . LYS A 1 342 ? -35.559 -18.134 -9.193 1.00 33.16 342 LYS A CA 1
ATOM 2534 C C . LYS A 1 342 ? -34.818 -19.430 -9.514 1.00 33.24 342 LYS A C 1
ATOM 2535 O O . LYS A 1 342 ? -34.725 -20.322 -8.668 1.00 32.72 342 LYS A O 1
ATOM 2541 N N . TRP A 1 343 ? -34.285 -19.529 -10.723 1.00 31.52 343 TRP A N 1
ATOM 2542 C CA . TRP A 1 343 ? -33.414 -20.633 -11.092 1.00 31.66 343 TRP A CA 1
ATOM 2543 C C . TRP A 1 343 ? -32.211 -20.689 -10.157 1.00 34.70 343 TRP A C 1
ATOM 2544 O O . TRP A 1 343 ? -31.612 -19.651 -9.831 1.00 33.07 343 TRP A O 1
ATOM 2555 N N . ASP A 1 344 ? -31.846 -21.900 -9.740 1.00 34.52 344 ASP A N 1
ATOM 2556 C CA . ASP A 1 344 ? -30.708 -22.064 -8.840 1.00 38.80 344 ASP A CA 1
ATOM 2557 C C . ASP A 1 344 ? -29.431 -22.219 -9.669 1.00 38.85 344 ASP A C 1
ATOM 2558 O O . ASP A 1 344 ? -28.889 -23.319 -9.787 1.00 40.91 344 ASP A O 1
ATOM 2563 N N . TYR A 1 345 ? -28.949 -21.111 -10.235 1.00 33.58 345 TYR A N 1
ATOM 2564 C CA . TYR A 1 345 ? -27.795 -21.163 -11.137 1.00 34.28 345 TYR A CA 1
ATOM 2565 C C . TYR A 1 345 ? -26.488 -20.816 -10.440 1.00 38.66 345 TYR A C 1
ATOM 2566 O O . TYR A 1 345 ? -25.418 -20.811 -11.056 1.00 42.41 345 TYR A O 1
ATOM 2575 N N . GLY A 1 346 ? -26.579 -20.523 -9.152 1.00 38.13 346 GLY A N 1
ATOM 2576 C CA . GLY A 1 346 ? -25.405 -20.163 -8.389 1.00 41.16 346 GLY A CA 1
ATOM 2577 C C . GLY A 1 346 ? -25.596 -18.778 -7.837 1.00 41.83 346 GLY A C 1
ATOM 2578 O O . GLY A 1 346 ? -26.722 -18.298 -7.682 1.00 43.72 346 GLY A O 1
ATOM 2579 N N . ASP A 1 347 ? -24.497 -18.125 -7.516 1.00 41.04 347 ASP A N 1
ATOM 2580 C CA . ASP A 1 347 ? -24.637 -16.850 -6.891 1.00 40.33 347 ASP A CA 1
ATOM 2581 C C . ASP A 1 347 ? -24.701 -15.756 -7.944 1.00 35.74 347 ASP A C 1
ATOM 2582 O O . ASP A 1 347 ? -24.487 -15.967 -9.154 1.00 39.68 347 ASP A O 1
ATOM 2587 N N . ASP A 1 348 ? -25.023 -14.589 -7.443 1.00 31.63 348 ASP A N 1
ATOM 2588 C CA . ASP A 1 348 ? -25.152 -13.413 -8.242 1.00 30.58 348 ASP A CA 1
ATOM 2589 C C . ASP A 1 348 ? -24.059 -12.449 -7.828 1.00 28.31 348 ASP A C 1
ATOM 2590 O O . ASP A 1 348 ? -24.308 -11.270 -7.627 1.00 28.50 348 ASP A O 1
ATOM 2595 N N . ILE A 1 349 ? -22.848 -12.980 -7.673 1.00 28.38 349 ILE A N 1
ATOM 2596 C CA . ILE A 1 349 ? -21.723 -12.164 -7.245 1.00 28.92 349 ILE A CA 1
ATOM 2597 C C . ILE A 1 349 ? -20.831 -11.752 -8.417 1.00 28.48 349 ILE A C 1
ATOM 2598 O O . ILE A 1 349 ? -20.787 -10.577 -8.760 1.00 27.20 349 ILE A O 1
ATOM 2603 N N . GLN A 1 350 ? -20.122 -12.703 -9.018 1.00 29.24 350 GLN A N 1
ATOM 2604 C CA . GLN A 1 350 ? -19.137 -12.335 -10.038 1.00 29.66 350 GLN A CA 1
ATOM 2605 C C . GLN A 1 350 ? -19.797 -11.733 -11.285 1.00 30.22 350 GLN A C 1
ATOM 2606 O O . GLN A 1 350 ? -20.979 -11.998 -11.587 1.00 29.28 350 GLN A O 1
ATOM 2612 N N . CYS A 1 351 ? -18.997 -10.942 -11.999 1.00 29.31 351 CYS A N 1
ATOM 2613 C CA . CYS A 1 351 ? -19.409 -10.308 -13.246 1.00 29.83 351 CYS A CA 1
ATOM 2614 C C . CYS A 1 351 ? -18.657 -10.981 -14.398 1.00 29.69 351 CYS A C 1
ATOM 2615 O O . CYS A 1 351 ? -17.460 -10.748 -14.614 1.00 29.53 351 CYS A O 1
ATOM 2618 N N . LEU A 1 352 ? -19.372 -11.847 -15.102 1.00 28.69 352 LEU A N 1
ATOM 2619 C CA . LEU A 1 352 ? -18.814 -12.770 -16.073 1.00 28.53 352 LEU A CA 1
ATOM 2620 C C . LEU A 1 352 ? -19.544 -12.656 -17.404 1.00 28.44 352 LEU A C 1
ATOM 2621 O O . LEU A 1 352 ? -20.708 -12.256 -17.440 1.00 27.74 352 LEU A O 1
ATOM 2626 N N . ASP A 1 353 ? -18.860 -13.033 -18.481 1.00 29.75 353 ASP A N 1
ATOM 2627 C CA . ASP A 1 353 ? -19.487 -13.217 -19.790 1.00 30.17 353 ASP A CA 1
ATOM 2628 C C . ASP A 1 353 ? -19.764 -14.724 -19.954 1.00 30.13 353 ASP A C 1
ATOM 2629 O O . ASP A 1 353 ? -19.221 -15.528 -19.190 1.00 30.76 353 ASP A O 1
ATOM 2634 N N . PHE A 1 354 ? -20.592 -15.105 -20.928 1.00 29.34 354 PHE A N 1
ATOM 2635 C CA . PHE A 1 354 ? -20.538 -16.484 -21.434 1.00 28.63 354 PHE A CA 1
ATOM 2636 C C . PHE A 1 354 ? -19.082 -16.788 -21.796 1.00 29.75 354 PHE A C 1
ATOM 2637 O O . PHE A 1 354 ? -18.314 -15.879 -22.136 1.00 30.63 354 PHE A O 1
ATOM 2645 N N . SER A 1 355 ? -18.689 -18.053 -21.718 1.00 30.97 355 SER A N 1
ATOM 2646 C CA . SER A 1 355 ? -17.284 -18.394 -21.969 1.00 31.16 355 SER A CA 1
ATOM 2647 C C . SER A 1 355 ? -16.953 -18.341 -23.467 1.00 31.70 355 SER A C 1
ATOM 2648 O O . SER A 1 355 ? -17.855 -18.341 -24.332 1.00 31.41 355 SER A O 1
ATOM 2651 N N . LEU A 1 356 ? -15.653 -18.311 -23.781 1.00 33.18 356 LEU A N 1
ATOM 2652 C CA . LEU A 1 356 ? -15.217 -18.328 -25.190 1.00 35.01 356 LEU A CA 1
ATOM 2653 C C . LEU A 1 356 ? -15.732 -19.525 -25.981 1.00 35.72 356 LEU A C 1
ATOM 2654 O O . LEU A 1 356 ? -15.953 -19.434 -27.188 1.00 39.45 356 LEU A O 1
ATOM 2659 N N . ASP A 1 357 ? -15.925 -20.651 -25.308 1.00 35.65 357 ASP A N 1
ATOM 2660 C CA . ASP A 1 357 ? -16.370 -21.846 -26.012 1.00 37.28 357 ASP A CA 1
ATOM 2661 C C . ASP A 1 357 ? -17.885 -21.905 -26.124 1.00 34.92 357 ASP A C 1
ATOM 2662 O O . ASP A 1 357 ? -18.410 -22.658 -26.930 1.00 33.63 357 ASP A O 1
ATOM 2667 N N . GLU A 1 358 ? -18.575 -21.093 -25.331 1.00 33.47 358 GLU A N 1
ATOM 2668 C CA . GLU A 1 358 ? -20.036 -21.000 -25.432 1.00 32.41 358 GLU A CA 1
ATOM 2669 C C . GLU A 1 358 ? -20.507 -20.138 -26.603 1.00 31.54 358 GLU A C 1
ATOM 2670 O O . GLU A 1 358 ? -21.602 -20.355 -27.118 1.00 31.55 358 GLU A O 1
ATOM 2676 N N . LEU A 1 359 ? -19.692 -19.164 -27.009 1.00 29.33 359 LEU A N 1
ATOM 2677 C CA . LEU A 1 359 ? -20.068 -18.214 -28.066 1.00 28.00 359 LEU A CA 1
ATOM 2678 C C . LEU A 1 359 ? -19.317 -18.497 -29.352 1.00 28.28 359 LEU A C 1
ATOM 2679 O O . LEU A 1 359 ? -18.142 -18.142 -29.498 1.00 32.29 359 LEU A O 1
ATOM 2684 N N . VAL A 1 360 ? -19.998 -19.158 -30.265 1.00 27.06 360 VAL A N 1
ATOM 2685 C CA . VAL A 1 360 ? -19.396 -19.612 -31.498 1.00 28.59 360 VAL A CA 1
ATOM 2686 C C . VAL A 1 360 ? -20.146 -18.975 -32.646 1.00 27.55 360 VAL A C 1
ATOM 2687 O O . VAL A 1 360 ? -21.294 -19.356 -32.953 1.00 26.94 360 VAL A O 1
ATOM 2691 N N . PRO A 1 361 ? -19.503 -17.989 -33.310 1.00 28.84 361 PRO A N 1
ATOM 2692 C CA . PRO A 1 361 ? -20.178 -17.352 -34.434 1.00 28.22 361 PRO A CA 1
ATOM 2693 C C . PRO A 1 361 ? -20.620 -18.348 -35.511 1.00 28.93 361 PRO A C 1
ATOM 2694 O O . PRO A 1 361 ? -19.866 -19.261 -35.853 1.00 29.75 361 PRO A O 1
ATOM 2698 N N . TRP A 1 362 ? -21.835 -18.174 -36.029 1.00 28.09 362 TRP A N 1
ATOM 2699 C CA . TRP A 1 362 ? -22.345 -19.054 -37.077 1.00 28.43 362 TRP A CA 1
ATOM 2700 C C . TRP A 1 362 ? -21.520 -18.854 -38.341 1.00 30.67 362 TRP A C 1
ATOM 2701 O O . TRP A 1 362 ? -21.113 -19.820 -38.990 1.00 30.94 362 TRP A O 1
ATOM 2712 N N . LEU A 1 363 ? -21.330 -17.595 -38.717 1.00 28.95 363 LEU A N 1
ATOM 2713 C CA . LEU A 1 363 ? -20.357 -17.265 -39.764 1.00 30.07 363 LEU A CA 1
ATOM 2714 C C . LEU A 1 363 ? -18.970 -17.412 -39.159 1.00 28.42 363 LEU A C 1
ATOM 2715 O O . LEU A 1 363 ? -18.529 -16.585 -38.354 1.00 28.75 363 LEU A O 1
ATOM 2720 N N . ALA A 1 364 ? -18.287 -18.489 -39.539 1.00 29.42 364 ALA A N 1
ATOM 2721 C CA . ALA A 1 364 ? -17.017 -18.853 -38.899 1.00 28.88 364 ALA A CA 1
ATOM 2722 C C . ALA A 1 364 ? -15.858 -18.103 -39.549 1.00 29.95 364 ALA A C 1
ATOM 2723 O O . ALA A 1 364 ? -15.662 -18.194 -40.770 1.00 31.35 364 ALA A O 1
ATOM 2725 N N . LEU A 1 365 ? -15.104 -17.364 -38.744 1.00 29.03 365 LEU A N 1
ATOM 2726 C CA . LEU A 1 365 ? -13.976 -16.584 -39.251 1.00 30.31 365 LEU A CA 1
ATOM 2727 C C . LEU A 1 365 ? -12.818 -16.669 -38.275 1.00 33.01 365 LEU A C 1
ATOM 2728 O O . LEU A 1 365 ? -13.001 -16.532 -37.073 1.00 29.19 365 LEU A O 1
ATOM 2733 N N . ASP A 1 366 ? -11.608 -16.875 -38.792 1.00 31.96 366 ASP A N 1
ATOM 2734 C CA . ASP A 1 366 ? -10.446 -16.959 -37.926 1.00 33.07 366 ASP A CA 1
ATOM 2735 C C . ASP A 1 366 ? -9.776 -15.610 -37.703 1.00 32.22 366 ASP A C 1
ATOM 2736 O O . ASP A 1 366 ? -9.812 -14.742 -38.570 1.00 34.55 366 ASP A O 1
ATOM 2741 N N . ALA A 1 367 ? -9.190 -15.442 -36.522 1.00 33.11 367 ALA A N 1
ATOM 2742 C CA . ALA A 1 367 ? -8.389 -14.258 -36.213 1.00 32.31 367 ALA A CA 1
ATOM 2743 C C . ALA A 1 367 ? -6.985 -14.470 -36.780 1.00 35.52 367 ALA A C 1
ATOM 2744 O O . ALA A 1 367 ? -6.186 -15.231 -36.233 1.00 38.09 367 ALA A O 1
ATOM 2746 N N . ASP A 1 368 ? -6.717 -13.798 -37.894 1.00 36.23 368 ASP A N 1
ATOM 2747 C CA . ASP A 1 368 ? -5.489 -13.985 -38.669 1.00 39.47 368 ASP A CA 1
ATOM 2748 C C . ASP A 1 368 ? -4.414 -13.061 -38.119 1.00 37.55 368 ASP A C 1
ATOM 2749 O O . ASP A 1 368 ? -4.082 -12.045 -38.726 1.00 38.98 368 ASP A O 1
ATOM 2754 N N . ILE A 1 369 ? -3.883 -13.401 -36.950 1.00 35.58 369 ILE A N 1
ATOM 2755 C CA . ILE A 1 369 ? -3.091 -12.427 -36.200 1.00 35.85 369 ILE A CA 1
ATOM 2756 C C . ILE A 1 369 ? -1.580 -12.495 -36.450 1.00 37.17 369 ILE A C 1
ATOM 2757 O O . ILE A 1 369 ? -0.806 -11.738 -35.843 1.00 36.47 369 ILE A O 1
ATOM 2762 N N . GLY A 1 370 ? -1.178 -13.376 -37.361 1.00 37.14 370 GLY A N 1
ATOM 2763 C CA . GLY A 1 370 ? 0.206 -13.376 -37.859 1.00 37.97 370 GLY A CA 1
ATOM 2764 C C . GLY A 1 370 ? 0.603 -12.008 -38.381 1.00 37.68 370 GLY A C 1
ATOM 2765 O O . GLY A 1 370 ? -0.062 -11.442 -39.243 1.00 39.49 370 GLY A O 1
ATOM 2766 N N . GLY A 1 371 ? 1.681 -11.454 -37.841 1.00 38.70 371 GLY A N 1
ATOM 2767 C CA . GLY A 1 371 ? 2.126 -10.138 -38.254 1.00 35.92 371 GLY A CA 1
ATOM 2768 C C . GLY A 1 371 ? 1.343 -8.987 -37.637 1.00 36.95 371 GLY A C 1
ATOM 2769 O O . GLY A 1 371 ? 1.515 -7.851 -38.052 1.00 35.40 371 GLY A O 1
ATOM 2770 N N . ALA A 1 372 ? 0.494 -9.278 -36.644 1.00 34.12 372 ALA A N 1
ATOM 2771 C CA . ALA A 1 372 ? -0.310 -8.230 -36.000 1.00 35.03 372 ALA A CA 1
ATOM 2772 C C . ALA A 1 372 ? 0.578 -7.270 -35.222 1.00 33.14 372 ALA A C 1
ATOM 2773 O O . ALA A 1 372 ? 1.653 -7.654 -34.757 1.00 34.93 372 ALA A O 1
ATOM 2775 N N . GLN A 1 373 ? 0.130 -6.026 -35.095 1.00 33.34 373 GLN A N 1
ATOM 2776 C CA . GLN A 1 373 ? 0.700 -5.069 -34.153 1.00 34.47 373 GLN A CA 1
ATOM 2777 C C . GLN A 1 373 ? 0.175 -5.433 -32.757 1.00 36.05 373 GLN A C 1
ATOM 2778 O O . GLN A 1 373 ? -1.028 -5.661 -32.583 1.00 34.47 373 GLN A O 1
ATOM 2784 N N . MET A 1 374 ? 1.070 -5.481 -31.772 1.00 33.50 374 MET A N 1
ATOM 2785 C CA . MET A 1 374 ? 0.710 -5.810 -30.399 1.00 34.53 374 MET A CA 1
ATOM 2786 C C . MET A 1 374 ? 0.696 -4.569 -29.520 1.00 34.31 374 MET A C 1
ATOM 2787 O O . MET A 1 374 ? 1.623 -3.772 -29.559 1.00 34.17 374 MET A O 1
ATOM 2789 N N . ALA A 1 375 ? -0.337 -4.437 -28.695 1.00 30.36 375 ALA A N 1
ATOM 2790 C CA . ALA A 1 375 ? -0.450 -3.314 -27.769 1.00 31.34 375 ALA A CA 1
ATOM 2791 C C . ALA A 1 375 ? -1.043 -3.799 -26.451 1.00 32.05 375 ALA A C 1
ATOM 2792 O O . ALA A 1 375 ? -1.762 -4.804 -26.420 1.00 30.55 375 ALA A O 1
ATOM 2794 N N . GLU A 1 376 ? -0.724 -3.073 -25.383 1.00 31.17 376 GLU A N 1
ATOM 2795 C CA . GLU A 1 376 ? -1.326 -3.305 -24.081 1.00 31.87 376 GLU A CA 1
ATOM 2796 C C . GLU A 1 376 ? -1.793 -2.002 -23.479 1.00 34.15 376 GLU A C 1
ATOM 2797 O O . GLU A 1 376 ? -1.045 -1.017 -23.446 1.00 34.83 376 GLU A O 1
ATOM 2803 N N . SER A 1 377 ? -3.034 -1.993 -22.993 1.00 30.28 377 SER A N 1
ATOM 2804 C CA . SER A 1 377 ? -3.553 -0.828 -22.287 1.00 30.11 377 SER A CA 1
ATOM 2805 C C . SER A 1 377 ? -3.889 -1.233 -20.869 1.00 30.08 377 SER A C 1
ATOM 2806 O O . SER A 1 377 ? -4.806 -2.019 -20.640 1.00 29.52 377 SER A O 1
ATOM 2809 N N . ASP A 1 378 ? -3.145 -0.694 -19.912 1.00 29.25 378 ASP A N 1
ATOM 2810 C CA . ASP A 1 378 ? -3.438 -0.934 -18.510 1.00 28.47 378 ASP A CA 1
ATOM 2811 C C . ASP A 1 378 ? -4.559 -0.056 -18.015 1.00 29.52 378 ASP A C 1
ATOM 2812 O O . ASP A 1 378 ? -4.722 1.093 -18.449 1.00 29.87 378 ASP A O 1
ATOM 2817 N N . VAL A 1 379 ? -5.296 -0.587 -17.045 1.00 28.81 379 VAL A N 1
ATOM 2818 C CA . VAL A 1 379 ? -6.434 0.107 -16.488 1.00 28.67 379 VAL A CA 1
ATOM 2819 C C . VAL A 1 379 ? -6.183 0.391 -15.012 1.00 28.23 379 VAL A C 1
ATOM 2820 O O . VAL A 1 379 ? -5.965 -0.532 -14.249 1.00 29.78 379 VAL A O 1
ATOM 2824 N N . ASP A 1 380 ? -6.210 1.664 -14.627 1.00 29.73 380 ASP A N 1
ATOM 2825 C CA . ASP A 1 380 ? -5.989 2.057 -13.225 1.00 32.64 380 ASP A CA 1
ATOM 2826 C C . ASP A 1 380 ? -6.973 3.137 -12.781 1.00 32.67 380 ASP A C 1
ATOM 2827 O O . ASP A 1 380 ? -7.659 3.752 -13.601 1.00 29.39 380 ASP A O 1
ATOM 2832 N N . PHE A 1 381 ? -7.045 3.357 -11.472 1.00 30.62 381 PHE A N 1
ATOM 2833 C CA . PHE A 1 381 ? -7.990 4.290 -10.873 1.00 31.42 381 PHE A CA 1
ATOM 2834 C C . PHE A 1 381 ? -7.129 5.082 -9.907 1.00 32.62 381 PHE A C 1
ATOM 2835 O O . PHE A 1 381 ? -6.598 4.512 -8.958 1.00 34.15 381 PHE A O 1
ATOM 2843 N N . THR A 1 382 ? -7.017 6.387 -10.155 1.00 33.40 382 THR A N 1
ATOM 2844 C CA . THR A 1 382 ? -5.956 7.216 -9.566 1.00 36.19 382 THR A CA 1
ATOM 2845 C C . THR A 1 382 ? -6.477 8.577 -9.121 1.00 34.62 382 THR A C 1
ATOM 2846 O O . THR A 1 382 ? -7.257 9.207 -9.838 1.00 33.43 382 THR A O 1
ATOM 2850 N N . PRO A 1 383 ? -6.044 9.055 -7.938 1.00 35.93 383 PRO A N 1
ATOM 2851 C CA . PRO A 1 383 ? -6.413 10.425 -7.545 1.00 36.94 383 PRO A CA 1
ATOM 2852 C C . PRO A 1 383 ? -5.641 11.490 -8.319 1.00 37.35 383 PRO A C 1
ATOM 2853 O O . PRO A 1 383 ? -4.437 11.331 -8.600 1.00 36.70 383 PRO A O 1
ATOM 2857 N N . PHE A 1 384 ? -6.328 12.568 -8.670 1.00 35.45 384 PHE A N 1
ATOM 2858 C CA . PHE A 1 384 ? -5.692 13.687 -9.349 1.00 36.74 384 PHE A CA 1
ATOM 2859 C C . PHE A 1 384 ? -6.081 14.995 -8.692 1.00 38.65 384 PHE A C 1
ATOM 2860 O O . PHE A 1 384 ? -7.241 15.201 -8.351 1.00 38.37 384 PHE A O 1
ATOM 2868 N N . GLY A 1 385 ? -5.099 15.878 -8.507 1.00 39.80 385 GLY A N 1
ATOM 2869 C CA . GLY A 1 385 ? -5.368 17.211 -7.977 1.00 39.22 385 GLY A CA 1
ATOM 2870 C C . GLY A 1 385 ? -5.590 17.256 -6.478 1.00 41.70 385 GLY A C 1
ATOM 2871 O O . GLY A 1 385 ? -5.394 16.265 -5.778 1.00 42.88 385 GLY A O 1
ATOM 2872 N N . ASP A 1 386 ? -6.028 18.412 -5.993 1.00 42.94 386 ASP A N 1
ATOM 2873 C CA . ASP A 1 386 ? -6.063 18.694 -4.551 1.00 46.52 386 ASP A CA 1
ATOM 2874 C C . ASP A 1 386 ? -7.306 18.207 -3.804 1.00 44.50 386 ASP A C 1
ATOM 2875 O O . ASP A 1 386 ? -7.296 18.127 -2.574 1.00 42.82 386 ASP A O 1
ATOM 2880 N N . VAL A 1 387 ? -8.365 17.863 -4.536 1.00 40.54 387 VAL A N 1
ATOM 2881 C CA . VAL A 1 387 ? -9.624 17.478 -3.899 1.00 39.33 387 VAL A CA 1
ATOM 2882 C C . VAL A 1 387 ? -9.550 16.160 -3.098 1.00 38.98 387 VAL A C 1
ATOM 2883 O O . VAL A 1 387 ? -9.857 16.177 -1.904 1.00 40.57 387 VAL A O 1
ATOM 2887 N N . PRO A 1 388 ? -9.163 15.028 -3.697 1.00 37.64 388 PRO A N 1
ATOM 2888 C CA . PRO A 1 388 ? -8.826 14.891 -5.120 1.00 36.79 388 PRO A CA 1
ATOM 2889 C C . PRO A 1 388 ? -9.999 14.336 -5.915 1.00 33.69 388 PRO A C 1
ATOM 2890 O O . PRO A 1 388 ? -11.002 13.956 -5.327 1.00 35.30 388 PRO A O 1
ATOM 2894 N N . LEU A 1 389 ? -9.873 14.309 -7.240 1.00 34.36 389 LEU A N 1
ATOM 2895 C CA . LEU A 1 389 ? -10.839 13.580 -8.070 1.00 35.16 389 LEU A CA 1
ATOM 2896 C C . LEU A 1 389 ? -10.210 12.245 -8.419 1.00 34.55 389 LEU A C 1
ATOM 2897 O O . LEU A 1 389 ? -9.020 12.178 -8.743 1.00 36.05 389 LEU A O 1
ATOM 2902 N N . TYR A 1 390 ? -10.997 11.180 -8.319 1.00 32.24 390 TYR A N 1
ATOM 2903 C CA . TYR A 1 390 ? -10.530 9.851 -8.674 1.00 30.94 390 TYR A CA 1
ATOM 2904 C C . TYR A 1 390 ? -10.953 9.520 -10.096 1.00 31.89 390 TYR A C 1
ATOM 2905 O O . TYR A 1 390 ? -12.135 9.418 -10.385 1.00 31.01 390 TYR A O 1
ATOM 2914 N N . LEU A 1 391 ? -9.971 9.410 -10.977 1.00 32.04 391 LEU A N 1
ATOM 2915 C CA . LEU A 1 391 ? -10.234 9.226 -12.407 1.00 31.61 391 LEU A CA 1
ATOM 2916 C C . LEU A 1 391 ? -9.731 7.878 -12.880 1.00 31.70 391 LEU A C 1
ATOM 2917 O O . LEU A 1 391 ? -8.703 7.396 -12.417 1.00 30.92 391 LEU A O 1
ATOM 2922 N N . TRP A 1 392 ? -10.445 7.285 -13.832 1.00 30.38 392 TRP A N 1
ATOM 2923 C CA . TRP A 1 392 ? -9.996 6.051 -14.478 1.00 31.28 392 TRP A CA 1
ATOM 2924 C C . TRP A 1 392 ? -9.054 6.403 -15.630 1.00 32.61 392 TRP A C 1
ATOM 2925 O O . TRP A 1 392 ? -9.285 7.360 -16.383 1.00 35.96 392 TRP A O 1
ATOM 2936 N N . THR A 1 393 ? -7.970 5.645 -15.736 1.00 32.30 393 THR A N 1
ATOM 2937 C CA . THR A 1 393 ? -6.975 5.843 -16.779 1.00 32.25 393 THR A CA 1
ATOM 2938 C C . THR A 1 393 ? -6.884 4.551 -17.572 1.00 30.73 393 THR A C 1
ATOM 2939 O O . THR A 1 393 ? -6.979 3.465 -17.008 1.00 29.70 393 THR A O 1
ATOM 2943 N N . MET A 1 394 ? -6.712 4.680 -18.884 1.00 29.32 394 MET A N 1
ATOM 2944 C CA . MET A 1 394 ? -6.621 3.542 -19.782 1.00 28.74 394 MET A CA 1
ATOM 2945 C C . MET A 1 394 ? -5.390 3.724 -20.660 1.00 30.19 394 MET A C 1
ATOM 2946 O O . MET A 1 394 ? -5.283 4.710 -21.377 1.00 30.46 394 MET A O 1
ATOM 2951 N N . GLY A 1 395 ? -4.448 2.792 -20.593 1.00 28.99 395 GLY A N 1
ATOM 2952 C CA . GLY A 1 395 ? -3.217 2.956 -21.384 1.00 31.11 395 GLY A CA 1
ATOM 2953 C C . GLY A 1 395 ? -2.302 4.059 -20.850 1.00 33.33 395 GLY A C 1
ATOM 2954 O O . GLY A 1 395 ? -1.492 4.626 -21.601 1.00 33.10 395 GLY A O 1
ATOM 2955 N N . GLY A 1 396 ? -2.445 4.367 -19.565 1.00 32.88 396 GLY A N 1
ATOM 2956 C CA . GLY A 1 396 ? -1.558 5.298 -18.865 1.00 35.11 396 GLY A CA 1
ATOM 2957 C C . GLY A 1 396 ? -2.091 6.701 -18.642 1.00 36.91 396 GLY A C 1
ATOM 2958 O O . GLY A 1 396 ? -1.475 7.485 -17.922 1.00 36.42 396 GLY A O 1
ATOM 2959 N N . ASN A 1 397 ? -3.234 7.030 -19.249 1.00 33.49 397 ASN A N 1
ATOM 2960 C CA . ASN A 1 397 ? -3.750 8.396 -19.194 1.00 33.79 397 ASN A CA 1
ATOM 2961 C C . ASN A 1 397 ? -5.256 8.392 -19.033 1.00 30.86 397 ASN A C 1
ATOM 2962 O O . ASN A 1 397 ? -5.919 7.509 -19.574 1.00 30.12 397 ASN A O 1
ATOM 2967 N N . ALA A 1 398 ? -5.783 9.362 -18.286 1.00 30.52 398 ALA A N 1
ATOM 2968 C CA . ALA A 1 398 ? -7.205 9.677 -18.375 1.00 30.66 398 ALA A CA 1
ATOM 2969 C C . ALA A 1 398 ? -7.378 10.500 -19.646 1.00 32.22 398 ALA A C 1
ATOM 2970 O O . ALA A 1 398 ? -6.744 11.555 -19.796 1.00 32.99 398 ALA A O 1
ATOM 2972 N N . LEU A 1 399 ? -8.233 10.030 -20.560 1.00 28.68 399 LEU A N 1
ATOM 2973 C CA . LEU A 1 399 ? -8.502 10.755 -21.776 1.00 29.37 399 LEU A CA 1
ATOM 2974 C C . LEU A 1 399 ? -8.900 12.198 -21.442 1.00 30.16 399 LEU A C 1
ATOM 2975 O O . LEU A 1 399 ? -9.680 12.453 -20.514 1.00 29.81 399 LEU A O 1
ATOM 2980 N N . ASN A 1 400 ? -8.352 13.129 -22.208 1.00 30.06 400 ASN A N 1
ATOM 2981 C CA . ASN A 1 400 ? -8.618 14.536 -21.996 1.00 30.81 400 ASN A CA 1
ATOM 2982 C C . ASN A 1 400 ? -8.592 15.274 -23.317 1.00 30.94 400 ASN A C 1
ATOM 2983 O O . ASN A 1 400 ? -7.569 15.857 -23.740 1.00 31.59 400 ASN A O 1
ATOM 2988 N N . ILE A 1 401 ? -9.723 15.224 -24.006 1.00 28.85 401 ILE A N 1
ATOM 2989 C CA . ILE A 1 401 ? -9.783 15.787 -25.349 1.00 30.14 401 ILE A CA 1
ATOM 2990 C C . ILE A 1 401 ? -10.887 16.853 -25.440 1.00 32.06 401 ILE A C 1
ATOM 2991 O O . ILE A 1 401 ? -11.490 17.200 -24.419 1.00 33.72 401 ILE A O 1
ATOM 2996 N N . SER A 1 402 ? -11.140 17.363 -26.641 1.00 30.63 402 SER A N 1
ATOM 2997 C CA . SER A 1 402 ? -11.881 18.606 -26.799 1.00 32.44 402 SER A CA 1
ATOM 2998 C C . SER A 1 402 ? -13.120 18.488 -27.658 1.00 32.00 402 SER A C 1
ATOM 2999 O O . SER A 1 402 ? -13.021 18.159 -28.840 1.00 32.52 402 SER A O 1
ATOM 3002 N N . TRP A 1 403 ? -14.281 18.788 -27.068 1.00 30.13 403 TRP A N 1
ATOM 3003 C CA . TRP A 1 403 ? -15.518 18.879 -27.824 1.00 33.03 403 TRP A CA 1
ATOM 3004 C C . TRP A 1 403 ? -15.391 19.810 -29.022 1.00 32.06 403 TRP A C 1
ATOM 3005 O O . TRP A 1 403 ? -15.922 19.517 -30.078 1.00 31.92 403 TRP A O 1
ATOM 3016 N N . LYS A 1 404 ? -14.721 20.949 -28.838 1.00 33.06 404 LYS A N 1
ATOM 3017 C CA . LYS A 1 404 ? -14.676 21.974 -29.890 1.00 36.69 404 LYS A CA 1
ATOM 3018 C C . LYS A 1 404 ? -13.541 21.785 -30.899 1.00 36.96 404 LYS A C 1
ATOM 3019 O O . LYS A 1 404 ? -13.480 22.487 -31.919 1.00 35.66 404 LYS A O 1
ATOM 3025 N N . ASP A 1 405 ? -12.649 20.847 -3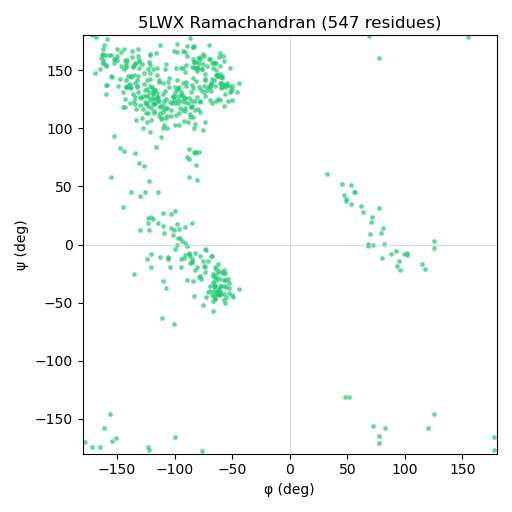0.611 1.00 34.66 405 ASP A N 1
ATOM 3026 C CA . ASP A 1 405 ? -11.548 20.527 -31.514 1.00 35.03 405 ASP A CA 1
ATOM 3027 C C . ASP A 1 405 ? -11.504 19.012 -31.700 1.00 34.54 405 ASP A C 1
ATOM 3028 O O . ASP A 1 405 ? -10.593 18.354 -31.201 1.00 34.20 405 ASP A O 1
ATOM 3033 N N . PRO A 1 406 ? -12.507 18.450 -32.407 1.00 32.79 406 PRO A N 1
ATOM 3034 C CA . PRO A 1 406 ? -12.525 16.989 -32.506 1.00 31.02 406 PRO A CA 1
ATOM 3035 C C . PRO A 1 406 ? -11.360 16.454 -33.332 1.00 32.14 406 PRO A C 1
ATOM 3036 O O . PRO A 1 406 ? -10.800 17.161 -34.169 1.00 31.36 406 PRO A O 1
ATOM 3040 N N . THR A 1 407 ? -10.996 15.200 -33.092 1.00 28.52 407 THR A N 1
ATOM 3041 C CA . THR A 1 407 ? -9.871 14.585 -33.795 1.00 28.81 407 THR A CA 1
ATOM 3042 C C . THR A 1 407 ? -9.938 14.756 -35.322 1.00 29.31 407 THR A C 1
ATOM 3043 O O . THR A 1 407 ? -8.921 15.080 -35.956 1.00 29.53 407 THR A O 1
ATOM 3047 N N . LEU A 1 408 ? -11.123 14.570 -35.913 1.00 28.09 408 LEU A N 1
ATOM 3048 C CA . LEU A 1 408 ? -11.255 14.738 -37.367 1.00 29.19 408 LEU A CA 1
ATOM 3049 C C . LEU A 1 408 ? -10.963 16.176 -37.854 1.00 31.18 408 LEU A C 1
ATOM 3050 O O . LEU A 1 408 ? -10.543 16.358 -38.993 1.00 35.74 408 LEU A O 1
ATOM 3055 N N . GLN A 1 409 ? -11.210 17.174 -37.011 1.00 32.58 409 GLN A N 1
ATOM 3056 C CA . GLN A 1 409 ? -10.805 18.551 -37.339 1.00 34.54 409 GLN A CA 1
ATOM 3057 C C . GLN A 1 409 ? -9.284 18.669 -37.306 1.00 34.58 409 GLN A C 1
ATOM 3058 O O . GLN A 1 409 ? -8.685 19.345 -38.140 1.00 32.55 409 GLN A O 1
ATOM 3064 N N . GLN A 1 410 ? -8.674 18.017 -36.324 1.00 32.04 410 GLN A N 1
ATOM 3065 C CA . GLN A 1 410 ? -7.213 18.078 -36.181 1.00 33.99 410 GLN A CA 1
ATOM 3066 C C . GLN A 1 410 ? -6.487 17.468 -37.374 1.00 35.52 410 GLN A C 1
ATOM 3067 O O . GLN A 1 410 ? -5.464 18.009 -37.844 1.00 34.97 410 GLN A O 1
ATOM 3073 N N . THR A 1 411 ? -7.012 16.351 -37.871 1.00 32.13 411 THR A N 1
ATOM 3074 C CA . THR A 1 411 ? -6.461 15.685 -39.045 1.00 33.41 411 THR A CA 1
ATOM 3075 C C . THR A 1 411 ? -6.848 16.377 -40.365 1.00 35.59 411 THR A C 1
ATOM 3076 O O . THR A 1 411 ? -6.115 16.286 -41.340 1.00 39.07 411 THR A O 1
ATOM 3080 N N . PHE A 1 412 ? -7.978 17.077 -40.402 1.00 37.54 412 PHE A N 1
ATOM 3081 C CA . PHE A 1 412 ? -8.282 17.891 -41.578 1.00 40.68 412 PHE A CA 1
ATOM 3082 C C . PHE A 1 412 ? -7.276 19.051 -41.708 1.00 41.00 412 PHE A C 1
ATOM 3083 O O . PHE A 1 412 ? -6.757 19.320 -42.797 1.00 40.44 412 PHE A O 1
ATOM 3091 N N . GLU A 1 413 ? -6.999 19.713 -40.587 1.00 40.98 413 GLU A N 1
ATOM 3092 C CA . GLU A 1 413 ? -6.056 20.840 -40.542 1.00 42.33 413 GLU A CA 1
ATOM 3093 C C . GLU A 1 413 ? -4.613 20.406 -40.836 1.00 45.75 413 GLU A C 1
ATOM 3094 O O . GLU A 1 413 ? -3.821 21.173 -41.421 1.00 42.84 413 GLU A O 1
ATOM 3100 N N . ASP A 1 414 ? -4.294 19.171 -40.440 1.00 39.16 414 ASP A N 1
ATOM 3101 C CA . ASP A 1 414 ? -2.949 18.600 -40.540 1.00 40.33 414 ASP A CA 1
ATOM 3102 C C . ASP A 1 414 ? -3.061 17.106 -40.890 1.00 41.23 414 ASP A C 1
ATOM 3103 O O . ASP A 1 414 ? -2.968 16.257 -40.006 1.00 38.06 414 ASP A O 1
ATOM 3108 N N . PRO A 1 415 ? -3.278 16.777 -42.183 1.00 41.00 415 PRO A N 1
ATOM 3109 C CA . PRO A 1 415 ? -3.507 15.394 -42.627 1.00 42.53 415 PRO A CA 1
ATOM 3110 C C . PRO A 1 415 ? -2.453 14.374 -42.187 1.00 45.18 415 PRO A C 1
ATOM 3111 O O . PRO A 1 415 ? -2.790 13.210 -41.948 1.00 46.51 415 PRO A O 1
ATOM 3115 N N . ASP A 1 416 ? -1.202 14.811 -42.080 1.00 44.32 416 ASP A N 1
ATOM 3116 C CA . ASP A 1 416 ? -0.102 13.945 -41.660 1.00 44.24 416 ASP A CA 1
ATOM 3117 C C . ASP A 1 416 ? 0.321 14.192 -40.204 1.00 42.66 416 ASP A C 1
ATOM 3118 O O . ASP A 1 416 ? 1.470 13.930 -39.832 1.00 42.51 416 ASP A O 1
ATOM 3123 N N . LYS A 1 417 ? -0.601 14.689 -39.384 1.00 37.97 417 LYS A N 1
ATOM 3124 C CA . LYS A 1 417 ? -0.326 14.968 -37.975 1.00 35.80 417 LYS A CA 1
ATOM 3125 C C . LYS A 1 417 ? 0.280 13.745 -37.286 1.00 37.01 417 LYS A C 1
ATOM 3126 O O . LYS A 1 417 ? -0.233 12.632 -37.419 1.00 33.40 417 LYS A O 1
ATOM 3132 N N . MET A 1 418 ? 1.375 13.978 -36.557 1.00 36.41 418 MET A N 1
ATOM 3133 C CA . MET A 1 418 ? 2.034 12.947 -35.776 1.00 38.92 418 MET A CA 1
ATOM 3134 C C . MET A 1 418 ? 2.162 13.329 -34.303 1.00 37.18 418 MET A C 1
ATOM 3135 O O . MET A 1 418 ? 2.477 12.473 -33.465 1.00 38.38 418 MET A O 1
ATOM 3140 N N . ASP A 1 419 ? 1.914 14.599 -33.984 1.00 35.61 419 ASP A N 1
ATOM 3141 C CA . ASP A 1 419 ? 2.164 15.114 -32.637 1.00 36.41 419 ASP A CA 1
ATOM 3142 C C . ASP A 1 419 ? 0.971 14.920 -31.673 1.00 36.16 419 ASP A C 1
ATOM 3143 O O . ASP A 1 419 ? 0.442 15.875 -31.112 1.00 35.45 419 ASP A O 1
ATOM 3148 N N . TRP A 1 420 ? 0.563 13.666 -31.492 1.00 34.58 420 TRP A N 1
ATOM 3149 C CA . TRP A 1 420 ? -0.528 13.345 -30.557 1.00 33.70 420 TRP A CA 1
ATOM 3150 C C . TRP A 1 420 ? -0.095 13.591 -29.129 1.00 34.16 420 TRP A C 1
ATOM 3151 O O . TRP A 1 420 ? 1.038 13.282 -28.753 1.00 33.86 420 TRP A O 1
ATOM 3162 N N . LYS A 1 421 ? -0.985 14.169 -28.335 1.00 35.24 421 LYS A N 1
ATOM 3163 C CA . LYS A 1 421 ? -0.681 14.402 -26.922 1.00 34.86 421 LYS A CA 1
ATOM 3164 C C . LYS A 1 421 ? -0.930 13.095 -26.172 1.00 35.59 421 LYS A C 1
ATOM 3165 O O . LYS A 1 421 ? -1.752 12.277 -26.603 1.00 33.28 421 LYS A O 1
ATOM 3171 N N . ALA A 1 422 ? -0.204 12.891 -25.075 1.00 33.35 422 ALA A N 1
ATOM 3172 C CA . ALA A 1 422 ? -0.428 11.753 -24.186 1.00 34.62 422 ALA A CA 1
ATO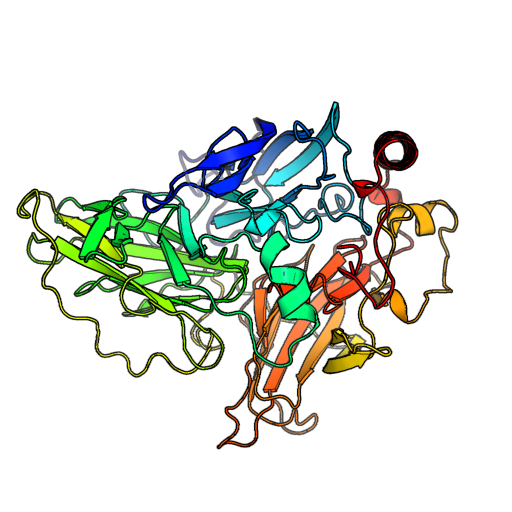M 3173 C C . ALA A 1 422 ? -1.915 11.641 -23.827 1.00 34.08 422 ALA A C 1
ATOM 3174 O O . ALA A 1 422 ? -2.498 10.544 -23.866 1.00 36.48 422 ALA A O 1
ATOM 3176 N N . SER A 1 423 ? -2.502 12.789 -23.494 1.00 32.70 423 SER A N 1
ATOM 3177 C CA . SER A 1 423 ? -3.911 12.891 -23.060 1.00 36.08 423 SER A CA 1
ATOM 3178 C C . SER A 1 423 ? -4.936 12.567 -24.170 1.00 32.57 423 SER A C 1
ATOM 3179 O O . SER A 1 423 ? -6.137 12.438 -23.886 1.00 30.63 423 SER A O 1
ATOM 3182 N N . GLN A 1 424 ? -4.479 12.428 -25.415 1.00 31.04 424 GLN A N 1
ATOM 3183 C CA . GLN A 1 424 ? -5.377 12.026 -26.519 1.00 31.02 424 GLN A CA 1
ATOM 3184 C C . GLN A 1 424 ? -5.547 10.517 -26.623 1.00 30.92 424 GLN A C 1
ATOM 3185 O O . GLN A 1 424 ? -6.427 10.022 -27.341 1.00 30.79 424 GLN A O 1
ATOM 3191 N N . GLY A 1 425 ? -4.698 9.781 -25.919 1.00 29.22 425 GLY A N 1
ATOM 3192 C CA . GLY A 1 425 ? -4.837 8.336 -25.828 1.00 29.03 425 GLY A CA 1
ATOM 3193 C C . GLY A 1 425 ? -4.866 7.608 -27.159 1.00 32.28 425 GLY A C 1
ATOM 3194 O O . GLY A 1 425 ? -5.667 6.700 -27.352 1.00 29.88 425 GLY A O 1
ATOM 3195 N N . VAL A 1 426 ? -3.957 7.979 -28.060 1.00 30.08 426 VAL A N 1
ATOM 3196 C CA . VAL A 1 426 ? -3.996 7.454 -29.428 1.00 30.69 426 VAL A CA 1
ATOM 3197 C C . VAL A 1 426 ? -3.317 6.095 -29.565 1.00 30.48 426 VAL A C 1
ATOM 3198 O O . VAL A 1 426 ? -2.211 5.883 -29.047 1.00 31.91 426 VAL A O 1
ATOM 3202 N N . ILE A 1 427 ? -3.990 5.190 -30.270 1.00 28.53 427 ILE A N 1
ATOM 3203 C CA . ILE A 1 427 ? -3.403 3.958 -30.763 1.00 29.03 427 ILE A CA 1
ATOM 3204 C C . ILE A 1 427 ? -3.496 3.995 -32.292 1.00 29.77 427 ILE A C 1
ATOM 3205 O O . ILE A 1 427 ? -4.570 4.099 -32.860 1.00 28.90 427 ILE A O 1
ATOM 3210 N N . GLU A 1 428 ? -2.361 3.923 -32.966 1.00 29.64 428 GLU A N 1
ATOM 3211 C CA . GLU A 1 428 ? -2.369 4.011 -34.415 1.00 30.50 428 GLU A CA 1
ATOM 3212 C C . GLU A 1 428 ? -2.510 2.642 -35.060 1.00 29.95 428 GLU A C 1
ATOM 3213 O O . GLU A 1 428 ? -1.951 1.667 -34.563 1.00 31.43 428 GLU A O 1
ATOM 3219 N N . ALA A 1 429 ? -3.309 2.579 -36.126 1.00 29.44 429 ALA A N 1
ATOM 3220 C CA . ALA A 1 429 ? -3.420 1.421 -36.993 1.00 30.36 429 ALA A CA 1
ATOM 3221 C C . ALA A 1 429 ? -3.369 1.933 -38.441 1.00 30.72 429 ALA A C 1
ATOM 3222 O O . ALA A 1 429 ? -4.393 2.038 -39.120 1.00 29.45 429 ALA A O 1
ATOM 3224 N N . ALA A 1 430 ? -2.154 2.235 -38.909 1.00 30.61 430 ALA A N 1
ATOM 3225 C CA . ALA A 1 430 ? -1.966 2.984 -40.147 1.00 30.32 430 ALA A CA 1
ATOM 3226 C C . ALA A 1 430 ? -2.045 2.151 -41.416 1.00 30.92 430 ALA A C 1
ATOM 3227 O O . ALA A 1 430 ? -2.311 2.693 -42.485 1.00 32.58 430 ALA A O 1
ATOM 3229 N N . ILE A 1 431 ? -1.821 0.846 -41.300 1.00 29.87 431 ILE A N 1
ATOM 3230 C CA . ILE A 1 431 ? -1.618 -0.010 -42.475 1.00 33.04 431 ILE A CA 1
ATOM 3231 C C . ILE A 1 431 ? -2.891 -0.785 -42.843 1.00 32.62 431 ILE A C 1
ATOM 3232 O O . ILE A 1 431 ? -3.411 -1.509 -42.007 1.00 31.16 431 ILE A O 1
ATOM 3237 N N . PRO A 1 432 ? -3.374 -0.657 -44.097 1.00 31.81 432 PRO A N 1
ATOM 3238 C CA . PRO A 1 432 ? -4.632 -1.311 -44.460 1.00 31.60 432 PRO A CA 1
ATOM 3239 C C . PRO A 1 432 ? -4.613 -2.828 -44.207 1.00 33.60 432 PRO A C 1
ATOM 3240 O O . PRO A 1 432 ? -3.653 -3.532 -44.598 1.00 31.91 432 PRO A O 1
ATOM 3244 N N . ASN A 1 433 ? -5.642 -3.313 -43.516 1.00 31.64 433 ASN A N 1
ATOM 3245 C CA . ASN A 1 433 ? -5.854 -4.748 -43.298 1.00 32.14 433 ASN A CA 1
ATOM 3246 C C . ASN A 1 433 ? -4.898 -5.427 -42.322 1.00 33.60 433 ASN A C 1
ATOM 3247 O O . ASN A 1 433 ? -5.025 -6.635 -42.065 1.00 32.49 433 ASN A O 1
ATOM 3252 N N . LYS A 1 434 ? -3.967 -4.653 -41.765 1.00 31.99 434 LYS A N 1
ATOM 3253 C CA . LYS A 1 434 ? -3.053 -5.173 -40.763 1.00 31.55 434 LYS A CA 1
ATOM 3254 C C . LYS A 1 434 ? -3.816 -5.330 -39.437 1.00 31.56 434 LYS A C 1
ATOM 3255 O O . LYS A 1 434 ? -4.585 -4.451 -39.051 1.00 31.51 434 LYS A O 1
ATOM 3261 N N . TRP A 1 435 ? -3.605 -6.451 -38.759 1.00 31.11 435 TRP A N 1
ATOM 3262 C CA . TRP A 1 435 ? -4.280 -6.695 -37.481 1.00 31.13 435 TRP A CA 1
ATOM 3263 C C . TRP A 1 435 ? -3.619 -5.975 -36.328 1.00 30.98 435 TRP A C 1
ATOM 3264 O O . TRP A 1 435 ? -2.420 -5.692 -36.339 1.00 31.13 435 TRP A O 1
ATOM 3275 N N . THR A 1 436 ? -4.436 -5.662 -35.332 1.00 29.86 436 THR A N 1
ATOM 3276 C CA . THR A 1 436 ? -3.991 -5.187 -34.063 1.00 30.58 436 THR A CA 1
ATOM 3277 C C . THR A 1 436 ? -4.470 -6.221 -33.044 1.00 31.67 436 THR A C 1
ATOM 3278 O O . THR A 1 436 ? -5.630 -6.682 -33.100 1.00 29.10 436 THR A O 1
ATOM 3282 N N . VAL A 1 437 ? -3.572 -6.598 -32.141 1.00 29.80 437 VAL A N 1
ATOM 3283 C CA . VAL A 1 437 ? -3.928 -7.403 -30.975 1.00 31.12 437 VAL A CA 1
ATOM 3284 C C . VAL A 1 437 ? -3.729 -6.522 -29.757 1.00 31.50 437 VAL A C 1
ATOM 3285 O O . VAL A 1 437 ? -2.618 -6.043 -29.494 1.00 30.80 437 VAL A O 1
ATOM 3289 N N . LEU A 1 438 ? -4.819 -6.285 -29.027 1.00 29.01 438 LEU A N 1
ATOM 3290 C CA . LEU A 1 438 ? -4.773 -5.393 -27.886 1.00 29.24 438 LEU A CA 1
ATOM 3291 C C . LEU A 1 438 ? -5.126 -6.138 -26.604 1.00 29.93 438 LEU A C 1
ATOM 3292 O O . LEU A 1 438 ? -6.193 -6.752 -26.504 1.00 29.36 438 LEU A O 1
ATOM 3297 N N . VAL A 1 439 ? -4.230 -6.061 -25.623 1.00 28.64 439 VAL A N 1
ATOM 3298 C CA . VAL A 1 439 ? -4.457 -6.608 -24.293 1.00 29.22 439 VAL A CA 1
ATOM 3299 C C . VAL A 1 439 ? -4.937 -5.470 -23.403 1.00 28.73 439 VAL A C 1
ATOM 3300 O O . VAL A 1 439 ? -4.253 -4.452 -23.282 1.00 28.90 439 VAL A O 1
ATOM 3304 N N . VAL A 1 440 ? -6.121 -5.613 -22.805 1.00 27.21 440 VAL A N 1
ATOM 3305 C CA . VAL A 1 440 ? -6.614 -4.621 -21.845 1.00 27.89 440 VAL A CA 1
ATOM 3306 C C . VAL A 1 440 ? -6.555 -5.322 -20.481 1.00 28.70 440 VAL A C 1
ATOM 3307 O O . VAL A 1 440 ? -7.153 -6.392 -20.285 1.00 29.75 440 VAL A O 1
ATOM 3311 N N . GLN A 1 441 ? -5.786 -4.750 -19.567 1.00 28.29 441 GLN A N 1
ATOM 3312 C CA . GLN A 1 441 ? -5.443 -5.438 -18.316 1.00 30.00 441 GLN A CA 1
ATOM 3313 C C . GLN A 1 441 ? -5.544 -4.528 -17.119 1.00 27.75 441 GLN A C 1
ATOM 3314 O O . GLN A 1 441 ? -5.409 -3.301 -17.236 1.00 28.77 441 GLN A O 1
ATOM 3320 N N . THR A 1 442 ? -5.793 -5.124 -15.953 1.00 26.42 442 THR A N 1
ATOM 3321 C CA . THR A 1 442 ? -5.844 -4.359 -14.719 1.00 27.69 442 THR A CA 1
ATOM 3322 C C . THR A 1 442 ? -5.327 -5.207 -13.557 1.00 26.61 442 THR A C 1
ATOM 3323 O O . THR A 1 442 ? -5.423 -6.430 -13.593 1.00 28.70 442 THR A O 1
ATOM 3327 N N . ASP A 1 443 ? -4.804 -4.537 -12.533 1.00 28.84 443 ASP A N 1
ATOM 3328 C CA . ASP A 1 443 ? -4.467 -5.197 -11.281 1.00 30.98 443 ASP A CA 1
ATOM 3329 C C . ASP A 1 443 ? -5.593 -5.103 -10.265 1.00 31.26 443 ASP A C 1
ATOM 3330 O O . ASP A 1 443 ? -5.569 -5.791 -9.250 1.00 31.55 443 ASP A O 1
ATOM 3335 N N . LEU A 1 444 ? -6.573 -4.249 -10.540 1.00 30.52 444 LEU A N 1
ATOM 3336 C CA . LEU A 1 444 ? -7.635 -3.967 -9.575 1.00 31.81 444 LEU A CA 1
ATOM 3337 C C . LEU A 1 444 ? -8.695 -5.062 -9.593 1.00 31.06 444 LEU A C 1
ATOM 3338 O O . LEU A 1 444 ? -8.892 -5.714 -10.631 1.00 30.84 444 LEU A O 1
ATOM 3343 N N . PRO A 1 445 ? -9.382 -5.267 -8.452 1.00 29.90 445 PRO A N 1
ATOM 3344 C CA . PRO A 1 445 ? -10.513 -6.178 -8.376 1.00 28.51 445 PRO A CA 1
ATOM 3345 C C . PRO A 1 445 ? -11.785 -5.507 -8.915 1.00 30.24 445 PRO A C 1
ATOM 3346 O O . PRO A 1 445 ? -12.800 -5.436 -8.214 1.00 29.19 445 PRO A O 1
ATOM 3350 N N . VAL A 1 446 ? -11.708 -5.016 -10.154 1.00 29.50 446 VAL A N 1
ATOM 3351 C CA . VAL A 1 446 ? -12.824 -4.274 -10.788 1.00 28.31 446 VAL A CA 1
ATOM 3352 C C . VAL A 1 446 ? -12.874 -4.638 -12.263 1.00 27.80 446 VAL A C 1
ATOM 3353 O O . VAL A 1 446 ? -11.912 -4.415 -12.984 1.00 28.07 446 VAL A O 1
ATOM 3357 N N . PRO A 1 447 ? -13.994 -5.234 -12.718 1.00 25.91 447 PRO A N 1
ATOM 3358 C CA . PRO A 1 447 ? -14.143 -5.579 -14.121 1.00 27.42 447 PRO A CA 1
ATOM 3359 C C . PRO A 1 447 ? -14.771 -4.407 -14.884 1.00 26.22 447 PRO A C 1
ATOM 3360 O O . PRO A 1 447 ? -15.362 -3.520 -14.261 1.00 27.62 447 PRO A O 1
ATOM 3364 N N . HIS A 1 448 ? -14.642 -4.409 -16.213 1.00 25.76 448 HIS A N 1
ATOM 3365 C CA . HIS A 1 448 ? -15.175 -3.313 -17.037 1.00 27.27 448 HIS A CA 1
ATOM 3366 C C . HIS A 1 448 ? -15.595 -3.856 -18.399 1.00 26.08 448 HIS A C 1
ATOM 3367 O O . HIS A 1 448 ? -14.864 -4.635 -19.010 1.00 26.48 448 HIS A O 1
ATOM 3374 N N . PRO A 1 449 ? -16.770 -3.432 -18.891 1.00 25.08 449 PRO A N 1
ATOM 3375 C CA . PRO A 1 449 ? -17.177 -3.812 -20.243 1.00 25.13 449 PRO A CA 1
ATOM 3376 C C . PRO A 1 449 ? -16.478 -2.933 -21.271 1.00 25.80 449 PRO A C 1
ATOM 3377 O O . PRO A 1 449 ? -16.645 -1.705 -21.255 1.00 26.78 449 PRO A O 1
ATOM 3381 N N . ILE A 1 450 ? -15.647 -3.553 -22.115 1.00 24.92 450 ILE A N 1
ATOM 3382 C CA . ILE A 1 450 ? -14.863 -2.806 -23.105 1.00 25.30 450 ILE A CA 1
ATOM 3383 C C . ILE A 1 450 ? -15.563 -2.815 -24.463 1.00 24.29 450 ILE A C 1
ATOM 3384 O O . ILE A 1 450 ? -15.878 -3.876 -24.992 1.00 25.50 450 ILE A O 1
ATOM 3389 N N . HIS A 1 451 ? -15.800 -1.626 -24.994 1.00 24.59 451 HIS A N 1
ATOM 3390 C CA . HIS A 1 451 ? -16.464 -1.462 -26.280 1.00 24.95 451 HIS A CA 1
ATOM 3391 C C . HIS A 1 451 ? -15.554 -0.793 -27.308 1.00 25.10 451 HIS A C 1
ATOM 3392 O O . HIS A 1 451 ? -14.951 0.242 -27.037 1.00 24.44 451 HIS A O 1
ATOM 3399 N N . LEU A 1 452 ? -15.508 -1.359 -28.512 1.00 24.00 452 LEU A N 1
ATOM 3400 C CA . LEU A 1 452 ? -14.750 -0.770 -29.620 1.00 23.84 452 LEU A CA 1
ATOM 3401 C C . LEU A 1 452 ? -15.695 -0.351 -30.723 1.00 24.13 452 LEU A C 1
ATOM 3402 O O . LEU A 1 452 ? -16.489 -1.166 -31.157 1.00 25.21 452 LEU A O 1
ATOM 3407 N N . HIS A 1 453 ? -15.593 0.909 -31.147 1.00 23.63 453 HIS A N 1
ATOM 3408 C CA . HIS A 1 453 ? -16.345 1.441 -32.295 1.00 23.89 453 HIS A CA 1
ATOM 3409 C C . HIS A 1 453 ? -15.766 0.994 -33.635 1.00 23.95 453 HIS A C 1
ATOM 3410 O O . HIS A 1 453 ? -14.532 0.779 -33.773 1.00 25.25 453 HIS A O 1
ATOM 3417 N N . GLY A 1 454 ? -16.632 0.891 -34.641 1.00 23.32 454 GLY A N 1
ATOM 3418 C CA . GLY A 1 454 ? -16.181 0.759 -36.043 1.00 23.08 454 GLY A CA 1
ATOM 3419 C C . GLY A 1 454 ? -15.795 -0.660 -36.443 1.00 25.43 454 GLY A C 1
ATOM 3420 O O . GLY A 1 454 ? -15.403 -0.892 -37.592 1.00 26.01 454 GLY A O 1
ATOM 3421 N N . HIS A 1 455 ? -15.917 -1.597 -35.497 1.00 25.47 455 HIS A N 1
ATOM 3422 C CA . HIS A 1 455 ? -15.415 -2.966 -35.639 1.00 25.62 455 HIS A CA 1
ATOM 3423 C C . HIS A 1 455 ? -16.183 -3.946 -34.781 1.00 26.52 455 HIS A C 1
ATOM 3424 O O . HIS A 1 455 ? -16.505 -3.643 -33.633 1.00 28.80 455 HIS A O 1
ATOM 3431 N N . ASP A 1 456 ? -16.367 -5.165 -35.295 1.00 27.09 456 ASP A N 1
ATOM 3432 C CA . ASP A 1 456 ? -16.570 -6.313 -34.417 1.00 26.44 456 ASP A CA 1
ATOM 3433 C C . ASP A 1 456 ? -15.169 -6.851 -34.177 1.00 27.52 456 ASP A C 1
ATOM 3434 O O . ASP A 1 456 ? -14.472 -7.161 -35.134 1.00 31.70 456 ASP A O 1
ATOM 3439 N N . PHE A 1 457 ? -14.744 -6.940 -32.928 1.00 26.48 457 PHE A N 1
ATOM 3440 C CA . PHE A 1 457 ? -13.428 -7.489 -32.659 1.00 25.87 457 PHE A CA 1
ATOM 3441 C C . PHE A 1 457 ? -13.530 -8.995 -32.448 1.00 25.19 457 PHE A C 1
ATOM 3442 O O . PHE A 1 457 ? -14.630 -9.542 -32.248 1.00 26.41 457 PHE A O 1
ATOM 3450 N N . TYR A 1 458 ? -12.374 -9.656 -32.493 1.00 25.75 458 TYR A N 1
ATOM 3451 C CA . TYR A 1 458 ? -12.275 -11.085 -32.218 1.00 25.64 458 TYR A CA 1
ATOM 3452 C C . TYR A 1 458 ? -11.778 -11.213 -30.788 1.00 25.82 458 TYR A C 1
ATOM 3453 O O . TYR A 1 458 ? -10.725 -10.682 -30.438 1.00 26.60 458 TYR A O 1
ATOM 3462 N N . LEU A 1 459 ? -12.560 -11.887 -29.948 1.00 25.37 459 LEU A N 1
ATOM 3463 C CA . LEU A 1 459 ? -12.225 -11.993 -28.531 1.00 26.97 459 LEU A CA 1
ATOM 3464 C C . LEU A 1 459 ? -11.325 -13.204 -28.322 1.00 28.91 459 LEU A C 1
ATOM 3465 O O . LEU A 1 459 ? -11.783 -14.342 -28.401 1.00 28.77 459 LEU A O 1
ATOM 3470 N N . LEU A 1 460 ? -10.039 -12.931 -28.108 1.00 28.66 460 LEU A N 1
ATOM 3471 C CA . LEU A 1 460 ? -9.006 -13.969 -28.147 1.00 28.34 460 LEU A CA 1
ATOM 3472 C C . LEU A 1 460 ? -8.763 -14.641 -26.790 1.00 28.80 460 LEU A C 1
ATOM 3473 O O . LEU A 1 460 ? -8.400 -15.816 -26.746 1.00 30.99 460 LEU A O 1
ATOM 3478 N N . ALA A 1 461 ? -8.971 -13.891 -25.706 1.00 27.68 461 ALA A N 1
ATOM 3479 C CA . ALA A 1 461 ? -8.759 -14.346 -24.323 1.00 28.76 461 ALA A CA 1
ATOM 3480 C C . ALA A 1 461 ? -9.502 -13.419 -23.371 1.00 30.34 461 ALA A C 1
ATOM 3481 O O . ALA A 1 461 ? -9.752 -12.248 -23.670 1.00 28.67 461 ALA A O 1
ATOM 3483 N N . GLN A 1 462 ? -9.816 -13.966 -22.200 1.00 29.69 462 GLN A N 1
ATOM 3484 C CA . GLN A 1 462 ? -10.519 -13.269 -21.172 1.00 31.20 462 GLN A CA 1
ATOM 3485 C C . GLN A 1 462 ? -10.168 -14.078 -19.939 1.00 32.47 462 GLN A C 1
ATOM 3486 O O . GLN A 1 462 ? -10.290 -15.307 -19.957 1.00 34.44 462 GLN A O 1
ATOM 3492 N N . GLY A 1 463 ? -9.712 -13.410 -18.891 1.00 31.87 463 GLY A N 1
ATOM 3493 C CA . GLY A 1 463 ? -9.248 -14.126 -17.703 1.00 34.01 463 GLY A CA 1
ATOM 3494 C C . GLY A 1 463 ? -9.089 -13.311 -16.454 1.00 32.51 463 GLY A C 1
ATOM 3495 O O . GLY A 1 463 ? -9.446 -12.127 -16.408 1.00 29.76 463 GLY A O 1
ATOM 3496 N N . PHE A 1 464 ? -8.548 -13.971 -15.432 1.00 31.63 464 PHE A N 1
ATOM 3497 C CA . PHE A 1 464 ? -8.436 -13.428 -14.092 1.00 32.90 464 PHE A CA 1
ATOM 3498 C C . PHE A 1 464 ? -6.986 -13.459 -13.668 1.00 32.00 464 PHE A C 1
ATOM 3499 O O . PHE A 1 464 ? -6.236 -14.321 -14.113 1.00 34.65 464 PHE A O 1
ATOM 3507 N N . GLY A 1 465 ? -6.617 -12.529 -12.802 1.00 32.76 465 GLY A N 1
ATOM 3508 C CA . GLY A 1 465 ? -5.234 -12.395 -12.326 1.00 36.31 465 GLY A CA 1
ATOM 3509 C C . GLY A 1 465 ? -4.325 -11.832 -13.396 1.00 38.28 465 GLY A C 1
ATOM 3510 O O . GLY A 1 465 ? -4.776 -11.169 -14.334 1.00 34.07 465 GLY A O 1
ATOM 3511 N N . GLN A 1 466 ? -3.035 -12.124 -13.269 1.00 39.83 466 GLN A N 1
ATOM 3512 C CA . GLN A 1 466 ? -2.044 -11.515 -14.136 1.00 40.71 466 GLN A CA 1
ATOM 3513 C C . GLN A 1 466 ? -2.071 -12.079 -15.549 1.00 37.26 466 GLN A C 1
ATOM 3514 O O . GLN A 1 466 ? -2.336 -13.269 -15.766 1.00 36.74 466 GLN A O 1
ATOM 3520 N N . PHE A 1 467 ? -1.846 -11.194 -16.514 1.00 37.83 467 PHE A N 1
ATOM 3521 C CA . PHE A 1 467 ? -1.695 -11.593 -17.890 1.00 40.47 467 PHE A CA 1
ATOM 3522 C C . PHE A 1 467 ? -0.285 -12.164 -18.061 1.00 40.60 467 PHE A C 1
ATOM 3523 O O . PHE A 1 467 ? 0.704 -11.499 -17.738 1.00 39.10 467 PHE A O 1
ATOM 3531 N N . ASN A 1 468 ? -0.216 -13.407 -18.533 1.00 40.34 468 ASN A N 1
ATOM 3532 C CA A ASN A 1 468 ? 1.055 -14.108 -18.724 0.50 40.74 468 ASN A CA 1
ATOM 3533 C CA B ASN A 1 468 ? 1.064 -14.079 -18.730 0.50 41.52 468 ASN A CA 1
ATOM 3534 C C . ASN A 1 468 ? 1.396 -14.208 -20.215 1.00 42.14 468 ASN A C 1
ATOM 3535 O O . ASN A 1 468 ? 0.858 -15.073 -20.910 1.00 42.20 468 ASN A O 1
ATOM 3544 N N . PRO A 1 469 ? 2.291 -13.329 -20.716 1.00 42.55 469 PRO A N 1
ATOM 3545 C CA . PRO A 1 469 ? 2.628 -13.305 -22.141 1.00 45.52 469 PRO A CA 1
ATOM 3546 C C . PRO A 1 469 ? 3.166 -14.623 -22.690 1.00 48.83 469 PRO A C 1
ATOM 3547 O O .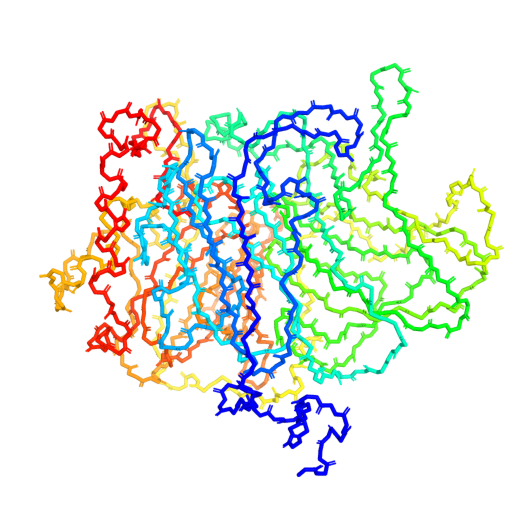 PRO A 1 469 ? 3.060 -14.873 -23.888 1.00 51.26 469 PRO A O 1
ATOM 3551 N N . GLN A 1 470 ? 3.738 -15.445 -21.819 1.00 52.37 470 GLN A N 1
ATOM 3552 C CA . GLN A 1 470 ? 4.239 -16.754 -22.205 1.00 55.60 470 GLN A CA 1
ATOM 3553 C C . GLN A 1 470 ? 3.129 -17.808 -22.220 1.00 56.17 470 GLN A C 1
ATOM 3554 O O . GLN A 1 470 ? 3.026 -18.591 -23.166 1.00 61.40 470 GLN A O 1
ATOM 3556 N N . ASN A 1 471 ? 2.289 -17.804 -21.186 1.00 52.59 471 ASN A N 1
ATOM 3557 C CA . ASN A 1 471 ? 1.358 -18.908 -20.931 1.00 52.38 471 ASN A CA 1
ATOM 3558 C C . ASN A 1 471 ? -0.056 -18.770 -21.481 1.00 52.19 471 ASN A C 1
ATOM 3559 O O . ASN A 1 471 ? -0.777 -19.773 -21.587 1.00 47.40 471 ASN A O 1
ATOM 3564 N N . VAL A 1 472 ? -0.461 -17.543 -21.797 1.00 47.02 472 VAL A N 1
ATOM 3565 C CA . VAL A 1 472 ? -1.820 -17.306 -22.292 1.00 48.39 472 VAL A CA 1
ATOM 3566 C C . VAL A 1 472 ? -2.027 -17.975 -23.642 1.00 45.74 472 VAL A C 1
ATOM 3567 O O . VAL A 1 472 ? -1.161 -17.934 -24.510 1.00 44.64 472 VAL A O 1
ATOM 3571 N N . THR A 1 473 ? -3.176 -18.613 -23.805 1.00 42.84 473 THR A N 1
ATOM 3572 C CA . THR A 1 473 ? -3.530 -19.182 -25.083 1.00 42.71 473 THR A CA 1
ATOM 3573 C C . THR A 1 473 ? -4.516 -18.225 -25.741 1.00 41.95 473 THR A C 1
ATOM 3574 O O . THR A 1 473 ? -5.496 -17.813 -25.117 1.00 43.47 473 THR A O 1
ATOM 3578 N N . LEU A 1 474 ? -4.225 -17.837 -26.977 1.00 39.12 474 LEU A N 1
ATOM 3579 C CA . LEU A 1 474 ? -5.138 -16.982 -27.742 1.00 38.75 474 LEU A CA 1
ATOM 3580 C C . LEU A 1 474 ? -5.994 -17.867 -28.628 1.00 38.55 474 LEU A C 1
ATOM 3581 O O . LEU A 1 474 ? -5.469 -18.721 -29.352 1.00 38.96 474 LEU A O 1
ATOM 3586 N N . LYS A 1 475 ? -7.315 -17.699 -28.561 1.00 35.04 475 LYS A N 1
ATOM 3587 C CA . LYS A 1 475 ? -8.198 -18.466 -29.432 1.00 32.01 475 LYS A CA 1
ATOM 3588 C C . LYS A 1 475 ? -8.315 -17.771 -30.781 1.00 34.61 475 LYS A C 1
ATOM 3589 O O . LYS A 1 475 ? -8.937 -16.714 -30.893 1.00 33.20 475 LYS A O 1
ATOM 3595 N N . THR A 1 476 ? -7.737 -18.376 -31.804 1.00 32.34 476 THR A N 1
ATOM 3596 C CA . THR A 1 476 ? -7.754 -17.804 -33.137 1.00 32.81 476 THR A CA 1
ATOM 3597 C C . THR A 1 476 ? -8.706 -18.538 -34.050 1.00 33.58 476 THR A C 1
ATOM 3598 O O . THR A 1 476 ? -9.001 -18.049 -35.128 1.00 33.37 476 THR A O 1
ATOM 3602 N N . HIS A 1 477 ? -9.174 -19.710 -33.622 1.00 33.02 477 HIS A N 1
ATOM 3603 C CA . HIS A 1 477 ? -10.063 -20.521 -34.453 1.00 35.40 477 HIS A CA 1
ATOM 3604 C C . HIS A 1 477 ? -11.503 -20.144 -34.117 1.00 31.66 477 HIS A C 1
ATOM 3605 O O . HIS A 1 477 ? -11.991 -20.485 -33.057 1.00 31.59 477 HIS A O 1
ATOM 3612 N N . ASN A 1 478 ? -12.139 -19.421 -35.031 1.00 30.41 478 ASN A N 1
ATOM 3613 C CA . ASN A 1 478 ? -13.492 -18.886 -34.853 1.00 28.90 478 ASN A CA 1
ATOM 3614 C C . ASN A 1 478 ? -13.825 -18.511 -33.403 1.00 28.62 478 ASN A C 1
ATOM 3615 O O . ASN A 1 478 ? -14.792 -19.039 -32.812 1.00 29.68 478 ASN A O 1
ATOM 3620 N N . PRO A 1 479 ? -13.052 -17.567 -32.835 1.00 29.02 479 PRO A N 1
ATOM 3621 C CA . PRO A 1 479 ? -13.351 -17.106 -31.495 1.00 28.17 479 PRO A CA 1
ATOM 3622 C C . PRO A 1 479 ? -14.642 -16.275 -31.461 1.00 27.89 479 PRO A C 1
ATOM 3623 O O . PRO A 1 479 ? -15.184 -15.939 -32.515 1.00 27.78 479 PRO A O 1
ATOM 3627 N N . PRO A 1 480 ? -15.105 -15.937 -30.258 1.00 27.69 480 PRO A N 1
ATOM 3628 C CA . PRO A 1 480 ? -16.268 -15.052 -30.186 1.00 27.96 480 PRO A CA 1
ATOM 3629 C C . PRO A 1 480 ? -15.924 -13.738 -30.891 1.00 27.07 480 PRO A C 1
ATOM 3630 O O . PRO A 1 480 ? -14.758 -13.292 -30.872 1.00 28.32 480 PRO A O 1
ATOM 3634 N N . ARG A 1 481 ? -16.926 -13.165 -31.533 1.00 26.98 481 ARG A N 1
ATOM 3635 C CA . ARG A 1 481 ? -16.745 -11.959 -32.309 1.00 27.41 481 ARG A CA 1
ATOM 3636 C C . ARG A 1 481 ? -17.909 -11.065 -31.927 1.00 27.12 481 ARG A C 1
ATOM 3637 O O . ARG A 1 481 ? -19.066 -11.499 -31.994 1.00 27.72 481 ARG A O 1
ATOM 3645 N N . ARG A 1 482 ? -17.607 -9.831 -31.527 1.00 26.67 482 ARG A N 1
ATOM 3646 C CA . ARG A 1 482 ? -18.655 -8.933 -31.035 1.00 27.29 482 ARG A CA 1
ATOM 3647 C C . ARG A 1 482 ? -18.060 -7.522 -30.843 1.00 27.56 482 ARG A C 1
ATOM 3648 O O . ARG A 1 482 ? -16.913 -7.299 -31.226 1.00 28.60 482 ARG A O 1
ATOM 3656 N N . ASP A 1 483 ? -18.820 -6.580 -30.291 1.00 25.02 483 ASP A N 1
ATOM 3657 C CA . ASP A 1 483 ? -18.320 -5.207 -30.145 1.00 25.71 483 ASP A CA 1
ATOM 3658 C C . ASP A 1 483 ? -18.086 -4.768 -28.699 1.00 25.32 483 ASP A C 1
ATOM 3659 O O . ASP A 1 483 ? -17.462 -3.723 -28.464 1.00 25.95 483 ASP A O 1
ATOM 3664 N N . THR A 1 484 ? -18.555 -5.575 -27.735 1.00 24.30 484 THR A N 1
ATOM 3665 C CA . THR A 1 484 ? -18.439 -5.226 -26.314 1.00 24.74 484 THR A CA 1
ATOM 3666 C C . THR A 1 484 ? -18.155 -6.516 -25.540 1.00 25.78 484 THR A C 1
ATOM 3667 O O . THR A 1 484 ? -18.909 -7.473 -25.646 1.00 25.75 484 THR A O 1
ATOM 3671 N N . ALA A 1 485 ? -17.072 -6.541 -24.766 1.00 24.69 485 ALA A N 1
ATOM 3672 C CA . ALA A 1 485 ? -16.767 -7.722 -23.929 1.00 25.58 485 ALA A CA 1
ATOM 3673 C C . ALA A 1 485 ? -16.142 -7.290 -22.613 1.00 26.78 485 ALA A C 1
ATOM 3674 O O . ALA A 1 485 ? -15.481 -6.245 -22.537 1.00 27.03 485 ALA A O 1
ATOM 3676 N N . LEU A 1 486 ? -16.350 -8.086 -21.570 1.00 26.36 486 LEU A N 1
ATOM 3677 C CA . LEU A 1 486 ? -15.763 -7.767 -20.287 1.00 26.75 486 LEU A CA 1
ATOM 3678 C C . LEU A 1 486 ? -14.258 -7.963 -20.229 1.00 26.94 486 LEU A C 1
ATOM 3679 O O . LEU A 1 486 ? -13.734 -8.979 -20.700 1.00 27.98 486 LEU A O 1
ATOM 3684 N N . MET A 1 487 ? -13.591 -6.977 -19.641 1.00 27.86 487 MET A N 1
ATOM 3685 C CA . MET A 1 487 ? -12.323 -7.241 -18.982 1.00 28.37 487 MET A CA 1
ATOM 3686 C C . MET A 1 487 ? -12.713 -7.740 -17.590 1.00 28.10 487 MET A C 1
ATOM 3687 O O . MET A 1 487 ? -13.079 -6.956 -16.720 1.00 28.13 487 MET A O 1
ATOM 3692 N N . THR A 1 488 ? -12.668 -9.052 -17.420 1.00 27.98 488 THR A N 1
ATOM 3693 C CA . THR A 1 488 ? -12.993 -9.699 -16.151 1.00 28.96 488 THR A CA 1
ATOM 3694 C C . THR A 1 488 ? -11.922 -9.398 -15.111 1.00 28.91 488 THR A C 1
ATOM 3695 O O . THR A 1 488 ? -10.806 -8.995 -15.455 1.00 28.05 488 THR A O 1
ATOM 3699 N N . ALA A 1 489 ? -12.285 -9.555 -13.842 1.00 29.58 489 ALA A N 1
ATOM 3700 C CA . ALA A 1 489 ? -11.361 -9.289 -12.733 1.00 29.01 489 ALA A CA 1
ATOM 3701 C C . ALA A 1 489 ? -11.650 -10.229 -11.586 1.00 31.23 489 ALA A C 1
ATOM 3702 O O . ALA A 1 489 ? -12.819 -10.547 -11.296 1.00 28.37 489 ALA A O 1
ATOM 3704 N N . ALA A 1 490 ? -10.582 -10.668 -10.922 1.00 31.08 490 ALA A N 1
ATOM 3705 C CA . ALA A 1 490 ? -10.732 -11.508 -9.728 1.00 31.87 490 ALA A CA 1
ATOM 3706 C C . ALA A 1 490 ? -11.181 -10.689 -8.515 1.00 31.54 490 ALA A C 1
ATOM 3707 O O . ALA A 1 490 ? -10.941 -9.469 -8.416 1.00 30.48 490 ALA A O 1
ATOM 3709 N N . THR A 1 491 ? -11.829 -11.365 -7.569 1.00 32.81 491 THR A N 1
ATOM 3710 C CA . THR A 1 491 ? -12.205 -10.741 -6.316 1.00 33.54 491 THR A CA 1
ATOM 3711 C C . THR A 1 491 ? -10.949 -10.469 -5.462 1.00 35.84 491 THR A C 1
ATOM 3712 O O . THR A 1 491 ? -9.893 -11.079 -5.698 1.00 37.55 491 THR A O 1
ATOM 3716 N N . PRO A 1 492 ? -11.056 -9.547 -4.486 1.00 39.79 492 PRO A N 1
ATOM 3717 C CA . PRO A 1 492 ? -9.908 -9.254 -3.607 1.00 41.78 492 PRO A CA 1
ATOM 3718 C C . PRO A 1 492 ? -9.348 -10.492 -2.895 1.00 43.86 492 PRO A C 1
ATOM 3719 O O . PRO A 1 492 ? -8.130 -10.607 -2.744 1.00 46.76 492 PRO A O 1
ATOM 3723 N N . GLU A 1 493 ? -10.221 -11.417 -2.491 1.00 45.56 493 GLU A N 1
ATOM 3724 C CA . GLU A 1 493 ? -9.787 -12.649 -1.800 1.00 46.66 493 GLU A CA 1
ATOM 3725 C C . GLU A 1 493 ? -8.971 -13.560 -2.713 1.00 45.99 493 GLU A C 1
ATOM 3726 O O . GLU A 1 493 ? -8.161 -14.369 -2.242 1.00 47.00 493 GLU A O 1
ATOM 3728 N N . ASN A 1 494 ? -9.192 -13.440 -4.020 1.00 41.56 494 ASN A N 1
ATOM 3729 C CA . ASN A 1 494 ? -8.439 -14.226 -4.998 1.00 40.74 494 ASN A CA 1
ATOM 3730 C C . ASN A 1 494 ? -7.300 -13.451 -5.665 1.00 40.05 494 ASN A C 1
ATOM 3731 O O . ASN A 1 494 ? -6.746 -13.900 -6.661 1.00 40.70 494 ASN A O 1
ATOM 3736 N N . GLY A 1 495 ? -6.965 -12.289 -5.113 1.00 40.00 495 GLY A N 1
ATOM 3737 C CA . GLY A 1 495 ? -5.819 -11.508 -5.586 1.00 41.17 495 GLY A CA 1
ATOM 3738 C C . GLY A 1 495 ? -6.128 -10.353 -6.523 1.00 38.22 495 GLY A C 1
ATOM 3739 O O . GLY A 1 495 ? -5.240 -9.576 -6.853 1.00 37.51 495 GLY A O 1
ATOM 3740 N N . GLY A 1 496 ? -7.380 -10.240 -6.971 1.00 35.38 496 GLY A N 1
ATOM 3741 C CA . GLY A 1 496 ? -7.754 -9.142 -7.871 1.00 33.83 496 GLY A CA 1
ATOM 3742 C C . GLY A 1 496 ? -7.138 -9.249 -9.255 1.00 34.53 496 GLY A C 1
ATOM 3743 O O . GLY A 1 496 ? -6.404 -10.202 -9.557 1.00 35.44 496 GLY A O 1
ATOM 3744 N N . GLY A 1 497 ? -7.455 -8.274 -10.103 1.00 32.81 497 GLY A N 1
ATOM 3745 C CA . GLY A 1 497 ? -6.910 -8.215 -11.464 1.00 30.33 497 GLY A CA 1
ATOM 3746 C C . GLY A 1 497 ? -7.509 -9.135 -12.520 1.00 28.88 497 GLY A C 1
ATOM 3747 O O . GLY A 1 497 ? -8.124 -10.158 -12.231 1.00 29.03 497 GLY A O 1
ATOM 3748 N N . GLY A 1 498 ? -7.282 -8.781 -13.775 1.00 27.74 498 GLY A N 1
ATOM 3749 C CA . GLY A 1 498 ? -7.777 -9.572 -14.872 1.00 28.32 498 GLY A CA 1
ATOM 3750 C C . GLY A 1 498 ? -7.433 -8.918 -16.183 1.00 28.41 498 GLY A C 1
ATOM 3751 O O . GLY A 1 498 ? -6.753 -7.887 -16.223 1.00 29.76 498 GLY A O 1
ATOM 3752 N N . TYR A 1 499 ? -7.902 -9.531 -17.259 1.00 28.25 499 TYR A N 1
ATOM 3753 C CA . TYR A 1 499 ? -7.561 -9.062 -18.586 1.00 27.16 499 TYR A CA 1
ATOM 3754 C C . TYR A 1 499 ? -8.532 -9.558 -19.631 1.00 28.26 499 TYR A C 1
ATOM 3755 O O . TYR A 1 499 ? -9.314 -10.497 -19.411 1.00 28.59 499 TYR A O 1
ATOM 3764 N N . MET A 1 500 ? -8.483 -8.897 -20.782 1.00 27.63 500 MET A N 1
ATOM 3765 C CA . MET A 1 500 ? -9.097 -9.402 -21.994 1.00 28.96 500 MET A CA 1
ATOM 3766 C C . MET A 1 500 ? -8.161 -9.030 -23.147 1.00 29.96 500 MET A C 1
ATOM 3767 O O . MET A 1 500 ? -7.378 -8.065 -23.046 1.00 29.61 500 MET A O 1
ATOM 3772 N N . VAL A 1 501 ? -8.213 -9.835 -24.196 1.00 29.11 501 VAL A N 1
ATOM 3773 C CA . VAL A 1 501 ? -7.380 -9.653 -25.385 1.00 28.59 501 VAL A CA 1
ATOM 3774 C C . VAL A 1 501 ? -8.279 -9.705 -26.606 1.00 29.29 501 VAL A C 1
ATOM 3775 O O . VAL A 1 501 ? -9.044 -10.662 -26.784 1.00 29.72 501 VAL A O 1
ATOM 3779 N N . ILE A 1 502 ? -8.175 -8.676 -27.448 1.00 28.12 502 ILE A N 1
ATOM 3780 C CA . ILE A 1 502 ? -8.941 -8.597 -28.677 1.00 28.10 502 ILE A CA 1
ATOM 3781 C C . ILE A 1 502 ? -8.066 -8.474 -29.894 1.00 29.59 502 ILE A C 1
ATOM 3782 O O . ILE A 1 502 ? -6.927 -8.046 -29.786 1.00 29.75 502 ILE A O 1
ATOM 3787 N N . GLY A 1 503 ? -8.619 -8.860 -31.038 1.00 27.40 503 GLY A N 1
ATOM 3788 C CA . GLY A 1 503 ? -7.935 -8.712 -32.309 1.00 27.94 503 GLY A CA 1
ATOM 3789 C C . GLY A 1 503 ? -8.874 -8.097 -33.320 1.00 28.93 503 GLY A C 1
ATOM 3790 O O . GLY A 1 503 ? -10.079 -8.402 -33.340 1.00 27.44 503 GLY A O 1
ATOM 3791 N N . PHE A 1 504 ? -8.359 -7.210 -34.159 1.00 27.91 504 PHE A N 1
ATOM 3792 C CA . PHE A 1 504 ? -9.171 -6.733 -35.290 1.00 28.35 504 PHE A CA 1
ATOM 3793 C C . PHE A 1 504 ? -8.285 -6.250 -36.422 1.00 29.66 504 PHE A C 1
ATOM 3794 O O . PHE A 1 504 ? -7.214 -5.675 -36.165 1.00 28.83 504 PHE A O 1
ATOM 3802 N N . PRO A 1 505 ? -8.729 -6.462 -37.672 1.00 29.23 505 PRO A N 1
ATOM 3803 C CA . PRO A 1 505 ? -7.956 -5.954 -38.808 1.00 29.77 505 PRO A CA 1
ATOM 3804 C C . PRO A 1 505 ? -8.270 -4.489 -39.079 1.00 30.12 505 PRO A C 1
ATOM 3805 O O . PRO A 1 505 ? -9.360 -4.026 -38.750 1.00 29.63 505 PRO A O 1
ATOM 3809 N N . ALA A 1 506 ? -7.321 -3.758 -39.655 1.00 29.20 506 ALA A N 1
ATOM 3810 C CA . ALA A 1 506 ? -7.549 -2.356 -39.958 1.00 27.60 506 ALA A CA 1
ATOM 3811 C C . ALA A 1 506 ? -8.307 -2.263 -41.277 1.00 30.26 506 ALA A C 1
ATOM 3812 O O . ALA A 1 506 ? -7.736 -2.008 -42.344 1.00 30.36 506 ALA A O 1
ATOM 3814 N N . ASP A 1 507 ? -9.610 -2.497 -41.201 1.00 27.11 507 ASP A N 1
ATOM 3815 C CA . ASP A 1 507 ? -10.413 -2.611 -42.413 1.00 29.21 507 ASP A CA 1
ATOM 3816 C C . ASP A 1 507 ? -11.352 -1.419 -42.600 1.00 27.91 507 ASP A C 1
ATOM 3817 O O . ASP A 1 507 ? -12.211 -1.427 -43.483 1.00 28.38 507 ASP A O 1
ATOM 3822 N N . ASN A 1 508 ? -11.168 -0.384 -41.782 1.00 28.64 508 ASN A N 1
ATOM 3823 C CA . ASN A 1 508 ? -12.148 0.693 -41.705 1.00 26.27 508 ASN A CA 1
ATOM 3824 C C . ASN A 1 508 ? -11.510 2.022 -41.287 1.00 26.28 508 ASN A C 1
ATOM 3825 O O . ASN A 1 508 ? -11.354 2.296 -40.095 1.00 26.33 508 ASN A O 1
ATOM 3830 N N . PRO A 1 509 ? -11.113 2.855 -42.268 1.00 26.79 509 PRO A N 1
ATOM 3831 C CA . PRO A 1 509 ? -10.460 4.108 -41.916 1.00 26.81 509 PRO A CA 1
ATOM 3832 C C . PRO A 1 509 ? -11.344 5.017 -41.053 1.00 27.32 509 PRO A C 1
ATOM 3833 O O . PRO A 1 509 ? -12.561 5.100 -41.271 1.00 27.48 509 PRO A O 1
ATOM 3837 N N . GLY A 1 510 ? -10.736 5.652 -40.057 1.00 27.47 510 GLY A N 1
ATOM 3838 C CA . GLY A 1 510 ? -11.477 6.530 -39.155 1.00 26.43 510 GLY A CA 1
ATOM 3839 C C . GLY A 1 510 ? -10.814 6.672 -37.813 1.00 27.25 510 GLY A C 1
ATOM 3840 O O . GLY A 1 510 ? -9.746 6.078 -37.548 1.00 28.48 510 GLY A O 1
ATOM 3841 N N . VAL A 1 511 ? -11.436 7.491 -36.976 1.00 25.64 511 VAL A N 1
ATOM 3842 C CA A VAL A 1 511 ? -11.031 7.586 -35.586 0.50 26.53 511 VAL A CA 1
ATOM 3843 C CA B VAL A 1 511 ? -11.051 7.637 -35.578 0.50 25.35 511 VAL A CA 1
ATOM 3844 C C . VAL A 1 511 ? -12.116 6.901 -34.774 1.00 26.24 511 VAL A C 1
ATOM 3845 O O . VAL A 1 511 ? -13.285 7.300 -34.798 1.00 26.07 511 VAL A O 1
ATOM 3852 N N . TRP A 1 512 ? -11.713 5.834 -34.108 1.00 25.08 512 TRP A N 1
ATOM 3853 C CA . TRP A 1 512 ? -12.642 4.941 -33.419 1.00 26.14 512 TRP A CA 1
ATOM 3854 C C . TRP A 1 512 ? -12.395 4.893 -31.937 1.00 25.69 512 TRP A C 1
ATOM 3855 O O . TRP A 1 512 ? -11.300 4.530 -31.481 1.00 26.33 512 TRP A O 1
ATOM 3866 N N . LEU A 1 513 ? -13.424 5.244 -31.180 1.00 26.15 513 LEU A N 1
ATOM 3867 C CA . LEU A 1 513 ? -13.318 5.199 -29.719 1.00 25.93 513 LEU A CA 1
ATOM 3868 C C . LEU A 1 513 ? -13.223 3.739 -29.251 1.00 25.83 513 LEU A C 1
ATOM 3869 O O . LEU A 1 513 ? -13.885 2.846 -29.804 1.00 25.54 513 LEU A O 1
ATOM 3874 N N . ILE A 1 514 ? -12.349 3.494 -28.272 1.00 25.55 514 ILE A N 1
ATOM 3875 C CA . ILE A 1 514 ? -12.363 2.225 -27.539 1.00 25.72 514 ILE A CA 1
ATOM 3876 C C . ILE A 1 514 ? -12.412 2.614 -26.054 1.00 27.06 514 ILE A C 1
ATOM 3877 O O . ILE A 1 514 ? -11.622 3.444 -25.600 1.00 27.38 514 ILE A O 1
ATOM 3882 N N . HIS A 1 515 ? -13.369 2.070 -25.308 1.00 27.37 515 HIS A N 1
ATOM 3883 C CA . HIS A 1 515 ? -13.605 2.606 -23.972 1.00 25.77 515 HIS A CA 1
ATOM 3884 C C . HIS A 1 515 ? -14.397 1.677 -23.087 1.00 24.97 515 HIS A C 1
ATOM 3885 O O . HIS A 1 515 ? -15.033 0.738 -23.566 1.00 26.78 515 HIS A O 1
ATOM 3892 N N . CYS A 1 516 ? -14.362 1.955 -21.788 1.00 25.06 516 CYS A N 1
ATOM 3893 C CA . CYS A 1 516 ? -15.242 1.277 -20.874 1.00 26.24 516 CYS A CA 1
ATOM 3894 C C . CYS A 1 516 ? -16.652 1.816 -21.101 1.00 26.27 516 CYS A C 1
ATOM 3895 O O . CYS A 1 516 ? -16.854 3.036 -21.191 1.00 26.16 516 CYS A O 1
ATOM 3898 N N . HIS A 1 517 ? -17.610 0.901 -21.205 1.00 24.75 517 HIS A N 1
ATOM 3899 C CA . HIS A 1 517 ? -19.016 1.288 -21.400 1.00 26.65 517 HIS A CA 1
ATOM 3900 C C . HIS A 1 517 ? -19.777 1.618 -20.111 1.00 30.66 517 HIS A C 1
ATOM 3901 O O . HIS A 1 517 ? -21.022 1.594 -20.077 1.00 33.88 517 HIS A O 1
ATOM 3908 N N . ILE A 1 518 ? -19.051 1.886 -19.036 1.00 26.66 518 ILE A N 1
ATOM 3909 C CA . ILE A 1 518 ? -19.664 2.482 -17.863 1.00 25.98 518 ILE A CA 1
ATOM 3910 C C . ILE A 1 518 ? -19.537 3.988 -18.031 1.00 25.69 518 ILE A C 1
ATOM 3911 O O . ILE A 1 518 ? -18.415 4.512 -18.114 1.00 27.24 518 ILE A O 1
ATOM 3916 N N . GLY A 1 519 ? -20.681 4.673 -18.113 1.00 25.31 519 GLY A N 1
ATOM 3917 C CA . GLY A 1 519 ? -20.687 6.096 -18.508 1.00 27.00 519 GLY A CA 1
ATOM 3918 C C . GLY A 1 519 ? -19.795 6.974 -17.642 1.00 27.52 519 GLY A C 1
ATOM 3919 O O . GLY A 1 519 ? -19.014 7.800 -18.151 1.00 28.55 519 GLY A O 1
ATOM 3920 N N . PHE A 1 520 ? -19.880 6.774 -16.330 1.00 27.14 520 PHE A N 1
ATOM 3921 C CA . PHE A 1 520 ? -19.069 7.566 -15.418 1.00 27.28 520 PHE A CA 1
ATOM 3922 C C . PHE A 1 520 ? -17.590 7.339 -15.706 1.00 28.26 520 PHE A C 1
ATOM 3923 O O . PHE A 1 520 ? -16.814 8.284 -15.653 1.00 28.33 520 PHE A O 1
ATOM 3931 N N . HIS A 1 521 ? -17.214 6.086 -16.000 1.00 26.42 521 HIS A N 1
ATOM 3932 C CA . HIS A 1 521 ? -15.794 5.741 -16.208 1.00 26.60 521 HIS A CA 1
ATOM 3933 C C . HIS A 1 521 ? -15.238 6.377 -17.476 1.00 27.02 521 HIS A C 1
ATOM 3934 O O . HIS A 1 521 ? -14.140 6.948 -17.469 1.00 26.81 521 HIS A O 1
ATOM 3941 N N . ALA A 1 522 ? -16.018 6.324 -18.557 1.00 25.73 522 ALA A N 1
ATOM 3942 C CA . ALA A 1 522 ? -15.587 6.900 -19.818 1.00 26.82 522 ALA A CA 1
ATOM 3943 C C . ALA A 1 522 ? -15.456 8.425 -19.702 1.00 27.62 522 ALA A C 1
ATOM 3944 O O . ALA A 1 522 ? -14.489 9.000 -20.201 1.00 28.50 522 ALA A O 1
ATOM 3946 N N . THR A 1 523 ? -16.392 9.067 -19.005 1.00 26.38 523 THR A N 1
ATOM 3947 C CA A THR A 1 523 ? -16.373 10.523 -18.848 0.50 27.50 523 THR A CA 1
ATOM 3948 C CA B THR A 1 523 ? -16.332 10.534 -18.879 0.50 26.50 523 THR A CA 1
ATOM 3949 C C . THR A 1 523 ? -15.208 10.953 -17.944 1.00 28.64 523 THR A C 1
ATOM 3950 O O . THR A 1 523 ? -14.698 12.067 -18.058 1.00 29.68 523 THR A O 1
ATOM 3957 N N . GLU A 1 524 ? -14.818 10.052 -17.042 1.00 29.43 524 GLU A N 1
ATOM 3958 C CA . GLU A 1 524 ? -13.679 10.286 -16.160 1.00 31.51 524 GLU A CA 1
ATOM 3959 C C . GLU A 1 524 ? -12.345 10.065 -16.857 1.00 33.41 524 GLU A C 1
ATOM 3960 O O . GLU A 1 524 ? -11.297 10.378 -16.281 1.00 35.82 524 GLU A O 1
ATOM 3966 N N . GLY A 1 525 ? -12.362 9.509 -18.075 1.00 27.99 525 GLY A N 1
ATOM 3967 C CA . GLY A 1 525 ? -11.085 9.249 -18.760 1.00 27.82 525 GLY A CA 1
ATOM 3968 C C . GLY A 1 525 ? -10.763 7.849 -19.264 1.00 27.51 525 GLY A C 1
ATOM 3969 O O . GLY A 1 525 ? -9.718 7.648 -19.885 1.00 26.68 525 GLY A O 1
ATOM 3970 N N . PHE A 1 526 ? -11.646 6.876 -19.016 1.00 26.69 526 PHE A N 1
ATOM 3971 C CA . PHE A 1 526 ? -11.394 5.465 -19.382 1.00 26.72 526 PHE A CA 1
ATOM 3972 C C . PHE A 1 526 ? -11.722 5.275 -20.860 1.00 26.62 526 PHE A C 1
ATOM 3973 O O . PHE A 1 526 ? -12.789 4.749 -21.227 1.00 25.34 526 PHE A O 1
ATOM 3981 N N . ALA A 1 527 ? -10.802 5.686 -21.718 1.00 25.56 527 ALA A N 1
ATOM 3982 C CA . ALA A 1 527 ? -11.049 5.673 -23.159 1.00 24.97 527 ALA A CA 1
ATOM 3983 C C . ALA A 1 527 ? -9.748 5.942 -23.892 1.00 27.44 527 ALA A C 1
ATOM 3984 O O . ALA A 1 527 ? -8.893 6.665 -23.384 1.00 29.12 527 ALA A O 1
ATOM 3986 N N . GLN A 1 528 ? -9.620 5.334 -25.068 1.00 25.64 528 GLN A N 1
ATOM 3987 C CA . GLN A 1 528 ? -8.548 5.630 -26.020 1.00 26.67 528 GLN A CA 1
ATOM 3988 C C . GLN A 1 528 ? -9.156 5.828 -27.406 1.00 27.31 528 GLN A C 1
ATOM 3989 O O . GLN A 1 528 ? -10.344 5.557 -27.616 1.00 26.28 528 GLN A O 1
ATOM 3995 N N . GLN A 1 529 ? -8.366 6.330 -28.346 1.00 26.83 529 GLN A N 1
ATOM 3996 C CA . GLN A 1 529 ? -8.860 6.437 -29.715 1.00 26.90 529 GLN A CA 1
ATOM 3997 C C . GLN A 1 529 ? -7.951 5.728 -30.695 1.00 29.24 529 GLN A C 1
ATOM 3998 O O . GLN A 1 529 ? -6.728 5.950 -30.702 1.00 28.01 529 GLN A O 1
ATOM 4004 N N . ILE A 1 530 ? -8.552 4.859 -31.503 1.00 28.28 530 ILE A N 1
ATOM 4005 C CA . ILE A 1 530 ? -7.832 4.162 -32.564 1.00 28.44 530 ILE A CA 1
ATOM 4006 C C . ILE A 1 530 ? -7.836 5.083 -33.779 1.00 29.60 530 ILE A C 1
ATOM 4007 O O . ILE A 1 530 ? -8.898 5.417 -34.308 1.00 28.75 530 ILE A O 1
ATOM 4012 N N . VAL A 1 531 ? -6.645 5.488 -34.226 1.00 26.39 531 VAL A N 1
ATOM 4013 C CA . VAL A 1 531 ? -6.526 6.298 -35.416 1.00 28.79 531 VAL A CA 1
ATOM 4014 C C . VAL A 1 531 ? -6.149 5.306 -36.505 1.00 28.63 531 VAL A C 1
ATOM 4015 O O . VAL A 1 531 ? -4.992 4.850 -36.601 1.00 28.44 531 VAL A O 1
ATOM 4019 N N . GLU A 1 532 ? -7.147 4.974 -37.315 1.00 27.11 532 GLU A N 1
ATOM 4020 C CA . GLU A 1 532 ? -7.070 3.878 -38.274 1.00 26.85 532 GLU A CA 1
ATOM 4021 C C . GLU A 1 532 ? -6.947 4.389 -39.698 1.00 28.20 532 GLU A C 1
ATOM 4022 O O . GLU A 1 532 ? -7.829 5.071 -40.196 1.00 25.83 532 GLU A O 1
ATOM 4028 N N . ARG A 1 533 ? -5.827 4.067 -40.349 1.00 28.28 533 ARG A N 1
ATOM 4029 C CA . ARG A 1 533 ? -5.617 4.439 -41.751 1.00 28.02 533 ARG A CA 1
ATOM 4030 C C . ARG A 1 533 ? -5.827 5.938 -41.985 1.00 28.90 533 ARG A C 1
ATOM 4031 O O . ARG A 1 533 ? -6.558 6.366 -42.887 1.00 29.31 533 ARG A O 1
ATOM 4039 N N . GLN A 1 534 ? -5.147 6.716 -41.153 1.00 27.84 534 GLN A N 1
ATOM 4040 C CA . GLN A 1 534 ? -5.136 8.176 -41.224 1.00 30.55 534 GLN A CA 1
ATOM 4041 C C . GLN A 1 534 ? -4.967 8.731 -42.653 1.00 31.56 534 GLN A C 1
ATOM 4042 O O . GLN A 1 534 ? -5.604 9.731 -43.004 1.00 30.93 534 GLN A O 1
ATOM 4048 N N . SER A 1 535 ? -4.129 8.086 -43.471 1.00 31.69 535 SER A N 1
ATOM 4049 C CA . SER A 1 535 ? -3.887 8.581 -44.853 1.00 36.19 535 SER A CA 1
ATOM 4050 C C . SER A 1 535 ? -5.092 8.451 -45.788 1.00 35.65 535 SER A C 1
ATOM 4051 O O . SER A 1 535 ? -5.085 8.984 -46.902 1.00 36.45 535 SER A O 1
ATOM 4054 N N . GLU A 1 536 ? -6.129 7.740 -45.338 1.00 34.12 536 GLU A N 1
ATOM 4055 C CA . GLU A 1 536 ? -7.327 7.520 -46.134 1.00 33.27 536 GLU A CA 1
ATOM 4056 C C . GLU A 1 536 ? -8.592 8.183 -45.566 1.00 33.19 536 GLU A C 1
ATOM 4057 O O . GLU A 1 536 ? -9.708 7.818 -45.942 1.00 36.11 536 GLU A O 1
ATOM 4063 N N . PHE A 1 537 ? -8.427 9.166 -44.686 1.00 31.61 537 PHE A N 1
ATOM 4064 C CA . PHE A 1 537 ? -9.580 9.888 -44.134 1.00 32.57 537 PHE A CA 1
ATOM 4065 C C . PHE A 1 537 ? -10.374 10.596 -45.242 1.00 35.49 537 PHE A C 1
ATOM 4066 O O . PHE A 1 537 ? -11.575 10.852 -45.090 1.00 34.20 537 PHE A O 1
ATOM 4074 N N . ASN A 1 538 ? -9.702 10.866 -46.364 1.00 38.47 538 ASN A N 1
ATOM 4075 C CA . ASN A 1 538 ? -10.368 11.376 -47.576 1.00 42.24 538 ASN A CA 1
ATOM 4076 C C . ASN A 1 538 ? -11.494 10.491 -48.113 1.00 44.72 538 ASN A C 1
ATOM 4077 O O . ASN A 1 538 ? -12.376 10.973 -48.828 1.00 50.79 538 ASN A O 1
ATOM 4082 N N . THR A 1 539 ? -11.482 9.207 -47.758 1.00 43.46 539 THR A N 1
ATOM 4083 C CA . THR A 1 539 ? -12.525 8.272 -48.203 1.00 44.06 539 THR A CA 1
ATOM 4084 C C . THR A 1 539 ? -13.908 8.605 -47.655 1.00 44.99 539 THR A C 1
ATOM 4085 O O . THR A 1 539 ? -14.929 8.154 -48.201 1.00 44.31 539 THR A O 1
ATOM 4089 N N . PHE A 1 540 ? -13.948 9.386 -46.576 1.00 39.92 540 PHE A N 1
ATOM 4090 C CA . PHE A 1 540 ? -15.217 9.701 -45.933 1.00 37.98 540 PHE A CA 1
ATOM 4091 C C . PHE A 1 540 ? -15.384 11.174 -45.549 1.00 38.21 540 PHE A C 1
ATOM 4092 O O . PHE A 1 540 ? -16.501 11.639 -45.427 1.00 38.60 540 PHE A O 1
ATOM 4100 N N . PHE A 1 541 ? -14.286 11.899 -45.339 1.00 35.00 541 PHE A N 1
ATOM 4101 C CA . PHE A 1 541 ? -14.379 13.190 -44.641 1.00 34.74 541 PHE A CA 1
ATOM 4102 C C . PHE A 1 541 ? -15.104 14.288 -45.430 1.00 37.66 541 PHE A C 1
ATOM 4103 O O . PHE A 1 541 ? -14.831 14.499 -46.614 1.00 37.66 541 PHE A O 1
ATOM 4111 N N . SER A 1 542 ? -16.030 14.970 -44.760 1.00 34.62 542 SER A N 1
ATOM 4112 C CA . SER A 1 542 ? -16.673 16.166 -45.319 1.00 36.30 542 SER A CA 1
ATOM 4113 C C . SER A 1 542 ? -16.416 17.355 -44.420 1.00 34.80 542 SER A C 1
ATOM 4114 O O . SER A 1 542 ? -16.818 17.367 -43.254 1.00 34.33 542 SER A O 1
ATOM 4117 N N . GLU A 1 543 ? -15.729 18.365 -44.953 1.00 34.36 543 GLU A N 1
ATOM 4118 C CA . GLU A 1 543 ? -15.445 19.565 -44.170 1.00 35.26 543 GLU A CA 1
ATOM 4119 C C . GLU A 1 543 ? -16.725 20.295 -43.748 1.00 36.20 543 GLU A C 1
ATOM 4120 O O . GLU A 1 543 ? -16.823 20.759 -42.613 1.00 37.78 543 GLU A O 1
ATOM 4123 N N . ASP A 1 544 ? -17.689 20.406 -44.663 1.00 38.08 544 ASP A N 1
ATOM 4124 C CA . ASP A 1 544 ? -18.962 21.077 -44.357 1.00 39.55 544 ASP A CA 1
ATOM 4125 C C . ASP A 1 544 ? -19.734 20.369 -43.237 1.00 38.99 544 ASP A C 1
ATOM 4126 O O . ASP A 1 544 ? -20.266 21.025 -42.344 1.00 37.78 544 ASP A O 1
ATOM 4131 N N . LEU A 1 545 ? -19.775 19.035 -43.278 1.00 36.53 545 LEU A N 1
ATOM 4132 C CA . LEU A 1 545 ? -20.435 18.267 -42.218 1.00 34.05 545 LEU A CA 1
ATOM 4133 C C . LEU A 1 545 ? -19.778 18.512 -40.859 1.00 34.25 545 LEU A C 1
ATOM 4134 O O . LEU A 1 545 ? -20.452 18.542 -39.828 1.00 33.51 545 LEU A O 1
ATOM 4139 N N . LEU A 1 546 ? -18.458 18.683 -40.845 1.00 31.84 546 LEU A N 1
ATOM 4140 C CA . LEU A 1 546 ? -17.777 18.964 -39.584 1.00 32.17 546 LEU A CA 1
ATOM 4141 C C . LEU A 1 546 ? -17.995 20.412 -39.126 1.00 32.96 546 LEU A C 1
ATOM 4142 O O . LEU A 1 546 ? -18.393 20.658 -37.978 1.00 30.72 546 LEU A O 1
ATOM 4147 N N . GLU A 1 547 ? -17.725 21.369 -40.019 1.00 34.39 547 GLU A N 1
ATOM 4148 C CA . GLU A 1 547 ? -17.625 22.778 -39.611 1.00 37.83 547 GLU A CA 1
ATOM 4149 C C . GLU A 1 547 ? -18.958 23.469 -39.365 1.00 34.97 547 GLU A C 1
ATOM 4150 O O . GLU A 1 547 ? -19.043 24.388 -38.542 1.00 35.09 547 GLU A O 1
ATOM 4156 N N . ASN A 1 548 ? -19.996 23.036 -40.072 1.00 35.61 548 ASN A N 1
ATOM 4157 C CA . ASN A 1 548 ? -21.334 23.565 -39.831 1.00 36.22 548 ASN A CA 1
ATOM 4158 C C . ASN A 1 548 ? -21.737 23.383 -38.370 1.00 37.18 548 ASN A C 1
ATOM 4159 O O . ASN A 1 548 ? -22.157 24.336 -37.699 1.00 35.58 548 ASN A O 1
ATOM 4164 N N . THR A 1 549 ? -21.579 22.161 -37.866 1.00 34.10 549 THR A N 1
ATOM 4165 C CA . THR A 1 549 ? -21.897 21.891 -36.461 1.00 32.16 549 THR A CA 1
ATOM 4166 C C . THR A 1 549 ? -20.904 22.529 -35.484 1.00 32.16 549 THR A C 1
ATOM 4167 O O . THR A 1 549 ? -21.309 23.065 -34.455 1.00 33.08 549 THR A O 1
ATOM 4171 N N . CYS A 1 550 ? -19.609 22.481 -35.808 1.00 32.63 550 CYS A N 1
ATOM 4172 C CA . CYS A 1 550 ? -18.619 23.120 -34.955 1.00 34.72 550 CYS A CA 1
ATOM 4173 C C . CYS A 1 550 ? -18.851 24.637 -34.825 1.00 32.66 550 CYS A C 1
ATOM 4174 O O . CYS A 1 550 ? -18.714 25.185 -33.743 1.00 33.31 550 CYS A O 1
ATOM 4177 N N . ASP A 1 551 ? -19.194 25.295 -35.928 1.00 34.16 551 ASP A N 1
ATOM 4178 C CA . ASP A 1 551 ? -19.523 26.725 -35.886 1.00 35.49 551 ASP A CA 1
ATOM 4179 C C . ASP A 1 551 ? -20.750 27.021 -35.022 1.00 33.95 551 ASP A C 1
ATOM 4180 O O . ASP A 1 551 ? -20.747 27.962 -34.234 1.00 34.65 551 ASP A O 1
ATOM 4185 N N . ALA A 1 552 ? -21.783 26.197 -35.151 1.00 33.18 552 ALA A N 1
ATOM 4186 C CA . ALA A 1 552 ? -22.986 26.343 -34.336 1.00 34.56 552 ALA A CA 1
ATOM 4187 C C . ALA A 1 552 ? -22.650 26.119 -32.862 1.00 33.81 552 ALA A C 1
ATOM 4188 O O . ALA A 1 552 ? -23.110 26.854 -31.970 1.00 32.61 552 ALA A O 1
ATOM 4190 N N . TRP A 1 553 ? -21.821 25.112 -32.603 1.00 31.81 553 TRP A N 1
ATOM 4191 C CA . TRP A 1 553 ? -21.419 24.811 -31.239 1.00 32.73 553 TRP A CA 1
ATOM 4192 C C . TRP A 1 553 ? -20.665 25.980 -30.600 1.00 31.93 553 TRP A C 1
ATOM 4193 O O . TRP A 1 553 ? -20.917 26.321 -29.454 1.00 31.63 553 TRP A O 1
ATOM 4204 N N . ASP A 1 554 ? -19.750 26.594 -31.348 1.00 34.73 554 ASP A N 1
ATOM 4205 C CA . ASP A 1 554 ? -19.009 27.768 -30.861 1.00 35.70 554 ASP A CA 1
ATOM 4206 C C . ASP A 1 554 ? -19.942 28.933 -30.506 1.00 35.04 554 ASP A C 1
ATOM 4207 O O . ASP A 1 554 ? -19.771 29.566 -29.476 1.00 36.63 554 ASP A O 1
ATOM 4212 N N . GLU A 1 555 ? -20.939 29.184 -31.345 1.00 37.02 555 GLU A N 1
ATOM 4213 C CA . GLU A 1 555 ? -21.925 30.229 -31.072 1.00 40.16 555 GLU A CA 1
ATOM 4214 C C . GLU A 1 555 ? -22.696 29.951 -29.777 1.00 38.87 555 GLU A C 1
ATOM 4215 O O . GLU A 1 555 ? -23.000 30.855 -29.013 1.00 36.50 555 GLU A O 1
ATOM 4221 N N . TYR A 1 556 ? -23.009 28.683 -29.541 1.00 35.25 556 TYR A N 1
ATOM 4222 C CA . TYR A 1 556 ? -23.656 28.273 -28.281 1.00 34.88 556 TYR A CA 1
ATOM 4223 C C . TYR A 1 556 ? -22.758 28.502 -27.080 1.00 35.07 556 TYR A C 1
ATOM 4224 O O . TYR A 1 556 ? -23.201 29.021 -26.062 1.00 36.57 556 TYR A O 1
ATOM 4233 N N . ALA A 1 557 ? -21.492 28.105 -27.193 1.00 35.28 557 ALA A N 1
ATOM 4234 C CA . ALA A 1 557 ? -20.527 28.260 -26.110 1.00 35.90 557 ALA A CA 1
ATOM 4235 C C . ALA A 1 557 ? -20.316 29.727 -25.706 1.00 37.73 557 ALA A C 1
ATOM 4236 O O . ALA A 1 557 ? -20.037 30.020 -24.554 1.00 39.95 557 ALA A O 1
ATOM 4238 N N . LYS A 1 558 ? -20.470 30.646 -26.654 1.00 39.79 558 LYS A N 1
ATOM 4239 C CA . LYS A 1 558 ? -20.342 32.075 -26.340 1.00 41.20 558 LYS A CA 1
ATOM 4240 C C . LYS A 1 558 ? -21.393 32.551 -25.342 1.00 43.00 558 LYS A C 1
ATOM 4241 O O . LYS A 1 558 ? -21.087 33.365 -24.456 1.00 41.39 558 LYS A O 1
ATOM 4247 N N . VAL A 1 559 ? -22.622 32.046 -25.494 1.00 41.74 559 VAL A N 1
ATOM 4248 C CA . VAL A 1 559 ? -23.778 32.544 -24.719 1.00 42.33 559 VAL A CA 1
ATOM 4249 C C . VAL A 1 559 ? -24.282 31.645 -23.581 1.00 43.81 559 VAL A C 1
ATOM 4250 O O . VAL A 1 559 ? -25.118 32.074 -22.772 1.00 44.25 559 VAL A O 1
ATOM 4254 N N . ASN A 1 560 ? -23.786 30.411 -23.517 1.00 40.94 560 ASN A N 1
ATOM 4255 C CA . ASN A 1 560 ? -24.243 29.450 -22.499 1.00 38.74 560 ASN A CA 1
ATOM 4256 C C . ASN A 1 560 ? -23.069 28.713 -21.867 1.00 37.97 560 ASN A C 1
ATOM 4257 O O . ASN A 1 560 ? -22.300 28.080 -22.582 1.00 37.02 560 ASN A O 1
ATOM 4262 N N . PRO A 1 561 ? -22.930 28.778 -20.522 1.00 39.17 561 PRO A N 1
ATOM 4263 C CA . PRO A 1 561 ? -21.769 28.175 -19.846 1.00 39.83 561 PRO A CA 1
ATOM 4264 C C . PRO A 1 561 ? -21.698 26.655 -19.992 1.00 37.65 561 PRO A C 1
ATOM 4265 O O . PRO A 1 561 ? -20.619 26.081 -19.844 1.00 39.08 561 PRO A O 1
ATOM 4269 N N . TYR A 1 562 ? -22.824 26.015 -20.295 1.00 35.93 562 TYR A N 1
ATOM 4270 C CA . TYR A 1 562 ? -22.811 24.562 -20.535 1.00 36.59 562 TYR A CA 1
ATOM 4271 C C . TYR A 1 562 ? -22.126 24.217 -21.854 1.00 35.80 562 TYR A C 1
ATOM 4272 O O . TYR A 1 562 ? -21.785 23.064 -22.094 1.00 35.02 562 TYR A O 1
ATOM 4281 N N . GLY A 1 563 ? -21.920 25.224 -22.702 1.00 33.94 563 GLY A N 1
ATOM 4282 C CA . GLY A 1 563 ? -21.174 25.040 -23.947 1.00 34.12 563 GLY A CA 1
ATOM 4283 C C . GLY A 1 563 ? -19.673 24.928 -23.721 1.00 35.03 563 GLY A C 1
ATOM 4284 O O . GLY A 1 563 ? -18.936 24.533 -24.619 1.00 36.71 563 GLY A O 1
ATOM 4285 N N . HIS A 1 564 ? -19.220 25.288 -22.525 1.00 36.90 564 HIS A N 1
ATOM 4286 C CA . HIS A 1 564 ? -17.805 25.177 -22.174 1.00 39.26 564 HIS A CA 1
ATOM 4287 C C . HIS A 1 564 ? -17.537 23.859 -21.459 1.00 37.19 564 HIS A C 1
ATOM 4288 O O . HIS A 1 564 ? -18.255 23.481 -20.538 1.00 36.80 564 HIS A O 1
ATOM 4295 N N . GLN A 1 565 ? -16.505 23.158 -21.912 1.00 35.34 565 GLN A N 1
ATOM 4296 C CA . GLN A 1 565 ? -16.160 21.859 -21.364 1.00 34.79 565 GLN A CA 1
ATOM 4297 C C . GLN A 1 565 ? -15.354 22.068 -20.095 1.00 36.14 565 GLN A C 1
ATOM 4298 O O . GLN A 1 565 ? -14.320 22.749 -20.112 1.00 37.15 565 GLN A O 1
ATOM 4304 N N . TYR A 1 566 ? -15.830 21.496 -18.994 1.00 35.20 566 TYR A N 1
ATOM 4305 C CA . TYR A 1 566 ? -15.074 21.507 -17.762 1.00 34.99 566 TYR A CA 1
ATOM 4306 C C . TYR A 1 566 ? -13.967 20.452 -17.826 1.00 34.84 566 TYR A C 1
ATOM 4307 O O . TYR A 1 566 ? -14.248 19.243 -17.877 1.00 33.41 566 TYR A O 1
ATOM 4316 N N . ARG A 1 567 ? -12.713 20.908 -17.834 1.00 34.06 567 ARG A N 1
ATOM 4317 C CA . ARG A 1 567 ? -11.574 19.997 -17.986 1.00 34.21 567 ARG A CA 1
ATOM 4318 C C . ARG A 1 567 ? -10.567 20.066 -16.841 1.00 34.93 567 ARG A C 1
ATOM 4319 O O . ARG A 1 567 ? -9.480 19.492 -16.937 1.00 35.48 567 ARG A O 1
ATOM 4327 N N . ALA A 1 568 ? -10.958 20.716 -15.751 1.00 36.32 568 ALA A N 1
ATOM 4328 C CA . ALA A 1 568 ? -10.073 20.869 -14.587 1.00 37.87 568 ALA A CA 1
ATOM 4329 C C . ALA A 1 568 ? -10.396 19.866 -13.482 1.00 39.73 568 ALA A C 1
ATOM 4330 O O . ALA A 1 568 ? -11.118 18.894 -13.706 1.00 38.65 568 ALA A O 1
ATOM 4332 N N . LEU A 1 569 ? -9.875 20.098 -12.278 1.00 38.57 569 LEU A N 1
ATOM 4333 C CA . LEU A 1 569 ? -9.928 19.075 -11.236 1.00 39.21 569 LEU A CA 1
ATOM 4334 C C . LEU A 1 569 ? -10.669 19.492 -9.962 1.00 37.51 569 LEU A C 1
ATOM 4335 O O . LEU A 1 569 ? -10.462 18.924 -8.894 1.00 39.20 569 LEU A O 1
ATOM 4340 N N . ALA A 1 570 ? -11.565 20.462 -10.092 1.00 40.08 570 ALA A N 1
ATOM 4341 C CA . ALA A 1 570 ? -12.353 20.926 -8.946 1.00 42.69 570 ALA A CA 1
ATOM 4342 C C . ALA A 1 570 ? -13.797 21.140 -9.374 1.00 42.33 570 ALA A C 1
ATOM 4343 O O . ALA A 1 570 ? -14.430 22.152 -9.045 1.00 41.86 570 ALA A O 1
ATOM 4345 N N . GLY A 1 571 ? -14.312 20.163 -10.112 1.00 38.22 571 GLY A N 1
ATOM 4346 C CA . GLY A 1 571 ? -15.639 20.260 -10.701 1.00 37.36 571 GLY A CA 1
ATOM 4347 C C . GLY A 1 571 ? -15.899 19.011 -11.523 1.00 35.68 571 GLY A C 1
ATOM 4348 O O . GLY A 1 571 ? -15.180 18.022 -11.390 1.00 35.95 571 GLY A O 1
ATOM 4349 N N . PRO A 1 572 ? -16.936 19.055 -12.364 1.00 36.05 572 PRO A N 1
ATOM 4350 C CA . PRO A 1 572 ? -17.378 17.840 -13.047 1.00 34.45 572 PRO A CA 1
ATOM 4351 C C . PRO A 1 572 ? -16.551 17.565 -14.295 1.00 33.47 572 PRO A C 1
ATOM 4352 O O . PRO A 1 572 ? -16.987 17.853 -15.402 1.00 33.78 572 PRO A O 1
ATOM 4356 N N . TYR A 1 573 ? -15.360 17.005 -14.090 1.00 32.56 573 TYR A N 1
ATOM 4357 C CA . TYR A 1 573 ? -14.412 16.736 -15.167 1.00 32.46 573 TYR A CA 1
ATOM 4358 C C . TYR A 1 573 ? -15.069 15.988 -16.323 1.00 32.62 573 TYR A C 1
ATOM 4359 O O . TYR A 1 573 ? -15.775 15.009 -16.096 1.00 33.33 573 TYR A O 1
ATOM 4368 N N . GLU A 1 574 ? -14.801 16.456 -17.544 1.00 32.49 574 GLU A N 1
ATOM 4369 C CA A GLU A 1 574 ? -15.323 15.841 -18.754 0.50 32.29 574 GLU A CA 1
ATOM 4370 C CA B GLU A 1 574 ? -15.322 15.840 -18.773 0.50 32.25 574 GLU A CA 1
ATOM 4371 C C . GLU A 1 574 ? -14.172 15.452 -19.690 1.00 31.64 574 GLU A C 1
ATOM 4372 O O . GLU A 1 574 ? -13.443 16.322 -20.189 1.00 30.89 574 GLU A O 1
ATOM 4383 N N . SER A 1 575 ? -14.018 14.143 -19.917 1.00 30.47 575 SER A N 1
ATOM 4384 C CA . SER A 1 575 ? -12.946 13.619 -20.778 1.00 32.35 575 SER A CA 1
ATOM 4385 C C . SER A 1 575 ? -13.097 14.091 -22.220 1.00 32.08 575 SER A C 1
ATOM 4386 O O . SER A 1 575 ? -12.108 14.132 -22.969 1.00 33.92 575 SER A O 1
ATOM 4389 N N . GLY A 1 576 ? -14.328 14.418 -22.602 1.00 32.01 576 GLY A N 1
ATOM 4390 C CA . GLY A 1 576 ? -14.644 14.846 -23.965 1.00 34.35 576 GLY A CA 1
ATOM 4391 C C . GLY A 1 576 ? -15.611 13.935 -24.722 1.00 37.06 576 GLY A C 1
ATOM 4392 O O . GLY A 1 576 ? -16.239 14.356 -25.690 1.00 36.92 576 GLY A O 1
ATOM 4393 N N . ILE A 1 577 ? -15.745 12.686 -24.299 1.00 39.84 577 ILE A N 1
ATOM 4394 C CA . ILE A 1 577 ? -16.594 11.765 -25.077 1.00 43.76 577 ILE A CA 1
ATOM 4395 C C . ILE 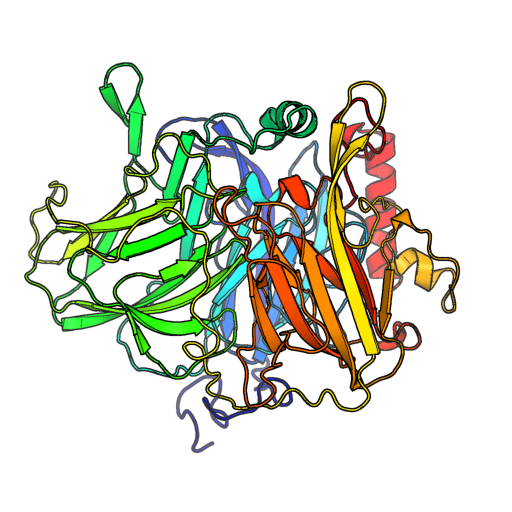A 1 577 ? -17.990 11.556 -24.478 1.00 46.42 577 ILE A C 1
ATOM 4396 O O . ILE A 1 577 ? -18.747 10.675 -24.904 1.00 44.62 577 ILE A O 1
#

InterPro domains:
  IPR001117 Multicopper oxidase, second cupredoxin domain [PF00394] (200-349)
  IPR008972 Cupredoxin [G3DSA:2.60.40.420] (41-189)
  IPR008972 Cupredoxin [G3DSA:2.60.40.420] (190-380)
  IPR008972 Cupredoxin [G3DSA:2.60.40.420] (381-594)
  IPR008972 Cupredoxin [SSF49503] (46-197)
  IPR008972 Cupredoxin [SSF49503] (193-379)
  IPR008972 Cupredoxin [SSF49503] (394-580)
  IPR011706 Multicopper oxidase, C-terminal [PF07731] (419-551)
  IPR011707 Multicopper oxidase-like, N-terminal [PF07732] (78-189)
  IPR045087 Multicopper oxidase [PTHR11709] (87-549)

Organism: Aspergillus niger (strain ATCC MYA-4892 / CBS 513.88 / FGSC A1513) (NCBI:txid425011)

Solvent-accessible surface area: 19935 Å² total; per-residue (Å²): 95,95,80,26,80,150,44,74,27,80,22,61,33,26,95,21,41,4,38,141,50,51,2,130,30,128,57,79,79,92,47,162,2,57,0,34,95,50,72,20,52,33,0,32,40,121,10,68,1,23,5,0,54,48,81,26,26,4,29,49,0,75,2,20,0,3,1,38,0,64,0,28,0,19,0,129,10,113,63,34,0,0,0,0,1,0,0,12,2,25,2,49,98,37,0,4,23,0,0,0,0,1,0,0,1,0,0,0,4,24,124,30,61,7,48,0,51,4,72,0,8,10,5,5,0,0,2,0,3,1,11,8,26,1,1,2,34,7,0,0,4,0,0,0,8,2,53,16,15,41,20,27,141,60,61,75,53,67,12,16,4,1,0,7,7,11,9,35,74,10,8,69,114,27,10,56,75,16,0,79,36,126,112,86,9,89,4,58,2,0,0,1,43,5,33,1,16,48,64,38,115,133,123,51,92,49,41,195,43,33,104,21,87,1,62,62,52,55,83,10,10,4,3,0,0,0,3,1,2,5,1,1,0,32,0,0,2,0,70,1,74,0,33,0,2,4,2,0,3,0,7,0,70,41,42,82,28,41,9,0,6,0,0,5,0,0,0,0,0,0,10,0,49,2,95,58,71,70,71,7,15,22,2,30,0,11,4,0,72,38,24,11,58,19,64,48,33,116,35,1,28,0,10,0,19,0,86,69,12,62,114,120,53,86,7,136,24,113,60,75,139,46,43,93,27,84,37,0,56,17,10,55,34,110,79,2,49,2,96,18,67,42,85,5,102,37,73,68,29,89,83,29,97,2,67,4,68,50,42,72,70,47,154,74,40,0,34,5,13,10,1,29,61,47,16,1,42,10,13,16,130,46,0,2,1,22,24,7,99,123,65,85,117,23,170,96,39,129,75,34,9,6,36,22,93,10,61,96,67,98,70,26,4,16,1,14,0,26,2,114,48,45,46,4,0,4,0,1,1,3,4,11,23,0,19,2,0,9,41,7,97,24,140,43,47,114,98,125,34,119,57,50,49,138,11,0,0,1,1,0,0,0,3,0,5,0,6,29,97,103,120,64,8,3,0,28,0,0,0,0,0,23,1,34,0,0,0,0,0,0,0,6,0,3,7,0,0,14,6,2,3,0,0,1,12,0,0,2,0,17,27,94,41,17,128,67,29,42,44,44,101,46,1,45,103,12,4,83,29,2,72,119,20,14,164,110,17,105,125,5,121,32,75,96,54,64,82,8,69,7,7,0,0,4